Protein AF-A4I270-F1 (afdb_monomer)

Solvent-accessible surface area (backbone atoms only — not comparable to full-atom values): 30865 Å² total; per-residue (Å²): 119,66,74,76,72,61,56,76,60,56,84,80,58,54,67,68,58,50,22,48,52,51,43,53,50,42,70,72,35,72,62,42,31,48,54,50,40,46,59,70,31,44,52,67,42,54,50,53,17,59,75,60,72,68,39,65,65,58,34,49,55,46,51,52,50,55,48,50,55,52,51,51,53,52,47,44,39,29,45,49,49,42,54,26,68,74,41,90,45,67,62,34,51,52,19,54,51,38,67,62,40,45,60,52,56,43,43,57,72,43,35,74,42,70,66,51,50,50,43,53,50,55,15,58,71,70,48,61,64,73,72,61,53,75,78,69,78,80,88,78,89,76,81,92,79,80,96,71,89,80,77,93,79,80,96,72,85,87,83,81,95,71,93,72,79,80,72,78,80,61,67,68,61,60,53,51,54,55,54,49,38,60,65,58,52,65,76,77,37,91,89,52,64,59,63,88,54,59,67,71,60,46,52,44,51,52,51,55,45,50,40,50,70,76,39,43,68,61,41,58,50,33,56,32,42,59,53,51,52,32,49,51,52,50,53,50,49,52,52,50,51,52,51,58,58,51,67,78,48,89,54,59,75,58,74,57,48,40,59,49,53,12,46,54,44,16,52,52,50,33,54,53,46,46,50,51,32,34,51,50,9,32,56,50,7,58,75,70,36,85,52,93,84,44,58,28,32,61,48,22,22,39,53,38,35,61,73,42,20,64,60,41,53,53,52,13,51,50,46,14,48,54,46,32,53,56,42,42,75,75,52,66,87,50,73,55,44,53,55,50,50,51,50,52,51,51,52,49,52,50,50,50,50,50,49,50,50,51,54,49,52,53,50,60,61,70,67,56,71,98,71,74,98,73,76,96,72,83,88,83,85,89,83,88,79,84,80,89,80,94,76,78,94,68,92,73,80,82,77,83,65,85,88,68,54,46,43,66,70,49,70,47,58,94,85,57,51,69,67,53,52,55,52,33,44,54,55,53,48,61,61,43,30,74,90,66,39,60,94,47,68,68,55,44,50,52,27,50,56,51,44,53,52,43,50,53,30,46,63,34,61,66,37,70,68,50,30,52,51,48,56,50,51,48,60,62,64,40,56,59,54,56,49,51,49,54,70,69,40,51,74,68,53,45,50,51,50,49,49,51,51,50,50,51,51,49,51,48,50,49,50,36,53,48,18,52,51,47,46,53,48,49,60,59,67,43,83,57,78,75,58,72,75,85,76,128

Mean predicted aligned error: 20.72 Å

pLDDT: mean 71.73, std 22.2, range [19.89, 97.56]

Radius of gyration: 34.3 Å; Cα contacts (8 Å, |Δi|>4): 369; chains: 1; bounding box: 88×86×87 Å

Nearest PDB structures (foldseek):
  2ctw-assembly1_A  TM=7.045E-01  e=4.161E-02  Mus musculus

Sequence (536 aa):
MLNHRVVLFAAPMHGVELAGLLFTDYLRSSLFQMDIAEALSDVNGWFSFFRSGFSPSTLLSFYSRLISERLFFRLLECGVSVLCMYSESRLCQDALVFQYVYPIVRDYRYGRLWCTRLLRFVGGLLYPSFLRQSRGGFSASSGSSGTSCVTANSLTRGGSASSATPRPFSQSGLVDVDVAFYRNPPRPSRVKPFDGMPEPCQEALRYYLHCYQSRPLYTIFVSGFIADVTLLVTEQIIWGSYFCQERAKRTSRWRILKPYFADLAAVSVQTTLVYAARALGVLLGQKLSREPTGGGIFWGERVTLLLLSPGIQHVSLIAGRAVRDALERRHPRTVEDELEDKRVEEEAEEAARAQAAAAHAAFAFTSVPLGSASRRAANGPGGAGVGGGARDAGHGGICEREGTNYYEVLGVTMQSKVADIKKAYRAKALLNHPDRVGKDPVAQEQARQQMSAINEAYDTLLDSEKRAQYDAMRRFSEGPEFLKRLESMTTAQLAAVSTVVVLCLGTLTAASAYGQYLTIFQRMTSLGRGPLMLFS

Organism: Leishmania infantum (NCBI:txid5671)

InterPro domains:
  IPR001623 DnaJ domain [PF00226] (405-471)
  IPR001623 DnaJ domain [PR00625] (407-425)
  IPR001623 DnaJ domain [PR00625] (425-440)
  IPR001623 DnaJ domain [PR00625] (446-466)
  IPR001623 DnaJ domain [PS50076] (405-474)
  IPR001623 DnaJ domain [SM00271] (404-466)
  IPR001623 DnaJ domain [cd06257] (405-463)
  IPR036869 Chaperone J-domain superfamily [G3DSA:1.10.287.110] (397-488)
  IPR036869 Chaperone J-domain superfamily [SSF46565] (401-475)
  IPR050817 DjlA DnaK co-chaperone [PTHR24074] (352-475)

Foldseek 3Di:
DCPDPQVVPPPDDDLLVSLVVVLLVCLLDVNLLLQLLLLVLDCVLVVQCVVLPNQVVSSCVSSVVSSVVVSVLSSLLSSLLSVLVPDPDPLSVLLNLLQVLQVLLLLLVCLPDPLVVVSSVNSVVPRDVVSVPVVDPDDPDDDDDDDDDDDPDDPDDDDDDDDDDDDPPDVVVVVVLQVVCSNPPDDQDQVHRCPSHDPVNVVSLVVLVCCCVPPVLSSLCSSQPSSLVSVVVVVVVVLVVVVVVCVVAPADPLLSVLLVVLLVQLVVLLLVVLSVQLSQLQVVQVVPDPGPSSVRNLVSNLVSLQVCLVVSNVVSNVRSVVSSVVSCVVPPGDPSNVVVVVVVVVVVVVVVVVVSVVSVVSVVVVPPDPDDPDDPDDDDDDDDDDDDDDDDPDPDDDPPPDPDDLCVLLVHDPPDDLVVLVVSLVVLCVCLPPVNQDPDPVSVVVSVVSNVSSVSSSVQCNDPVSVVVVVVVVVVVCVVVVVVVLVVDDPVVVVVVVVVVCVVVVVSVVSSVSSLVSNSVVVSSDNHSNRPCNDD

Secondary structure (DSSP, 8-state):
-TTTTTGGG-SS--HHHHHHHHHHHHHHSHHHHHHHHHHHT-HHHHHHHHHTTS-HHHHHHHHHHHHHHHHHHHHHHHHHHHHHHH---HHHHHHHHHHHHHHHHHHHHHTTSHHHHHHHHHHHHHS-HHHHHTT-----------------------------------HHHHHHHHHHHHHSPPPPPSSSTTTT--HHHHHHHHHHHHHHHH-HHHHHHHHHHHHHHHHHHHHHHHHHHHHHHHHTS---HHHHHHHHHHHHHHHHHHHHHHHHHHHHHHHHHHHH---TT-HHHHHHHHHHHHHHHHHHHHHHHHHHHHHHHHHHHHSPPPHHHHHHHHHHHHHHHHHHHHHHHHHHHHHHHHTS-S-------------------------------TT--HHHHHT--TT--HHHHHHHHHHHHHHT-TTTS-S-HHHHHHHHHHHHHHHHHHHHHHSHHHHHHHHHHHHHTTHHHHHHHHHHS-HHHHHHHHHHHHHHHHHHHHHHHHHHHHHHHHHHHSS------S--

Structure (mmCIF, N/CA/C/O backbone):
data_AF-A4I270-F1
#
_entry.id   AF-A4I270-F1
#
loop_
_atom_site.group_PDB
_atom_site.id
_atom_site.type_symbol
_atom_site.label_atom_id
_atom_site.label_alt_id
_atom_site.label_comp_id
_atom_site.label_asym_id
_atom_site.label_entity_id
_atom_site.label_seq_id
_atom_site.pdbx_PDB_ins_code
_atom_site.Cartn_x
_atom_site.Cartn_y
_atom_site.Cartn_z
_atom_site.occupancy
_atom_site.B_iso_or_equiv
_atom_site.auth_seq_id
_atom_site.auth_comp_id
_atom_site.auth_asym_id
_atom_site.auth_atom_id
_atom_site.pdbx_PDB_model_num
ATOM 1 N N . MET A 1 1 ? 11.871 18.063 -20.958 1.00 35.12 1 MET A N 1
ATOM 2 C CA . MET A 1 1 ? 10.598 17.305 -20.826 1.00 35.12 1 MET A CA 1
ATOM 3 C C . MET A 1 1 ? 9.465 18.109 -20.184 1.00 35.12 1 MET A C 1
ATOM 5 O O . MET A 1 1 ? 8.363 18.044 -20.711 1.00 35.12 1 MET A O 1
ATOM 9 N N . LEU A 1 2 ? 9.714 18.925 -19.145 1.00 37.72 2 LEU A N 1
ATOM 10 C CA . LEU A 1 2 ? 8.733 19.911 -18.642 1.00 37.72 2 LEU A CA 1
ATOM 11 C C . LEU A 1 2 ? 8.135 20.791 -19.772 1.00 37.72 2 LEU A C 1
ATOM 13 O O . LEU A 1 2 ? 6.954 21.117 -19.736 1.00 37.72 2 LEU A O 1
ATOM 17 N N . ASN A 1 3 ? 8.888 21.042 -20.849 1.00 35.28 3 ASN A N 1
ATOM 18 C CA . ASN A 1 3 ? 8.469 21.923 -21.945 1.00 35.28 3 ASN A CA 1
ATOM 19 C C . ASN A 1 3 ? 7.364 21.428 -22.901 1.00 35.28 3 ASN A C 1
ATOM 21 O O . ASN A 1 3 ? 6.872 22.268 -23.641 1.00 35.28 3 ASN A O 1
ATOM 25 N N . HIS A 1 4 ? 6.952 20.150 -22.959 1.00 40.25 4 HIS A N 1
ATOM 26 C CA . HIS A 1 4 ? 6.124 19.711 -24.109 1.00 40.25 4 HIS A CA 1
ATOM 27 C C . HIS A 1 4 ? 4.624 19.483 -23.894 1.00 40.25 4 HIS A C 1
ATOM 29 O O . HIS A 1 4 ? 3.909 19.476 -24.893 1.00 40.25 4 HIS A O 1
ATOM 35 N N . ARG A 1 5 ? 4.104 19.326 -22.668 1.00 43.16 5 ARG A N 1
ATOM 36 C CA . ARG A 1 5 ? 2.641 19.155 -22.489 1.00 43.16 5 ARG A CA 1
ATOM 37 C C . ARG A 1 5 ? 2.022 19.906 -21.320 1.00 43.16 5 ARG A C 1
ATOM 39 O O . ARG A 1 5 ? 0.950 20.465 -21.498 1.00 43.16 5 ARG A O 1
ATOM 46 N N . VAL A 1 6 ? 2.683 19.954 -20.165 1.00 47.44 6 VAL A N 1
ATOM 47 C CA . VAL A 1 6 ? 2.038 20.458 -18.939 1.00 47.44 6 VAL A CA 1
ATOM 48 C C . VAL A 1 6 ? 2.498 21.869 -18.563 1.00 47.44 6 VAL A C 1
ATOM 50 O O . VAL A 1 6 ? 1.668 22.695 -18.202 1.00 47.44 6 VAL A O 1
ATOM 53 N N . VAL A 1 7 ? 3.786 22.209 -18.714 1.00 45.69 7 VAL A N 1
ATOM 54 C CA . VAL A 1 7 ? 4.272 23.543 -18.296 1.00 45.69 7 VAL A CA 1
ATOM 55 C C . VAL A 1 7 ? 3.837 24.657 -19.247 1.00 45.69 7 VAL A C 1
ATOM 57 O O . VAL A 1 7 ? 3.555 25.755 -18.783 1.00 45.69 7 VAL A O 1
ATOM 60 N N . LEU A 1 8 ? 3.683 24.383 -20.549 1.00 43.91 8 LEU A N 1
ATOM 61 C CA . LEU A 1 8 ? 3.195 25.395 -21.501 1.00 43.91 8 LEU A CA 1
ATOM 62 C C . LEU A 1 8 ? 1.770 25.884 -21.186 1.00 43.91 8 LEU A C 1
ATOM 64 O O . LEU A 1 8 ? 1.439 27.013 -21.531 1.00 43.91 8 LEU A O 1
ATOM 68 N N . PHE A 1 9 ? 0.950 25.075 -20.506 1.00 45.94 9 PHE A N 1
ATOM 69 C CA . PHE A 1 9 ? -0.419 25.442 -20.124 1.00 45.94 9 PHE A CA 1
ATOM 70 C C . PHE A 1 9 ? -0.567 25.843 -18.651 1.00 45.94 9 PHE A C 1
ATOM 72 O O . PHE A 1 9 ? -1.655 26.225 -18.239 1.00 45.94 9 PHE A O 1
ATOM 79 N N . ALA A 1 10 ? 0.504 25.812 -17.852 1.00 50.75 10 ALA A N 1
ATOM 80 C CA . ALA A 1 10 ? 0.430 26.092 -16.416 1.00 50.75 10 ALA A CA 1
ATOM 81 C C . ALA A 1 10 ? 0.209 27.580 -16.069 1.00 50.75 10 ALA A C 1
ATOM 83 O O . ALA A 1 10 ? 0.027 27.903 -14.899 1.00 50.75 10 ALA A O 1
ATOM 84 N N . ALA A 1 11 ? 0.228 28.492 -17.048 1.00 55.50 11 ALA A N 1
ATOM 85 C CA . ALA A 1 11 ? 0.268 29.926 -16.767 1.00 55.50 11 ALA A CA 1
ATOM 86 C C . ALA A 1 11 ? -1.023 30.518 -16.146 1.00 55.50 11 ALA A C 1
ATOM 88 O O . ALA A 1 11 ? -0.882 31.494 -15.412 1.00 55.50 11 ALA A O 1
ATOM 89 N N . PRO A 1 12 ? -2.247 29.972 -16.356 1.00 53.25 12 PRO A N 1
ATOM 90 C CA . PRO A 1 12 ? -3.401 30.445 -15.578 1.00 53.25 12 PRO A CA 1
ATOM 91 C C . PRO A 1 12 ? -4.376 29.353 -15.091 1.00 53.25 12 PRO A C 1
ATOM 93 O O . PRO A 1 12 ? -5.530 29.662 -14.803 1.00 53.25 12 PRO A O 1
ATOM 96 N N . MET A 1 13 ? -3.974 28.082 -15.010 1.00 66.75 13 MET A N 1
ATOM 97 C CA . MET A 1 13 ? -4.883 27.026 -14.530 1.00 66.75 13 MET A CA 1
ATOM 98 C C . MET A 1 13 ? -5.048 27.097 -13.007 1.00 66.75 13 MET A C 1
ATOM 100 O O . MET A 1 13 ? -4.081 27.372 -12.292 1.00 66.75 13 MET A O 1
ATOM 104 N N . HIS A 1 14 ? -6.248 26.806 -12.494 1.00 75.56 14 HIS A N 1
ATOM 105 C CA . HIS A 1 14 ? -6.440 26.621 -11.052 1.00 75.56 14 HIS A CA 1
ATOM 106 C C . HIS A 1 14 ? -5.736 25.329 -10.615 1.00 75.56 14 HIS A C 1
ATOM 108 O O . HIS A 1 14 ? -5.758 24.330 -11.336 1.00 75.56 14 HIS A O 1
ATOM 114 N N . GLY A 1 15 ? -5.144 25.301 -9.415 1.00 78.88 15 GLY A N 1
ATOM 115 C CA . GLY A 1 15 ? -4.352 24.145 -8.965 1.00 78.88 15 GLY A CA 1
ATOM 116 C C . GLY A 1 15 ? -5.105 22.807 -8.996 1.00 78.88 15 GLY A C 1
ATOM 117 O O . GLY A 1 15 ? -4.515 21.768 -9.284 1.00 78.88 15 GLY A O 1
ATOM 118 N N . VAL A 1 16 ? -6.425 22.830 -8.795 1.00 84.56 16 VAL A N 1
ATOM 119 C CA . VAL A 1 16 ? -7.282 21.638 -8.907 1.00 84.56 16 VAL A CA 1
ATOM 120 C C . VAL A 1 16 ? -7.367 21.132 -10.351 1.00 84.56 16 VAL A C 1
ATOM 122 O O . VAL A 1 16 ? -7.291 19.928 -10.587 1.00 84.56 16 VAL A O 1
ATOM 125 N N . GLU A 1 17 ? -7.477 22.033 -11.328 1.00 85.00 17 GLU A N 1
ATOM 126 C CA . GLU A 1 17 ? -7.530 21.672 -12.749 1.00 85.00 17 GLU A CA 1
ATOM 127 C C . GLU A 1 17 ? -6.197 21.079 -13.208 1.00 85.00 17 GLU A C 1
ATOM 129 O O . GLU A 1 17 ? -6.177 20.062 -13.901 1.00 85.00 17 GLU A O 1
ATOM 134 N N . LEU A 1 18 ? -5.079 21.662 -12.764 1.00 84.12 18 LEU A N 1
ATOM 135 C CA . LEU A 1 18 ? -3.748 21.137 -13.063 1.00 84.12 18 LEU A CA 1
ATOM 136 C C . LEU A 1 18 ? -3.541 19.742 -12.454 1.00 84.12 18 LEU A C 1
ATOM 138 O O . LEU A 1 18 ? -3.013 18.853 -13.124 1.00 84.12 18 LEU A O 1
ATOM 142 N N . ALA A 1 19 ? -4.003 19.519 -11.220 1.00 85.38 19 ALA A N 1
ATOM 143 C CA . ALA A 1 19 ? -3.945 18.205 -10.581 1.00 85.38 19 ALA A CA 1
ATOM 144 C C . ALA A 1 19 ? -4.803 17.181 -11.341 1.00 85.38 19 ALA A C 1
ATOM 146 O O . ALA A 1 19 ? -4.366 16.050 -11.560 1.00 85.38 19 ALA A O 1
ATOM 147 N N . GLY A 1 20 ? -5.984 17.597 -11.811 1.00 86.25 20 GLY A N 1
ATOM 148 C CA . GLY A 1 20 ? -6.840 16.795 -12.681 1.00 86.25 20 GLY A CA 1
ATOM 149 C C . GLY A 1 20 ? -6.148 16.409 -13.989 1.00 86.25 20 GLY A C 1
ATOM 150 O O . GLY A 1 20 ? -6.165 15.238 -14.363 1.00 86.25 20 GLY A O 1
ATOM 151 N N . LEU A 1 21 ? -5.472 17.351 -14.654 1.00 85.12 21 LEU A N 1
ATOM 152 C CA . LEU A 1 21 ? -4.720 17.077 -15.883 1.00 85.12 21 LEU A CA 1
ATOM 153 C C . LEU A 1 21 ? -3.587 16.071 -15.651 1.00 85.12 21 LEU A C 1
ATOM 155 O O . LEU A 1 21 ? -3.502 15.079 -16.379 1.00 85.12 21 LEU A O 1
ATOM 159 N N . LEU A 1 22 ? -2.780 16.257 -14.601 1.00 84.31 22 LEU A N 1
ATOM 160 C CA . LEU A 1 22 ? -1.724 15.307 -14.229 1.00 84.31 22 LEU A CA 1
ATOM 161 C C . LEU A 1 22 ? -2.281 13.908 -13.950 1.00 84.31 22 LEU A C 1
ATOM 163 O O . LEU A 1 22 ? -1.716 12.910 -14.402 1.00 84.31 22 LEU A O 1
ATOM 167 N N . PHE A 1 23 ? -3.423 13.827 -13.268 1.00 86.31 23 PHE A N 1
ATOM 168 C CA . PHE A 1 23 ? -4.079 12.555 -12.995 1.00 86.31 23 PHE A CA 1
ATOM 169 C C . PHE A 1 23 ? -4.618 11.894 -14.275 1.00 86.31 23 PHE A C 1
ATOM 171 O O . PHE A 1 23 ? -4.465 10.686 -14.461 1.00 86.31 23 PHE A O 1
ATOM 178 N N . THR A 1 24 ? -5.184 12.665 -15.211 1.00 84.62 24 THR A N 1
ATOM 179 C CA . THR A 1 24 ? -5.613 12.120 -16.513 1.00 84.62 24 THR A CA 1
ATOM 180 C C . THR A 1 24 ? -4.441 11.614 -17.352 1.00 84.62 24 THR A C 1
ATOM 182 O O . THR A 1 24 ? -4.565 10.580 -18.016 1.00 84.62 24 THR A O 1
ATOM 185 N N . ASP A 1 25 ? -3.290 12.284 -17.290 1.00 80.75 25 ASP A N 1
ATOM 186 C CA . ASP A 1 25 ? -2.061 11.817 -17.929 1.00 80.75 25 ASP A CA 1
ATOM 187 C C . ASP A 1 25 ? -1.541 10.538 -17.262 1.00 80.75 25 ASP A C 1
ATOM 189 O O . ASP A 1 25 ? -1.155 9.599 -17.963 1.00 80.75 25 ASP A O 1
ATOM 193 N N . TYR A 1 26 ? -1.617 10.434 -15.931 1.00 82.31 26 TYR A N 1
ATOM 194 C CA . TYR A 1 26 ? -1.311 9.199 -15.205 1.00 82.31 26 TYR A CA 1
ATOM 195 C C . TYR A 1 26 ? -2.192 8.026 -15.670 1.00 82.31 26 TYR A C 1
ATOM 197 O O . TYR A 1 26 ? -1.648 6.977 -16.024 1.00 82.31 26 TYR A O 1
ATOM 205 N N . LEU A 1 27 ? -3.515 8.203 -15.771 1.00 80.81 27 LEU A N 1
ATOM 206 C CA . LEU A 1 27 ? -4.447 7.160 -16.240 1.00 80.81 27 LEU A CA 1
ATOM 207 C C . LEU A 1 27 ? -4.172 6.701 -17.686 1.00 80.81 27 LEU A C 1
ATOM 209 O O . LEU A 1 27 ? -4.482 5.567 -18.068 1.00 80.81 27 LEU A O 1
ATOM 213 N N . ARG A 1 28 ? -3.584 7.576 -18.508 1.00 73.12 28 ARG A N 1
ATOM 214 C CA . ARG A 1 28 ? -3.161 7.277 -19.888 1.00 73.12 28 ARG A CA 1
ATOM 215 C C . ARG A 1 28 ? -1.749 6.698 -19.978 1.00 73.12 28 ARG A C 1
ATOM 217 O O . ARG A 1 28 ? -1.370 6.170 -21.024 1.00 73.12 28 ARG A O 1
ATOM 224 N N . SER A 1 29 ? -0.961 6.817 -18.916 1.00 72.12 29 SER A N 1
ATOM 225 C CA . SER A 1 29 ? 0.433 6.390 -18.886 1.00 72.12 29 SER A CA 1
ATOM 226 C C . SER A 1 29 ? 0.582 4.880 -18.662 1.00 72.12 29 SER A C 1
ATOM 228 O O . SER A 1 29 ? -0.322 4.187 -18.191 1.00 72.12 29 SER A O 1
ATOM 230 N N . SER A 1 30 ? 1.779 4.361 -18.945 1.00 68.50 30 SER A N 1
ATOM 231 C CA . SER A 1 30 ? 2.165 2.991 -18.586 1.00 68.50 30 SER A CA 1
ATOM 232 C C . SER A 1 30 ? 2.211 2.757 -17.071 1.00 68.50 30 SER A C 1
ATOM 234 O O . SER A 1 30 ? 2.188 1.604 -16.648 1.00 68.50 30 SER A O 1
ATOM 236 N N . LEU A 1 31 ? 2.253 3.813 -16.248 1.00 71.00 31 LEU A N 1
ATOM 237 C CA . LEU A 1 31 ? 2.289 3.696 -14.788 1.00 71.00 31 LEU A CA 1
ATOM 238 C C . LEU A 1 31 ? 0.998 3.094 -14.246 1.00 71.00 31 LEU A C 1
ATOM 240 O O . LEU A 1 31 ? 1.059 2.166 -13.449 1.00 71.00 31 LEU A O 1
ATOM 244 N N . PHE A 1 32 ? -0.157 3.542 -14.740 1.00 77.19 32 PHE A N 1
ATOM 245 C CA . PHE A 1 32 ? -1.443 2.982 -14.332 1.00 77.19 32 PHE A CA 1
ATOM 246 C C . PHE A 1 32 ? -1.565 1.492 -14.694 1.00 77.19 32 PHE A C 1
ATOM 248 O O . PHE A 1 32 ? -2.022 0.687 -13.887 1.00 77.19 32 PHE A O 1
ATOM 255 N N . GLN A 1 33 ? -1.073 1.091 -15.873 1.00 71.31 33 GLN A N 1
ATOM 256 C CA . GLN A 1 33 ? -1.035 -0.323 -16.275 1.00 71.31 33 GLN A CA 1
ATOM 257 C C . GLN A 1 33 ? -0.163 -1.166 -15.337 1.00 71.31 33 GLN A C 1
ATOM 259 O O . GLN A 1 33 ? -0.514 -2.301 -15.022 1.00 71.31 33 GLN A O 1
ATOM 264 N N . MET A 1 34 ? 0.968 -0.613 -14.892 1.00 68.94 34 MET A N 1
ATOM 265 C CA . MET A 1 34 ? 1.846 -1.265 -13.923 1.00 68.94 34 MET A CA 1
ATOM 266 C C . MET A 1 34 ? 1.194 -1.364 -12.542 1.00 68.94 34 MET A C 1
ATOM 268 O O . MET A 1 34 ? 1.296 -2.422 -11.928 1.00 68.94 34 MET A O 1
ATOM 272 N N . ASP A 1 35 ? 0.506 -0.314 -12.086 1.00 74.31 35 ASP A N 1
ATOM 273 C CA . ASP A 1 35 ? -0.174 -0.287 -10.787 1.00 74.31 35 ASP A CA 1
ATOM 274 C C . ASP A 1 35 ? -1.363 -1.273 -10.748 1.00 74.31 35 ASP A C 1
ATOM 276 O O . ASP A 1 35 ? -1.573 -1.918 -9.720 1.00 74.31 35 ASP A O 1
ATOM 280 N N . ILE A 1 36 ? -2.101 -1.448 -11.858 1.00 78.12 36 ILE A N 1
ATOM 281 C CA . ILE A 1 36 ? -3.140 -2.491 -11.997 1.00 78.12 36 ILE A CA 1
ATOM 282 C C . ILE A 1 36 ? -2.520 -3.888 -11.973 1.00 78.12 36 ILE A C 1
ATOM 284 O O . ILE A 1 36 ? -3.000 -4.764 -11.255 1.00 78.12 36 ILE A O 1
ATOM 288 N N . ALA A 1 37 ? -1.474 -4.113 -12.774 1.00 70.81 37 ALA A N 1
ATOM 289 C CA . ALA A 1 37 ? -0.814 -5.413 -12.835 1.00 70.81 37 ALA A CA 1
ATOM 290 C C . ALA A 1 37 ? -0.252 -5.810 -11.462 1.00 70.81 37 ALA A C 1
ATOM 292 O O . ALA A 1 37 ? -0.376 -6.962 -11.059 1.00 70.81 37 ALA A O 1
ATOM 293 N N . GLU A 1 38 ? 0.297 -4.845 -10.723 1.00 70.94 38 GLU A N 1
ATOM 294 C CA . GLU A 1 38 ? 0.753 -5.051 -9.353 1.00 70.94 38 GLU A CA 1
ATOM 295 C C . GLU A 1 38 ? -0.414 -5.362 -8.403 1.00 70.94 38 GLU A C 1
ATOM 297 O O . GLU A 1 38 ? -0.337 -6.325 -7.645 1.00 70.94 38 GLU A O 1
ATOM 302 N N . ALA A 1 39 ? -1.511 -4.598 -8.460 1.00 75.44 39 ALA A N 1
ATOM 303 C CA . ALA A 1 39 ? -2.682 -4.845 -7.619 1.00 75.44 39 ALA A CA 1
ATOM 304 C C . ALA A 1 39 ? -3.245 -6.261 -7.822 1.00 75.44 39 ALA A C 1
ATOM 306 O O . ALA A 1 39 ? -3.556 -6.937 -6.851 1.00 75.44 39 ALA A O 1
ATOM 307 N N . LEU A 1 40 ? -3.315 -6.740 -9.066 1.00 75.12 40 LEU A N 1
ATOM 308 C CA . LEU A 1 40 ? -3.806 -8.084 -9.397 1.00 75.12 40 LEU A CA 1
ATOM 309 C C . LEU A 1 40 ? -2.805 -9.197 -9.084 1.00 75.12 40 LEU A C 1
ATOM 311 O O . LEU A 1 40 ? -3.194 -10.357 -8.958 1.00 75.12 40 LEU A O 1
ATOM 315 N N . SER A 1 41 ? -1.525 -8.848 -8.958 1.00 70.94 41 SER A N 1
ATOM 316 C CA . SER A 1 41 ? -0.488 -9.781 -8.523 1.00 70.94 41 SER A CA 1
ATOM 317 C C . SER A 1 41 ? -0.532 -10.072 -7.020 1.00 70.94 41 SER A C 1
ATOM 319 O O . SER A 1 41 ? 0.150 -10.992 -6.569 1.00 70.94 41 SER A O 1
ATOM 321 N N . ASP A 1 42 ? -1.340 -9.332 -6.248 1.00 74.56 42 ASP A N 1
ATOM 322 C CA . ASP A 1 42 ? -1.548 -9.621 -4.833 1.00 74.56 42 ASP A CA 1
ATOM 323 C C . ASP A 1 42 ? -2.314 -10.942 -4.649 1.00 74.56 42 ASP A C 1
ATOM 325 O O . ASP A 1 42 ? -3.460 -11.116 -5.083 1.00 74.56 42 ASP A O 1
ATOM 329 N N . VAL A 1 43 ? -1.646 -11.882 -3.985 1.00 73.69 43 VAL A N 1
ATOM 330 C CA . VAL A 1 43 ? -2.107 -13.252 -3.749 1.00 73.69 43 VAL A CA 1
ATOM 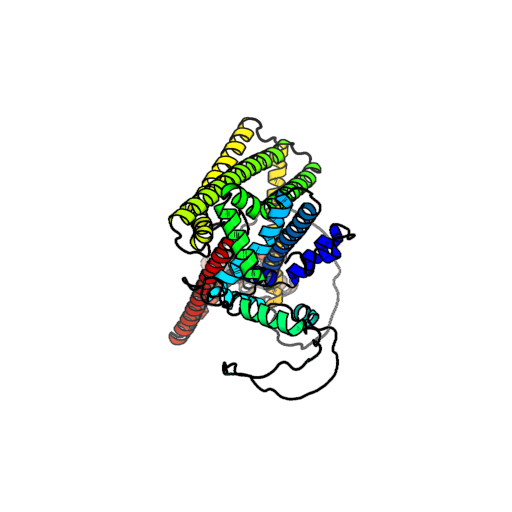331 C C . VAL A 1 43 ? -3.173 -13.290 -2.656 1.00 73.69 43 VAL A C 1
ATOM 333 O O . VAL A 1 43 ? -4.008 -14.193 -2.644 1.00 73.69 43 VAL A O 1
ATOM 336 N N . ASN A 1 44 ? -3.213 -12.283 -1.778 1.00 79.12 44 ASN A N 1
ATOM 337 C CA . ASN A 1 44 ? -4.212 -12.187 -0.714 1.00 79.12 44 ASN A CA 1
ATOM 338 C C . ASN A 1 44 ? -5.643 -12.122 -1.274 1.00 79.12 44 ASN A C 1
ATOM 340 O O . ASN A 1 44 ? -6.568 -12.699 -0.695 1.00 79.12 44 ASN A O 1
ATOM 344 N N . GLY A 1 45 ? -5.822 -11.517 -2.454 1.00 77.38 45 GLY A N 1
ATOM 345 C CA . GLY A 1 45 ? -7.100 -11.518 -3.167 1.00 77.38 45 GLY A CA 1
ATOM 346 C C . GLY A 1 45 ? -7.538 -12.926 -3.568 1.00 77.38 45 GLY A C 1
ATOM 347 O O . GLY A 1 45 ? -8.673 -13.323 -3.312 1.00 77.38 45 GLY A O 1
ATOM 348 N N . TRP A 1 46 ? -6.616 -13.731 -4.095 1.00 78.88 46 TRP A N 1
ATOM 349 C CA . TRP A 1 46 ? -6.886 -15.127 -4.445 1.00 78.88 46 TRP A CA 1
ATOM 350 C C . TRP A 1 46 ? -7.118 -16.002 -3.214 1.00 78.88 46 TRP A C 1
ATOM 352 O O . TRP A 1 46 ? -8.053 -16.797 -3.202 1.00 78.88 46 TRP A O 1
ATOM 362 N N . PHE A 1 47 ? -6.340 -15.832 -2.143 1.00 77.31 47 PHE A N 1
ATOM 363 C CA . PHE A 1 47 ? -6.570 -16.569 -0.899 1.00 77.31 47 PHE A CA 1
ATOM 364 C C . PHE A 1 47 ? -7.925 -16.242 -0.273 1.00 77.31 47 PHE A C 1
ATOM 366 O O . PHE A 1 47 ? -8.620 -17.159 0.164 1.00 77.31 47 PHE A O 1
ATOM 373 N N . SER A 1 48 ? -8.341 -14.972 -0.271 1.00 74.94 48 SER A N 1
ATOM 374 C CA . SER A 1 48 ? -9.678 -14.596 0.205 1.00 74.94 48 SER A CA 1
ATOM 375 C C . SER A 1 48 ? -10.788 -15.184 -0.674 1.00 74.94 48 SER A C 1
ATOM 377 O O . SER A 1 48 ? -11.800 -15.647 -0.149 1.00 74.94 48 SER A O 1
ATOM 379 N N . PHE A 1 49 ? -10.575 -15.272 -1.990 1.00 77.69 49 PHE A N 1
ATOM 380 C CA . PHE A 1 49 ? -11.478 -15.940 -2.931 1.00 77.69 49 PHE A CA 1
ATOM 381 C C . PHE A 1 49 ? -11.588 -17.455 -2.689 1.00 77.69 49 PHE A C 1
ATOM 383 O O . PHE A 1 49 ? -12.692 -17.997 -2.654 1.00 77.69 49 PHE A O 1
ATOM 390 N N . PHE A 1 50 ? -10.472 -18.151 -2.454 1.00 74.94 50 PHE A N 1
ATOM 391 C CA . PHE A 1 50 ? -10.509 -19.583 -2.134 1.00 74.94 50 PHE A CA 1
ATOM 392 C C . PHE A 1 50 ? -11.126 -19.844 -0.760 1.00 74.94 50 PHE A C 1
ATOM 394 O O . PHE A 1 50 ? -11.960 -20.736 -0.622 1.00 74.94 50 PHE A O 1
ATOM 401 N N . ARG A 1 51 ? -10.775 -19.035 0.249 1.00 73.56 51 ARG A N 1
ATOM 402 C CA . ARG A 1 51 ? -11.315 -19.157 1.611 1.00 73.56 51 ARG A CA 1
ATOM 403 C C . ARG A 1 51 ? -12.821 -18.884 1.671 1.00 73.56 51 ARG A C 1
ATOM 405 O O . ARG A 1 51 ? -13.495 -19.437 2.531 1.00 73.56 51 ARG A O 1
ATOM 412 N N . SER A 1 52 ? -13.348 -18.065 0.762 1.00 73.69 52 SER A N 1
ATOM 413 C CA . SER A 1 52 ? -14.781 -17.751 0.657 1.00 73.69 52 SER A CA 1
ATOM 414 C C . SER A 1 52 ? -15.580 -18.732 -0.212 1.00 73.69 52 SER A C 1
ATOM 416 O O . SER A 1 52 ? -16.771 -18.517 -0.426 1.00 73.69 52 SER A O 1
ATOM 418 N N . GLY A 1 53 ? -14.967 -19.818 -0.698 1.00 69.44 53 GLY A N 1
ATOM 419 C CA . GLY A 1 53 ? -15.668 -20.822 -1.500 1.00 69.44 53 GLY A CA 1
ATOM 420 C C . GLY A 1 53 ? -15.918 -20.385 -2.946 1.00 69.44 53 GLY A C 1
ATOM 421 O O . GLY A 1 53 ? -16.956 -20.722 -3.511 1.00 69.44 53 GLY A O 1
ATOM 422 N N . PHE A 1 54 ? -14.966 -19.665 -3.553 1.00 76.12 54 PHE A N 1
ATOM 423 C CA . PHE A 1 54 ? -15.012 -19.214 -4.951 1.00 76.12 54 PHE A CA 1
ATOM 424 C C . PHE A 1 54 ? -16.106 -18.167 -5.244 1.00 76.12 54 PHE A C 1
ATOM 426 O O . PHE A 1 54 ? -16.686 -18.148 -6.334 1.00 76.12 54 PHE A O 1
ATOM 433 N N . SER A 1 55 ? -16.390 -17.257 -4.305 1.00 75.25 55 SER A N 1
ATOM 434 C CA . SER A 1 55 ? -17.348 -16.167 -4.525 1.00 75.25 55 SER A CA 1
ATOM 435 C C . SER A 1 55 ? -16.721 -15.017 -5.346 1.00 75.25 55 SER A C 1
ATOM 437 O O . SER A 1 55 ? -15.785 -14.347 -4.898 1.00 75.25 55 SER A O 1
ATOM 439 N N . PRO A 1 56 ? -17.232 -14.701 -6.554 1.00 79.06 56 PRO A N 1
ATOM 440 C CA . PRO A 1 56 ? -16.658 -13.630 -7.376 1.00 79.06 56 PRO A CA 1
ATOM 441 C C . PRO A 1 56 ? -16.829 -12.240 -6.741 1.00 79.06 56 PRO A C 1
ATOM 443 O O . PRO A 1 56 ? -16.028 -11.343 -6.997 1.00 79.06 56 PRO A O 1
ATOM 446 N N . SER A 1 57 ? -17.843 -12.056 -5.887 1.00 81.25 57 SER A N 1
ATOM 447 C CA . SER A 1 57 ? -18.092 -10.803 -5.164 1.00 81.25 57 SER A CA 1
ATOM 448 C C . SER A 1 57 ? -16.980 -10.464 -4.171 1.00 81.25 57 SER A C 1
ATOM 450 O O . SER A 1 57 ? -16.572 -9.307 -4.099 1.00 81.25 57 SER A O 1
ATOM 452 N N . THR A 1 58 ? -16.445 -11.455 -3.450 1.00 79.25 58 THR A N 1
ATOM 453 C CA . THR A 1 58 ? -15.343 -11.254 -2.499 1.00 79.25 58 THR A CA 1
ATOM 454 C C . THR A 1 58 ? -14.079 -10.821 -3.234 1.00 79.25 58 THR A C 1
ATOM 456 O O . THR A 1 58 ? -13.484 -9.808 -2.869 1.00 79.25 58 THR A O 1
ATOM 459 N N . LEU A 1 59 ? -13.737 -11.503 -4.333 1.00 81.62 59 LEU A N 1
ATOM 460 C CA . LEU A 1 59 ? -12.600 -11.136 -5.181 1.00 81.62 59 LEU A CA 1
ATOM 461 C C . LEU A 1 59 ? -12.751 -9.716 -5.744 1.00 81.62 59 LEU A C 1
ATOM 463 O O . LEU A 1 59 ? -11.819 -8.914 -5.663 1.00 81.62 59 LEU A O 1
ATOM 467 N N . LEU A 1 60 ? -13.932 -9.385 -6.278 1.00 85.25 60 LEU A N 1
ATOM 468 C CA . LEU A 1 60 ? -14.211 -8.056 -6.819 1.00 85.25 60 LEU A CA 1
ATOM 469 C C . LEU A 1 60 ? -14.081 -6.974 -5.741 1.00 85.25 60 LEU A C 1
ATOM 471 O O . LEU A 1 60 ? -13.421 -5.971 -5.988 1.00 85.25 60 LEU A O 1
ATOM 475 N N . SER A 1 61 ? -14.657 -7.195 -4.555 1.00 84.56 61 SER A N 1
ATOM 476 C CA . SER A 1 61 ? -14.600 -6.246 -3.435 1.00 84.56 61 SER A CA 1
ATOM 477 C C . SER A 1 61 ? -13.174 -6.017 -2.922 1.00 84.56 61 SER A C 1
ATOM 479 O O . SER A 1 61 ? -12.800 -4.886 -2.602 1.00 84.56 61 SER A O 1
ATOM 481 N N . PHE A 1 62 ? -12.353 -7.073 -2.901 1.00 84.88 62 PHE A N 1
ATOM 482 C CA . PHE A 1 62 ? -10.959 -7.001 -2.481 1.00 84.88 62 PHE A CA 1
ATOM 483 C C . PHE A 1 62 ? -10.142 -6.144 -3.451 1.00 84.88 62 PHE A C 1
ATOM 485 O O . PHE A 1 62 ? -9.527 -5.153 -3.050 1.00 84.88 62 PHE A O 1
ATOM 492 N N . TYR A 1 63 ? -10.178 -6.470 -4.748 1.00 86.44 63 TYR A N 1
ATOM 493 C CA . TYR A 1 63 ? -9.407 -5.722 -5.740 1.00 86.44 63 TYR A CA 1
ATOM 494 C C . TYR A 1 63 ? -9.964 -4.319 -5.982 1.00 86.44 63 TYR A C 1
ATOM 496 O O . TYR A 1 63 ? -9.176 -3.402 -6.205 1.00 86.44 63 TYR A O 1
ATOM 504 N N . SER A 1 64 ? -11.283 -4.103 -5.892 1.00 88.19 64 SER A N 1
ATOM 505 C CA . SER A 1 64 ? -11.849 -2.753 -5.996 1.00 88.19 64 SER A CA 1
ATOM 506 C C . SER A 1 64 ? -11.329 -1.853 -4.881 1.00 88.19 64 SER A C 1
ATOM 508 O O . SER A 1 64 ? -10.953 -0.712 -5.146 1.00 88.19 64 SER A O 1
ATOM 510 N N . ARG A 1 65 ? -11.243 -2.379 -3.652 1.00 87.75 65 ARG A N 1
ATOM 511 C CA . ARG A 1 65 ? -10.671 -1.656 -2.517 1.00 87.75 65 ARG A CA 1
ATOM 512 C C . ARG A 1 65 ? -9.192 -1.349 -2.752 1.00 87.75 65 ARG A C 1
ATOM 514 O O . ARG A 1 65 ? -8.814 -0.182 -2.720 1.00 87.75 65 ARG A O 1
ATOM 521 N N . LEU A 1 66 ? -8.385 -2.353 -3.095 1.00 83.50 66 LEU A N 1
ATOM 522 C CA . LEU A 1 66 ? -6.945 -2.181 -3.317 1.00 83.50 66 LEU A CA 1
ATOM 523 C C . LEU A 1 66 ? -6.627 -1.186 -4.450 1.00 83.50 66 LEU A C 1
ATOM 525 O O . LEU A 1 66 ? -5.728 -0.353 -4.328 1.00 83.50 66 LEU A O 1
ATOM 529 N N . ILE A 1 67 ? -7.373 -1.244 -5.557 1.00 86.69 67 ILE A N 1
ATOM 530 C CA . ILE A 1 67 ? -7.220 -0.303 -6.676 1.00 86.69 67 ILE A CA 1
ATOM 531 C C . ILE A 1 67 ? -7.641 1.106 -6.246 1.00 86.69 67 ILE A C 1
ATOM 533 O O . ILE A 1 67 ? -6.950 2.068 -6.581 1.00 86.69 67 ILE A O 1
ATOM 537 N N . SER A 1 68 ? -8.731 1.245 -5.483 1.00 89.38 68 SER A N 1
ATOM 538 C CA . SER A 1 68 ? -9.190 2.551 -4.996 1.00 89.38 68 SER A CA 1
ATOM 539 C C . SER A 1 68 ? -8.174 3.226 -4.068 1.00 89.38 68 SER A C 1
ATOM 541 O O . SER A 1 68 ? -7.896 4.411 -4.242 1.00 89.38 68 SER A O 1
ATOM 543 N N . GLU A 1 69 ? -7.542 2.469 -3.166 1.00 85.94 69 GLU A N 1
ATOM 544 C CA . GLU A 1 69 ? -6.493 2.967 -2.267 1.00 85.94 69 GLU A CA 1
ATOM 545 C C . GLU A 1 69 ? -5.284 3.492 -3.062 1.00 85.94 69 GLU A C 1
ATOM 547 O O . GLU A 1 69 ? -4.792 4.595 -2.815 1.00 85.94 69 GLU A O 1
ATOM 552 N N . ARG A 1 70 ? -4.849 2.754 -4.093 1.00 84.69 70 ARG A N 1
ATOM 553 C CA . ARG A 1 70 ? -3.744 3.167 -4.979 1.00 84.69 70 ARG A CA 1
ATOM 554 C C . ARG A 1 70 ? -4.081 4.411 -5.800 1.00 84.69 70 ARG A C 1
ATOM 556 O O . ARG A 1 70 ? -3.255 5.317 -5.907 1.00 84.69 70 ARG A O 1
ATOM 563 N N . LEU A 1 71 ? -5.282 4.465 -6.376 1.00 88.62 71 LEU A N 1
ATOM 564 C CA . LEU A 1 71 ? -5.741 5.621 -7.149 1.00 88.62 71 LEU A CA 1
ATOM 565 C C . LEU A 1 71 ? -5.815 6.879 -6.283 1.00 88.62 71 LEU A C 1
ATOM 567 O O . LEU A 1 71 ? -5.399 7.947 -6.728 1.00 88.62 71 LEU A O 1
ATOM 571 N N . PHE A 1 72 ? -6.288 6.746 -5.044 1.00 89.69 72 PHE A N 1
ATOM 572 C CA . PHE A 1 72 ? -6.335 7.848 -4.092 1.00 89.69 72 PHE A CA 1
ATOM 573 C C . PHE A 1 72 ? -4.933 8.365 -3.749 1.00 89.69 72 PHE A C 1
ATOM 575 O O . PHE A 1 72 ? -4.690 9.570 -3.812 1.00 89.69 72 PHE A O 1
ATOM 582 N N . PHE A 1 73 ? -3.978 7.468 -3.484 1.00 87.62 73 PHE A N 1
ATOM 583 C CA . PHE A 1 73 ? -2.587 7.857 -3.240 1.00 87.62 73 PHE A CA 1
ATOM 584 C C . PHE A 1 73 ? -1.973 8.602 -4.438 1.00 87.62 73 PHE A C 1
ATOM 586 O O . PHE A 1 73 ? -1.349 9.649 -4.268 1.00 87.62 73 PHE A O 1
ATOM 593 N N . ARG A 1 74 ? -2.201 8.119 -5.667 1.00 86.44 74 ARG A N 1
ATOM 594 C CA . ARG A 1 74 ? -1.731 8.780 -6.901 1.00 86.44 74 ARG A CA 1
ATOM 595 C C . ARG A 1 74 ? -2.381 10.141 -7.136 1.00 86.44 74 ARG A C 1
ATOM 597 O O . ARG A 1 74 ? -1.727 11.054 -7.636 1.00 86.44 74 ARG A O 1
ATOM 604 N N . LEU A 1 75 ? -3.650 10.294 -6.770 1.00 90.12 75 LEU A N 1
ATOM 605 C CA . LEU A 1 75 ? -4.342 11.577 -6.833 1.00 90.12 75 LEU A CA 1
ATOM 606 C C . LEU A 1 75 ? -3.719 12.590 -5.860 1.00 90.12 75 LEU A C 1
ATOM 608 O O . LEU A 1 75 ? -3.463 13.731 -6.247 1.00 90.12 75 LEU A O 1
ATOM 612 N N . LEU A 1 76 ? -3.416 12.167 -4.628 1.00 90.56 76 LEU A N 1
ATOM 613 C CA . LEU A 1 76 ? -2.714 13.006 -3.654 1.00 90.56 76 LEU A CA 1
ATOM 614 C C . LEU A 1 76 ? -1.303 13.373 -4.130 1.00 90.56 76 LEU A C 1
ATOM 616 O O . LEU A 1 76 ? -0.908 14.529 -4.010 1.00 90.56 76 LEU A O 1
ATOM 620 N N . GLU A 1 77 ? -0.578 12.435 -4.740 1.00 89.12 77 GLU A N 1
ATOM 621 C CA . GLU A 1 77 ? 0.746 12.681 -5.326 1.00 89.12 77 GLU A CA 1
ATOM 622 C C . GLU A 1 77 ? 0.696 13.749 -6.431 1.00 89.12 77 GLU A C 1
ATOM 624 O O . GLU A 1 77 ? 1.561 14.628 -6.497 1.00 89.12 77 GLU A O 1
ATOM 629 N N . CYS A 1 78 ? -0.351 13.733 -7.266 1.00 90.06 78 CYS A N 1
ATOM 630 C CA . CYS A 1 78 ? -0.600 14.783 -8.256 1.00 90.06 78 CYS A CA 1
ATOM 631 C C . CYS A 1 78 ? -0.868 16.135 -7.578 1.00 90.06 78 CYS A C 1
ATOM 633 O O . CYS A 1 78 ? -0.297 17.144 -7.986 1.00 90.06 78 CYS A O 1
ATOM 635 N N . GLY A 1 79 ? -1.676 16.163 -6.514 1.00 91.38 79 GLY A N 1
ATOM 636 C CA . GLY A 1 79 ? -1.939 17.377 -5.735 1.00 91.38 79 GLY A CA 1
ATOM 637 C C . GLY A 1 79 ? -0.675 17.968 -5.099 1.00 91.38 79 GLY A C 1
ATOM 638 O O . GLY A 1 79 ? -0.409 19.161 -5.237 1.00 91.38 79 GLY A O 1
ATOM 639 N N . VAL A 1 80 ? 0.158 17.133 -4.471 1.00 91.44 80 VAL A N 1
ATOM 640 C CA . VAL A 1 80 ? 1.452 17.543 -3.896 1.00 91.44 80 VAL A CA 1
ATOM 641 C C . VAL A 1 80 ? 2.406 18.038 -4.981 1.00 91.44 80 VAL A C 1
ATOM 643 O O . VAL A 1 80 ? 3.098 19.035 -4.781 1.00 91.44 80 VAL A O 1
ATOM 646 N N . SER A 1 81 ? 2.415 17.394 -6.150 1.00 89.19 81 SER A N 1
ATOM 647 C CA . SER A 1 81 ? 3.205 17.846 -7.299 1.00 89.19 81 SER A CA 1
ATOM 648 C C . SER A 1 81 ? 2.778 19.245 -7.750 1.00 89.19 81 SER A C 1
ATOM 650 O O . SER A 1 81 ? 3.625 20.104 -7.971 1.00 89.19 81 SER A O 1
ATOM 652 N N . VAL A 1 82 ? 1.474 19.522 -7.808 1.00 90.06 82 VAL A N 1
ATOM 653 C CA . VAL A 1 82 ? 0.966 20.864 -8.123 1.00 90.06 82 VAL A CA 1
ATOM 654 C C . VAL A 1 82 ? 1.371 21.892 -7.067 1.00 90.06 82 VAL A C 1
ATOM 656 O O . VAL A 1 82 ? 1.834 22.974 -7.421 1.00 90.06 82 VAL A O 1
ATOM 659 N N . LEU A 1 83 ? 1.280 21.559 -5.777 1.00 90.56 83 LEU A N 1
ATOM 660 C CA . LEU A 1 83 ? 1.761 22.441 -4.706 1.00 90.56 83 LEU A CA 1
ATOM 661 C C . LEU A 1 83 ? 3.263 22.733 -4.839 1.00 90.56 83 LEU A C 1
ATOM 663 O O . LEU A 1 83 ? 3.690 23.870 -4.651 1.00 90.56 83 LEU A O 1
ATOM 667 N N . CYS A 1 84 ? 4.057 21.733 -5.227 1.00 89.62 84 CYS A N 1
ATOM 668 C CA . CYS A 1 84 ? 5.476 21.917 -5.524 1.00 89.62 84 CYS A CA 1
ATOM 669 C C . CYS A 1 84 ? 5.702 22.810 -6.754 1.00 89.62 84 CYS A C 1
ATOM 671 O O . CYS A 1 84 ? 6.690 23.534 -6.783 1.00 89.62 84 CYS A O 1
ATOM 673 N N . MET A 1 85 ? 4.810 22.784 -7.752 1.00 87.19 85 MET A N 1
ATOM 674 C CA . MET A 1 85 ? 4.919 23.628 -8.951 1.00 87.19 85 MET A CA 1
ATOM 675 C C . MET A 1 85 ? 4.635 25.098 -8.643 1.00 87.19 85 MET A C 1
ATOM 677 O O . MET A 1 85 ? 5.299 25.967 -9.200 1.00 87.19 85 MET A O 1
ATOM 681 N N . TYR A 1 86 ? 3.680 25.374 -7.751 1.00 87.00 86 TYR A N 1
ATOM 682 C CA . TYR A 1 86 ? 3.424 26.734 -7.264 1.00 87.00 86 TYR A CA 1
ATOM 683 C C . TYR A 1 86 ? 4.472 27.218 -6.261 1.00 87.00 86 TYR A C 1
ATOM 685 O O . TYR A 1 86 ? 4.581 28.417 -6.015 1.00 87.00 86 TYR A O 1
ATOM 693 N N . SER A 1 87 ? 5.241 26.309 -5.664 1.00 87.69 87 SER A N 1
ATOM 694 C CA . SER A 1 87 ? 6.318 26.690 -4.762 1.00 87.69 87 SER A CA 1
ATOM 695 C C . SER A 1 87 ? 7.509 27.250 -5.544 1.00 87.69 87 SER A C 1
ATOM 697 O O . SER A 1 87 ? 8.103 26.573 -6.379 1.00 87.69 87 SER A O 1
ATOM 699 N N . GLU A 1 88 ? 7.944 28.460 -5.193 1.00 85.81 88 GLU A N 1
ATOM 700 C CA . GLU A 1 88 ? 9.189 29.059 -5.703 1.00 85.81 88 GLU A CA 1
ATOM 701 C C . GLU A 1 88 ? 10.459 28.423 -5.098 1.00 85.81 88 GLU A C 1
ATOM 703 O O . GLU A 1 88 ? 11.587 28.833 -5.380 1.00 85.81 88 GLU A O 1
ATOM 708 N N . SER A 1 89 ? 10.306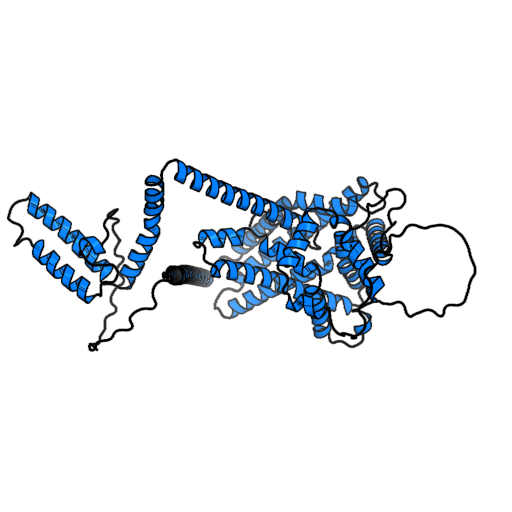 27.404 -4.247 1.00 91.31 89 SER A N 1
ATOM 709 C CA . SER A 1 89 ? 11.430 26.720 -3.618 1.00 91.31 89 SER A CA 1
ATOM 710 C C . SER A 1 89 ? 12.208 25.872 -4.624 1.00 91.31 89 SER A C 1
ATOM 712 O O . SER A 1 89 ? 11.656 24.977 -5.268 1.00 91.31 89 SER A O 1
ATOM 714 N N . ARG A 1 90 ? 13.535 26.065 -4.670 1.00 91.12 90 ARG A N 1
ATOM 715 C CA . ARG A 1 90 ? 14.456 25.229 -5.467 1.00 91.12 90 ARG A CA 1
ATOM 716 C C . ARG A 1 90 ? 14.304 23.737 -5.162 1.00 91.12 90 ARG A C 1
ATOM 718 O O . ARG A 1 90 ? 14.406 22.914 -6.061 1.00 91.12 90 ARG A O 1
ATOM 725 N N . LEU A 1 91 ? 14.003 23.399 -3.907 1.00 91.50 91 LEU A N 1
ATOM 726 C CA . LEU A 1 91 ? 13.801 22.018 -3.472 1.00 91.50 91 LEU A CA 1
ATOM 727 C C . LEU A 1 91 ? 12.600 21.373 -4.169 1.00 91.50 91 LEU A C 1
ATOM 729 O O . LEU A 1 91 ? 12.686 20.230 -4.611 1.00 91.50 91 LEU A O 1
ATOM 733 N N . CYS A 1 92 ? 11.496 22.113 -4.289 1.00 90.81 92 CYS A N 1
ATOM 734 C CA . CYS A 1 92 ? 10.283 21.641 -4.951 1.00 90.81 92 CYS A CA 1
ATOM 735 C C . CYS A 1 92 ? 10.498 21.486 -6.460 1.00 90.81 92 CYS A C 1
ATOM 737 O O . CYS A 1 92 ? 10.074 20.489 -7.039 1.00 90.81 92 CYS A O 1
ATOM 739 N N . GLN A 1 93 ? 11.213 22.427 -7.081 1.00 89.31 93 GLN A N 1
ATOM 740 C CA . GLN A 1 93 ? 11.568 22.356 -8.499 1.00 89.31 93 GLN A CA 1
ATOM 741 C C . GLN A 1 93 ? 12.449 21.139 -8.804 1.00 89.31 93 GLN A C 1
ATOM 743 O O . GLN A 1 93 ? 12.131 20.368 -9.709 1.00 89.31 93 GLN A O 1
ATOM 748 N N . ASP A 1 94 ? 13.503 20.915 -8.015 1.00 90.31 94 ASP A N 1
ATOM 749 C CA . ASP A 1 94 ? 14.351 19.733 -8.174 1.00 90.31 94 ASP A CA 1
ATOM 750 C C . ASP A 1 94 ? 13.540 18.445 -7.933 1.00 90.31 94 ASP A C 1
ATOM 752 O O . ASP A 1 94 ? 13.640 17.495 -8.710 1.00 90.31 94 ASP A O 1
ATOM 756 N N . ALA A 1 95 ? 12.681 18.410 -6.905 1.00 89.88 95 ALA A N 1
ATOM 757 C CA . ALA A 1 95 ? 11.866 17.235 -6.582 1.00 89.88 95 ALA A CA 1
ATOM 758 C C . ALA A 1 95 ? 10.917 16.867 -7.727 1.00 89.88 95 ALA A C 1
ATOM 760 O O . ALA A 1 95 ? 10.811 15.694 -8.091 1.00 89.88 95 ALA A O 1
ATOM 761 N N . LEU A 1 96 ? 10.293 17.867 -8.354 1.00 87.94 96 LEU A N 1
ATOM 762 C CA . LEU A 1 96 ? 9.469 17.676 -9.544 1.00 87.94 96 LEU A CA 1
ATOM 763 C C . LEU A 1 96 ? 10.273 17.101 -10.706 1.00 87.94 96 LEU A C 1
ATOM 765 O O . LEU A 1 96 ? 9.821 16.161 -11.356 1.00 87.94 96 LEU A O 1
ATOM 769 N N . VAL A 1 97 ? 11.477 17.617 -10.962 1.00 87.31 97 VAL A N 1
ATOM 770 C CA . VAL A 1 97 ? 12.343 17.069 -12.014 1.00 87.31 97 VAL A CA 1
ATOM 771 C C . VAL A 1 97 ? 12.648 15.596 -11.735 1.00 87.31 97 VAL A C 1
ATOM 773 O O . VAL A 1 97 ? 12.497 14.767 -12.633 1.00 87.31 97 VAL A O 1
ATOM 776 N N . PHE A 1 98 ? 12.994 15.236 -10.496 1.00 86.38 98 PHE A N 1
ATOM 777 C CA . PHE A 1 98 ? 13.253 13.843 -10.118 1.00 86.38 98 PHE A CA 1
ATOM 778 C C . PHE A 1 98 ? 12.027 12.936 -10.261 1.00 86.38 98 PHE A C 1
ATOM 780 O O . PHE A 1 98 ? 12.173 11.811 -10.746 1.00 86.38 98 PHE A O 1
ATOM 787 N N . GLN A 1 99 ? 10.833 13.428 -9.925 1.00 83.44 99 GLN A N 1
ATOM 788 C CA . GLN A 1 99 ? 9.575 12.693 -10.073 1.00 83.44 99 GLN A CA 1
ATOM 789 C C . GLN A 1 99 ? 9.332 12.234 -11.520 1.00 83.44 99 GLN A C 1
ATOM 791 O O . GLN A 1 99 ? 8.868 11.116 -11.742 1.00 83.44 99 GLN A O 1
ATOM 796 N N . TYR A 1 100 ? 9.699 13.054 -12.513 1.00 76.81 100 TYR A N 1
ATOM 797 C CA . TYR A 1 100 ? 9.540 12.726 -13.937 1.00 76.81 100 TYR A CA 1
ATOM 798 C C . TYR A 1 100 ? 10.761 12.042 -14.565 1.00 76.81 100 TYR A C 1
ATOM 800 O O . TYR A 1 100 ? 10.610 11.191 -15.443 1.00 76.81 100 TYR A O 1
ATOM 808 N N . VAL A 1 101 ? 11.977 12.386 -14.133 1.00 80.44 101 VAL A N 1
ATOM 809 C CA . VAL A 1 101 ? 13.220 11.768 -14.629 1.00 80.44 101 VAL A CA 1
ATOM 810 C C . VAL A 1 101 ? 13.305 10.303 -14.210 1.00 80.44 101 VAL A C 1
ATOM 812 O O . VAL A 1 101 ? 13.758 9.453 -14.979 1.00 80.44 101 VAL A O 1
ATOM 815 N N . TYR A 1 102 ? 12.855 9.972 -13.004 1.00 77.75 102 TYR A N 1
ATOM 816 C CA . TYR A 1 102 ? 13.055 8.641 -12.455 1.00 77.75 102 TYR A CA 1
ATOM 817 C C . TYR A 1 102 ? 12.297 7.524 -13.196 1.00 77.75 102 TYR A C 1
ATOM 819 O O . TYR A 1 102 ? 12.937 6.515 -13.505 1.00 77.75 102 TYR A O 1
ATOM 827 N N . PRO A 1 103 ? 11.006 7.661 -13.572 1.00 70.56 103 PRO A N 1
ATOM 828 C CA . PRO A 1 103 ? 10.333 6.690 -14.435 1.00 70.56 103 PRO A CA 1
ATOM 829 C C . PRO A 1 103 ? 11.071 6.431 -15.753 1.00 70.56 103 PRO A C 1
ATOM 831 O O . PRO A 1 103 ? 11.112 5.291 -16.202 1.00 70.56 103 PRO A O 1
ATOM 834 N N . ILE A 1 104 ? 11.711 7.449 -16.340 1.00 71.31 104 ILE A N 1
ATOM 835 C CA . ILE A 1 104 ? 12.501 7.312 -17.575 1.00 71.31 104 ILE A CA 1
ATOM 836 C C . ILE A 1 104 ? 13.753 6.467 -17.313 1.00 71.31 104 ILE A C 1
ATOM 838 O O . ILE A 1 104 ? 14.018 5.499 -18.029 1.00 71.31 104 ILE A O 1
ATOM 842 N N . VAL A 1 105 ? 14.507 6.793 -16.255 1.00 72.31 105 VAL A N 1
ATOM 843 C CA . VAL A 1 105 ? 15.716 6.048 -15.856 1.00 72.31 105 VAL A CA 1
ATOM 844 C C . VAL A 1 105 ? 15.373 4.596 -15.516 1.00 72.31 105 VAL A C 1
ATOM 846 O O . VAL A 1 105 ? 16.092 3.672 -15.911 1.00 72.31 105 VAL A O 1
ATOM 849 N N . ARG A 1 106 ? 14.255 4.388 -14.818 1.00 72.69 106 ARG A N 1
ATOM 850 C CA . ARG A 1 106 ? 13.698 3.077 -14.493 1.00 72.69 106 ARG A CA 1
ATOM 851 C C . ARG A 1 106 ? 13.359 2.307 -15.767 1.00 72.69 106 ARG A C 1
ATOM 853 O O . ARG A 1 106 ? 13.907 1.232 -15.994 1.00 72.69 106 ARG A O 1
ATOM 860 N N . ASP A 1 107 ? 12.501 2.847 -16.623 1.00 68.94 107 ASP A N 1
ATOM 861 C CA . ASP A 1 107 ? 12.031 2.156 -17.823 1.00 68.94 107 ASP A CA 1
ATOM 862 C C . ASP A 1 107 ? 13.177 1.837 -18.794 1.00 68.94 107 ASP A C 1
ATOM 864 O O . ASP A 1 107 ? 13.176 0.762 -19.396 1.00 68.94 107 ASP A O 1
ATOM 868 N N . TYR A 1 108 ? 14.195 2.698 -18.880 1.00 69.31 108 TYR A N 1
ATOM 869 C CA . TYR A 1 108 ? 15.415 2.428 -19.641 1.00 69.31 108 TYR A CA 1
ATOM 870 C C . TYR A 1 108 ? 16.187 1.214 -19.102 1.00 69.31 108 TYR A C 1
ATOM 872 O O . TYR A 1 108 ? 16.553 0.311 -19.858 1.00 69.31 108 TYR A O 1
ATOM 880 N N . ARG A 1 109 ? 16.421 1.162 -17.786 1.00 71.25 109 ARG A N 1
ATOM 881 C CA . ARG A 1 109 ? 17.211 0.094 -17.150 1.00 71.25 109 ARG A CA 1
ATOM 882 C C . ARG A 1 109 ? 16.464 -1.231 -17.102 1.00 71.25 109 ARG A C 1
ATOM 884 O O . ARG A 1 109 ? 17.056 -2.289 -17.305 1.00 71.25 109 ARG A O 1
ATOM 891 N N . TYR A 1 110 ? 15.162 -1.171 -16.854 1.00 66.69 110 TYR A N 1
ATOM 892 C CA . TYR A 1 110 ? 14.336 -2.344 -16.615 1.00 66.69 110 TYR A CA 1
ATOM 893 C C . TYR A 1 110 ? 13.557 -2.820 -17.833 1.00 66.69 110 TYR A C 1
ATOM 895 O O . TYR A 1 110 ? 13.105 -3.963 -17.827 1.00 66.69 110 TYR A O 1
ATOM 903 N N . GLY A 1 111 ? 13.434 -2.025 -18.902 1.00 63.53 111 GLY A N 1
ATOM 904 C CA . GLY A 1 111 ? 12.689 -2.402 -20.110 1.00 63.53 111 GLY A CA 1
ATOM 905 C C . GLY A 1 111 ? 13.199 -3.672 -20.810 1.00 63.53 111 GLY A C 1
ATOM 906 O O . GLY A 1 111 ? 12.511 -4.224 -21.664 1.00 63.53 111 GLY A O 1
ATOM 907 N N . ARG A 1 112 ? 14.387 -4.159 -20.428 1.00 64.50 112 ARG A N 1
ATOM 908 C CA . ARG A 1 112 ? 15.016 -5.387 -20.942 1.00 64.50 112 ARG A CA 1
ATOM 909 C C . ARG A 1 112 ? 14.647 -6.653 -20.182 1.00 64.50 112 ARG A C 1
ATOM 911 O O . ARG A 1 112 ? 14.798 -7.735 -20.744 1.00 64.50 112 ARG A O 1
ATOM 918 N N . LEU A 1 113 ? 14.239 -6.543 -18.920 1.00 67.56 113 LEU A N 1
ATOM 919 C CA . LEU A 1 113 ? 13.946 -7.723 -18.115 1.00 67.56 113 LEU A CA 1
ATOM 920 C C . LEU A 1 113 ? 12.694 -8.412 -18.656 1.00 67.56 113 LEU A C 1
ATOM 922 O O . LEU A 1 113 ? 11.694 -7.767 -18.963 1.00 67.56 113 LEU A O 1
ATOM 926 N N . TRP A 1 114 ? 12.735 -9.740 -18.752 1.00 65.69 114 TRP A N 1
ATOM 927 C CA . TRP A 1 114 ? 11.583 -10.529 -19.194 1.00 65.69 114 TRP A CA 1
ATOM 928 C C . TRP A 1 114 ? 10.332 -10.229 -18.349 1.00 65.69 114 TRP A C 1
ATOM 930 O O . TRP A 1 114 ? 9.236 -10.082 -18.887 1.00 65.69 114 TRP A O 1
ATOM 940 N N . CYS A 1 115 ? 10.519 -9.990 -17.049 1.00 61.72 115 CYS A N 1
ATOM 941 C CA . CYS A 1 115 ? 9.442 -9.671 -16.118 1.00 61.72 115 CYS A CA 1
ATOM 942 C C . CYS A 1 115 ? 8.735 -8.338 -16.419 1.00 61.72 115 CYS A C 1
ATOM 944 O O . CYS A 1 115 ? 7.515 -8.274 -16.317 1.00 61.72 115 CYS A O 1
ATOM 946 N N . THR A 1 116 ? 9.446 -7.285 -16.847 1.00 63.34 116 THR A N 1
ATOM 947 C CA . THR A 1 116 ? 8.792 -6.010 -17.209 1.00 63.34 116 THR A CA 1
ATOM 948 C C . THR A 1 116 ? 8.027 -6.107 -18.520 1.00 63.34 116 THR A C 1
ATOM 950 O O . THR A 1 116 ? 6.984 -5.472 -18.675 1.00 63.34 116 THR A O 1
ATOM 953 N N . ARG A 1 117 ? 8.510 -6.924 -19.461 1.00 66.75 117 ARG A N 1
ATOM 954 C CA . ARG A 1 117 ? 7.784 -7.226 -20.700 1.00 66.75 117 ARG A CA 1
ATOM 955 C C . ARG A 1 117 ? 6.487 -7.974 -20.412 1.00 66.75 117 ARG A C 1
ATOM 957 O O . ARG A 1 117 ? 5.455 -7.603 -20.964 1.00 66.75 117 ARG A O 1
ATOM 964 N N . LEU A 1 118 ? 6.529 -8.961 -19.518 1.00 65.81 118 LEU A N 1
ATOM 965 C CA . LEU A 1 118 ? 5.346 -9.712 -19.105 1.00 65.81 118 LEU A CA 1
ATOM 966 C C . LEU A 1 118 ? 4.343 -8.823 -18.348 1.00 65.81 118 LEU A C 1
ATOM 968 O O . LEU A 1 118 ? 3.171 -8.813 -18.705 1.00 65.81 118 LEU A O 1
ATOM 972 N N . LEU A 1 119 ? 4.796 -7.985 -17.409 1.00 63.03 119 LEU A N 1
ATOM 973 C CA . LEU A 1 119 ? 3.950 -6.989 -16.730 1.00 63.03 119 LEU A CA 1
ATOM 974 C C . LEU A 1 119 ? 3.228 -6.055 -17.708 1.00 63.03 119 LEU A C 1
ATOM 976 O O . LEU A 1 119 ? 2.024 -5.849 -17.595 1.00 63.03 119 LEU A O 1
ATOM 980 N N . ARG A 1 120 ? 3.951 -5.492 -18.685 1.00 65.69 120 ARG A N 1
ATOM 981 C CA . ARG A 1 120 ? 3.356 -4.605 -19.701 1.00 65.69 120 ARG A CA 1
ATOM 982 C C . ARG A 1 120 ? 2.364 -5.346 -20.592 1.00 65.69 120 ARG A C 1
ATOM 984 O O . ARG A 1 120 ? 1.362 -4.764 -20.995 1.00 65.69 120 ARG A O 1
ATOM 991 N N . PHE A 1 121 ? 2.627 -6.616 -20.888 1.00 67.06 121 PHE A N 1
ATOM 992 C CA . PHE A 1 121 ? 1.697 -7.462 -21.627 1.00 67.06 121 PHE A CA 1
ATOM 993 C C . PHE A 1 121 ? 0.409 -7.715 -20.827 1.00 67.06 121 PHE A C 1
ATOM 995 O O . PHE A 1 121 ? -0.679 -7.474 -21.346 1.00 67.06 121 PHE A O 1
ATOM 1002 N N . VAL A 1 122 ? 0.526 -8.109 -19.553 1.00 65.12 122 VAL A N 1
ATOM 1003 C CA . VAL A 1 122 ? -0.615 -8.351 -18.650 1.00 65.12 122 VAL A CA 1
ATOM 1004 C C . VAL A 1 122 ? -1.423 -7.070 -18.424 1.00 65.12 122 VAL A C 1
ATOM 1006 O O . VAL A 1 122 ? -2.636 -7.065 -18.621 1.00 65.12 122 VAL A O 1
ATOM 1009 N N . GLY A 1 123 ? -0.760 -5.957 -18.100 1.00 62.56 123 GLY A N 1
ATOM 1010 C CA . GLY A 1 123 ? -1.412 -4.656 -17.945 1.00 62.56 123 GLY A CA 1
ATOM 1011 C C . GLY A 1 123 ? -2.087 -4.176 -19.235 1.00 62.56 123 GLY A C 1
ATOM 1012 O O . GLY A 1 123 ? -3.167 -3.597 -19.188 1.00 62.56 123 GLY A O 1
ATOM 1013 N N . GLY A 1 124 ? -1.502 -4.467 -20.402 1.00 65.75 124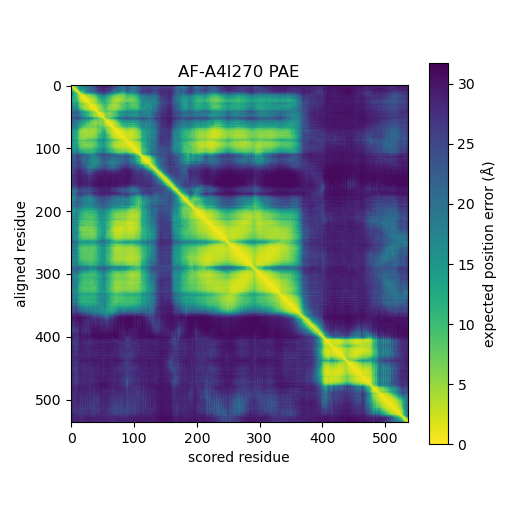 GLY A N 1
ATOM 1014 C CA . GLY A 1 124 ? -2.091 -4.158 -21.706 1.00 65.75 124 GLY A CA 1
ATOM 1015 C C . GLY A 1 124 ? -3.318 -5.006 -22.063 1.00 65.75 124 GLY A C 1
ATOM 1016 O O . GLY A 1 124 ? -4.214 -4.502 -22.745 1.00 65.75 124 GLY A O 1
ATOM 1017 N N . LEU A 1 125 ? -3.375 -6.260 -21.602 1.00 68.31 125 LEU A N 1
ATOM 1018 C CA . LEU A 1 125 ? -4.525 -7.156 -21.775 1.00 68.31 125 LEU A CA 1
ATOM 1019 C C . LEU A 1 125 ? -5.733 -6.688 -20.953 1.00 68.31 125 LEU A C 1
ATOM 1021 O O . LEU A 1 125 ? -6.861 -6.742 -21.430 1.00 68.31 125 LEU A O 1
ATOM 1025 N N . LEU A 1 126 ? -5.476 -6.202 -19.738 1.00 61.47 126 LEU A N 1
ATOM 1026 C CA . LEU A 1 126 ? -6.498 -5.756 -18.788 1.00 61.47 126 LEU A CA 1
ATOM 1027 C C . LEU A 1 126 ? -6.892 -4.286 -18.961 1.00 61.47 126 LEU A C 1
ATOM 1029 O O . LEU A 1 126 ? -7.874 -3.834 -18.373 1.00 61.47 126 LEU A O 1
ATOM 1033 N N . TYR A 1 127 ? -6.135 -3.526 -19.755 1.00 63.06 127 TYR A N 1
ATOM 1034 C CA . TYR A 1 127 ? -6.438 -2.126 -20.007 1.00 63.06 127 TYR A CA 1
ATOM 1035 C C . TYR A 1 127 ? -7.769 -1.984 -20.760 1.00 63.06 127 TYR A C 1
ATOM 1037 O O . TYR A 1 127 ? -7.893 -2.522 -21.869 1.00 63.06 127 TYR A O 1
ATOM 1045 N N . PRO A 1 128 ? -8.740 -1.217 -20.231 1.00 62.50 128 PRO A N 1
ATOM 1046 C CA . PRO A 1 128 ? -10.022 -1.036 -20.888 1.00 62.50 128 PRO A CA 1
ATOM 1047 C C . PRO A 1 128 ? -9.862 -0.426 -22.285 1.00 62.50 128 PRO A C 1
ATOM 1049 O O . PRO A 1 128 ? -9.167 0.576 -22.479 1.00 62.50 128 PRO A O 1
ATOM 1052 N N . SER A 1 129 ? -10.532 -1.011 -23.278 1.00 60.97 129 SER A N 1
ATOM 1053 C CA . SER A 1 129 ? -10.461 -0.577 -24.679 1.00 60.97 129 SER A CA 1
ATOM 1054 C C . SER A 1 129 ? -10.890 0.882 -24.882 1.00 60.97 129 SER A C 1
ATOM 1056 O O . SER A 1 129 ? -10.306 1.566 -25.722 1.00 60.97 129 SER A O 1
ATOM 1058 N N . PHE A 1 130 ? -11.827 1.399 -24.079 1.00 61.56 130 PHE A N 1
ATOM 1059 C CA . PHE A 1 130 ? -12.291 2.790 -24.177 1.00 61.56 130 PHE A CA 1
ATOM 1060 C C . PHE A 1 130 ? -11.192 3.816 -23.863 1.00 61.56 130 PHE A C 1
ATOM 1062 O O . PHE A 1 130 ? -11.123 4.859 -24.512 1.00 61.56 130 PHE A O 1
ATOM 1069 N N . LEU A 1 131 ? -10.268 3.505 -22.947 1.00 54.56 131 LEU A N 1
ATOM 1070 C CA . LEU A 1 131 ? -9.110 4.365 -22.700 1.00 54.56 131 LEU A CA 1
ATOM 1071 C C . LEU A 1 131 ? -8.066 4.256 -23.829 1.00 54.56 131 LEU A C 1
ATOM 1073 O O . LEU A 1 131 ? -7.315 5.196 -24.078 1.00 54.56 131 LEU A O 1
ATOM 1077 N N . ARG A 1 132 ? -8.031 3.129 -24.559 1.00 51.72 132 ARG A N 1
ATOM 1078 C CA . ARG A 1 132 ? -7.144 2.929 -25.724 1.00 51.72 132 ARG A CA 1
ATOM 1079 C C . ARG A 1 132 ? -7.611 3.752 -26.929 1.00 51.72 132 ARG A C 1
ATOM 1081 O O . ARG A 1 132 ? -6.784 4.237 -27.699 1.00 51.72 132 ARG A O 1
ATOM 1088 N N . GLN A 1 133 ? -8.924 3.912 -27.082 1.00 43.28 133 GLN A N 1
ATOM 1089 C CA . GLN A 1 133 ? -9.556 4.533 -28.247 1.00 43.28 133 GLN A CA 1
ATOM 1090 C C . GLN A 1 133 ? -9.464 6.067 -28.242 1.00 43.28 133 GLN A C 1
ATOM 1092 O O . GLN A 1 133 ? -9.405 6.674 -29.308 1.00 43.28 133 GLN A O 1
ATOM 1097 N N . SER A 1 134 ? -9.305 6.705 -27.073 1.00 40.25 134 SER A N 1
ATOM 1098 C CA . SER A 1 134 ? -9.120 8.165 -26.990 1.00 40.25 134 SER A CA 1
ATOM 1099 C C . SER A 1 134 ? -7.762 8.658 -27.519 1.00 40.25 134 SER A C 1
ATOM 1101 O O . SER A 1 134 ? -7.491 9.857 -27.490 1.00 40.25 134 SER A O 1
ATOM 1103 N N . ARG A 1 135 ? -6.885 7.756 -27.984 1.00 35.94 135 ARG A N 1
ATOM 1104 C CA . ARG A 1 135 ? -5.639 8.099 -28.686 1.00 35.94 135 ARG A CA 1
ATOM 1105 C C . ARG A 1 135 ? -5.879 8.458 -30.165 1.00 35.94 135 ARG A C 1
ATOM 1107 O O . ARG A 1 135 ? -4.939 8.878 -30.831 1.00 35.94 135 ARG A O 1
ATOM 1114 N N . GLY A 1 136 ? -7.111 8.311 -30.671 1.00 25.16 136 GLY A N 1
ATOM 1115 C CA . GLY A 1 136 ? -7.489 8.601 -32.056 1.00 25.16 136 GLY A CA 1
ATOM 1116 C C . GLY A 1 136 ? -8.604 9.643 -32.186 1.00 25.16 136 GLY A C 1
ATOM 1117 O O . GLY A 1 136 ? -9.772 9.293 -32.290 1.00 25.16 136 GLY A O 1
ATOM 1118 N N . GLY A 1 137 ? -8.235 10.918 -32.253 1.00 24.42 137 GLY A N 1
ATOM 1119 C CA . GLY A 1 137 ? -9.032 11.996 -32.852 1.00 24.42 137 GLY A CA 1
ATOM 1120 C C . GLY A 1 137 ? -8.031 13.049 -33.330 1.00 24.42 137 GLY A C 1
ATOM 1121 O O . GLY A 1 137 ? -7.240 13.521 -32.527 1.00 24.42 137 GLY A O 1
ATOM 1122 N N . PHE A 1 138 ? -7.872 13.378 -34.608 1.00 23.09 138 PHE A N 1
ATOM 1123 C CA . PHE A 1 138 ? -8.818 13.425 -35.714 1.00 23.09 138 PHE A CA 1
ATOM 1124 C C . PHE A 1 138 ? -8.451 12.452 -36.840 1.00 23.09 138 PHE A C 1
ATOM 1126 O O . PHE A 1 138 ? -7.309 12.390 -37.292 1.00 23.09 138 PHE A O 1
ATOM 1133 N N . SER A 1 139 ? -9.453 11.724 -37.326 1.00 21.42 139 SER A N 1
ATOM 1134 C CA . SER A 1 139 ? -9.395 11.032 -38.607 1.00 21.42 139 SER A CA 1
ATOM 1135 C C . SER A 1 139 ? -9.344 12.084 -39.720 1.00 21.42 139 SER A C 1
ATOM 1137 O O . SER A 1 139 ? -10.353 12.713 -40.024 1.00 21.42 139 SER A O 1
ATOM 1139 N N . ALA A 1 140 ? -8.166 12.302 -40.304 1.00 25.83 140 ALA A N 1
ATOM 1140 C CA . ALA A 1 140 ? -8.085 12.792 -41.672 1.00 25.83 140 ALA A CA 1
ATOM 1141 C C . ALA A 1 140 ? -8.196 11.562 -42.576 1.00 25.83 140 ALA A C 1
ATOM 1143 O O . ALA A 1 140 ? -7.269 10.765 -42.710 1.00 25.83 140 ALA A O 1
ATOM 1144 N N . SER A 1 141 ? -9.383 11.382 -43.135 1.00 19.89 141 SER A N 1
ATOM 1145 C CA . SER A 1 141 ? -9.661 10.484 -44.242 1.00 19.89 141 SER A CA 1
ATOM 1146 C C . SER A 1 141 ? -8.745 10.811 -45.426 1.00 19.89 141 SER A C 1
ATOM 1148 O O . SER A 1 141 ? -8.851 11.879 -46.018 1.00 19.89 141 SER A O 1
ATOM 1150 N N . SER A 1 142 ? -7.832 9.910 -45.792 1.00 25.05 142 SER A N 1
ATOM 1151 C CA . SER A 1 142 ? -7.407 9.700 -47.187 1.00 25.05 142 SER A CA 1
ATOM 1152 C C . SER A 1 142 ? -6.342 8.607 -47.299 1.00 25.05 142 SER A C 1
ATOM 1154 O O . SER A 1 142 ? -5.336 8.618 -46.601 1.00 25.05 142 SER A O 1
ATOM 1156 N N . GLY A 1 143 ? -6.560 7.699 -48.253 1.00 22.03 143 GLY A N 1
ATOM 1157 C CA . GLY A 1 143 ? -5.475 7.108 -49.037 1.00 22.03 143 GLY A CA 1
ATOM 1158 C C . GLY A 1 143 ? -4.885 5.795 -48.539 1.00 22.03 143 GLY A C 1
ATOM 1159 O O . GLY A 1 143 ? -3.863 5.765 -47.864 1.00 22.03 143 GLY A O 1
ATOM 1160 N N . SER A 1 144 ? -5.472 4.693 -48.998 1.00 20.89 144 SER A N 1
ATOM 1161 C CA . SER A 1 144 ? -4.798 3.406 -49.135 1.00 20.89 144 SER A CA 1
ATOM 1162 C C . SER A 1 144 ? -3.578 3.513 -50.058 1.00 20.89 144 SER A C 1
ATOM 1164 O O . SER A 1 144 ? -3.746 3.913 -51.208 1.00 20.89 144 SER A O 1
ATOM 1166 N N . SER A 1 145 ? -2.401 3.066 -49.615 1.00 25.72 145 SER A N 1
ATOM 1167 C CA . SER A 1 145 ? -1.395 2.424 -50.482 1.00 25.72 145 SER A CA 1
ATOM 1168 C C . SER A 1 145 ? -0.135 2.040 -49.700 1.00 25.72 145 SER A C 1
ATOM 1170 O O . SER A 1 145 ? 0.514 2.903 -49.116 1.00 25.72 145 SER A O 1
ATOM 1172 N N . GLY A 1 146 ? 0.252 0.766 -49.794 1.00 24.77 146 GLY A N 1
ATOM 1173 C CA . GLY A 1 146 ? 1.663 0.377 -49.887 1.00 24.77 146 GLY A CA 1
ATOM 1174 C C . GLY A 1 146 ? 2.433 0.195 -48.582 1.00 24.77 146 GLY A C 1
ATOM 1175 O O . GLY A 1 146 ? 3.265 1.016 -48.212 1.00 24.77 146 GLY A O 1
ATOM 1176 N N . THR A 1 147 ? 2.253 -0.961 -47.952 1.00 22.89 147 THR A N 1
ATOM 1177 C CA . THR A 1 147 ? 3.232 -1.585 -47.059 1.00 22.89 147 THR A CA 1
ATOM 1178 C C . THR A 1 147 ? 4.528 -1.839 -47.840 1.00 22.89 147 THR A C 1
ATOM 1180 O O . THR A 1 147 ? 4.610 -2.784 -48.616 1.00 22.89 147 THR A O 1
ATOM 1183 N N . SER A 1 148 ? 5.555 -1.010 -47.653 1.00 22.08 148 SER A N 1
ATOM 1184 C CA . SER A 1 148 ? 6.924 -1.365 -48.037 1.00 22.08 148 SER A CA 1
ATOM 1185 C C . SER A 1 148 ? 7.869 -1.013 -46.901 1.00 22.08 148 SER A C 1
ATOM 1187 O O . SER A 1 148 ? 8.184 0.146 -46.638 1.00 22.08 148 SER A O 1
ATOM 1189 N N . CYS A 1 149 ? 8.289 -2.065 -46.210 1.00 23.41 149 CYS A N 1
ATOM 1190 C CA . CYS A 1 149 ? 9.388 -2.102 -45.267 1.00 23.41 149 CYS A CA 1
ATOM 1191 C C . CYS A 1 149 ? 10.652 -1.470 -45.874 1.00 23.41 149 CYS A C 1
ATOM 1193 O O . CYS A 1 149 ? 11.261 -2.024 -46.785 1.00 23.41 149 CYS A O 1
ATOM 1195 N N . VAL A 1 150 ? 11.071 -0.317 -45.352 1.00 25.42 150 VAL A N 1
ATOM 1196 C CA . VAL A 1 150 ? 12.390 0.246 -45.656 1.00 25.42 150 VAL A CA 1
ATOM 1197 C C . VAL A 1 150 ? 13.385 -0.333 -44.656 1.00 25.42 150 VAL A C 1
ATOM 1199 O O . VAL A 1 150 ? 13.518 0.128 -43.524 1.00 25.42 150 VAL A O 1
ATOM 1202 N N . THR A 1 151 ? 14.069 -1.392 -45.080 1.00 24.44 151 THR A N 1
ATOM 1203 C CA . THR A 1 151 ? 15.317 -1.871 -44.483 1.00 24.44 151 THR A CA 1
ATOM 1204 C C . THR A 1 151 ? 16.391 -0.796 -44.633 1.00 24.44 151 THR A C 1
ATOM 1206 O O . THR A 1 151 ? 16.846 -0.508 -45.739 1.00 24.44 151 THR A O 1
ATOM 1209 N N . ALA A 1 152 ? 16.796 -0.198 -43.514 1.00 25.86 152 ALA A N 1
ATOM 1210 C CA . ALA A 1 152 ? 17.895 0.755 -43.444 1.00 25.86 152 ALA A CA 1
ATOM 1211 C C . ALA A 1 152 ? 19.238 0.037 -43.660 1.00 25.86 152 ALA A C 1
ATOM 1213 O O . ALA A 1 152 ? 19.845 -0.453 -42.716 1.00 25.86 152 ALA A O 1
ATOM 1214 N N . ASN A 1 153 ? 19.683 -0.034 -44.914 1.00 22.92 153 ASN A N 1
ATOM 1215 C CA . ASN A 1 153 ? 21.065 -0.322 -45.296 1.00 22.92 153 ASN A CA 1
ATOM 1216 C C . ASN A 1 153 ? 21.375 0.414 -46.608 1.00 22.92 153 ASN A C 1
ATOM 1218 O O . ASN A 1 153 ? 21.026 -0.059 -47.684 1.00 22.92 153 ASN A O 1
ATOM 1222 N N . SER A 1 154 ? 22.009 1.584 -46.523 1.00 25.81 154 SER A N 1
ATOM 1223 C CA . SER A 1 154 ? 22.919 2.109 -47.559 1.00 25.81 154 SER A CA 1
ATOM 1224 C C . SER A 1 154 ? 23.552 3.423 -47.091 1.00 25.81 154 SER A C 1
ATOM 1226 O O . SER A 1 154 ? 23.136 4.527 -47.425 1.00 25.81 154 SER A O 1
ATOM 1228 N N . LEU A 1 155 ? 24.610 3.291 -46.294 1.00 23.47 155 LEU A N 1
ATOM 1229 C CA . LEU A 1 155 ? 25.615 4.333 -46.110 1.00 23.47 155 LEU A CA 1
ATOM 1230 C C . LEU A 1 155 ? 26.584 4.277 -47.297 1.00 23.47 155 LEU A C 1
ATOM 1232 O O . LEU A 1 155 ? 27.651 3.690 -47.176 1.00 23.47 155 LEU A O 1
ATOM 1236 N N . THR A 1 156 ? 26.238 4.874 -48.438 1.00 24.39 156 THR A N 1
ATOM 1237 C CA . THR A 1 156 ? 27.228 5.179 -49.484 1.00 24.39 156 THR A CA 1
ATOM 1238 C C . THR A 1 156 ? 26.831 6.402 -50.310 1.00 24.39 156 THR A C 1
ATOM 1240 O O . THR A 1 156 ? 25.938 6.333 -51.143 1.00 24.39 156 THR A O 1
ATOM 1243 N N . ARG A 1 157 ? 27.634 7.461 -50.138 1.00 21.98 157 ARG A N 1
ATOM 1244 C CA . ARG A 1 157 ? 28.265 8.240 -51.217 1.00 21.98 157 ARG A CA 1
ATOM 1245 C C . ARG A 1 157 ? 27.380 9.186 -52.059 1.00 21.98 157 ARG A C 1
ATOM 1247 O O . ARG A 1 157 ? 26.841 8.796 -53.080 1.00 21.98 157 ARG A O 1
ATOM 1254 N N . GLY A 1 158 ? 27.484 10.476 -51.718 1.00 21.05 158 GLY A N 1
ATOM 1255 C CA . GLY A 1 158 ? 27.667 11.578 -52.676 1.00 21.05 158 GLY A CA 1
ATOM 1256 C C . GLY A 1 158 ? 26.416 12.233 -53.276 1.00 21.05 158 GLY A C 1
ATOM 1257 O O . GLY A 1 158 ? 25.537 11.554 -53.784 1.00 21.05 158 GLY A O 1
ATOM 1258 N N . GLY A 1 159 ? 26.414 13.573 -53.312 1.00 23.81 159 GLY A N 1
ATOM 1259 C CA . GLY A 1 159 ? 25.670 14.334 -54.324 1.00 23.81 159 GLY A CA 1
ATOM 1260 C C . GLY A 1 159 ? 24.751 15.451 -53.823 1.00 23.81 159 GLY A C 1
ATOM 1261 O O . GLY A 1 159 ? 23.612 15.200 -53.463 1.00 23.81 159 GLY A O 1
ATOM 1262 N N . SER A 1 160 ? 25.261 16.684 -53.925 1.00 24.36 160 SER A N 1
ATOM 1263 C CA . SER A 1 160 ? 24.563 17.939 -54.278 1.00 24.36 160 SER A CA 1
ATOM 1264 C C . SER A 1 160 ? 23.314 18.390 -53.503 1.00 24.36 160 SER A C 1
ATOM 1266 O O . SER A 1 160 ? 22.218 17.848 -53.630 1.00 24.36 160 SER A O 1
ATOM 1268 N N . ALA A 1 161 ? 23.489 19.528 -52.829 1.00 25.77 161 ALA A N 1
ATOM 1269 C CA . ALA A 1 161 ? 22.450 20.401 -52.308 1.00 25.77 161 ALA A CA 1
ATOM 1270 C C . ALA A 1 161 ? 21.461 20.834 -53.408 1.00 25.77 161 ALA A C 1
ATOM 1272 O O . ALA A 1 161 ? 21.827 21.553 -54.335 1.00 25.77 161 ALA A O 1
ATOM 1273 N N . SER A 1 162 ? 20.195 20.442 -53.272 1.00 30.00 162 SER A N 1
ATOM 1274 C CA . SER A 1 162 ? 19.075 21.134 -53.907 1.00 30.00 162 SER A CA 1
ATOM 1275 C C . SER A 1 162 ? 18.023 21.434 -52.843 1.00 30.00 162 SER A C 1
ATOM 1277 O O . SER A 1 162 ? 17.713 20.620 -51.973 1.00 30.00 162 SER A O 1
ATOM 1279 N N . SER A 1 163 ? 17.573 22.681 -52.864 1.00 25.27 163 SER A N 1
ATOM 1280 C CA . SER A 1 163 ? 16.697 23.335 -51.903 1.00 25.27 163 SER A CA 1
ATOM 1281 C C . SER A 1 163 ? 15.312 22.686 -51.860 1.00 25.27 163 SER A C 1
ATOM 1283 O O . SER A 1 163 ? 14.413 23.072 -52.605 1.00 25.27 163 SER A O 1
ATOM 1285 N N . ALA A 1 164 ? 15.114 21.716 -50.972 1.00 32.22 164 ALA A N 1
ATOM 1286 C CA . ALA A 1 164 ? 13.782 21.270 -50.590 1.00 32.22 164 ALA A CA 1
ATOM 1287 C C . ALA A 1 164 ? 13.355 22.049 -49.341 1.00 32.22 164 ALA A C 1
ATOM 1289 O O . ALA A 1 164 ? 13.877 21.833 -48.248 1.00 32.22 164 ALA A O 1
ATOM 1290 N N . THR A 1 165 ? 12.419 22.980 -49.521 1.00 25.33 165 THR A N 1
ATOM 1291 C CA . THR A 1 165 ? 11.682 23.653 -48.442 1.00 25.33 165 THR A CA 1
ATOM 1292 C C . THR A 1 165 ? 11.273 22.645 -47.360 1.00 25.33 165 THR A C 1
ATOM 1294 O O . THR A 1 165 ? 10.734 21.587 -47.708 1.00 25.33 165 THR A O 1
ATOM 1297 N N . PRO A 1 166 ? 11.509 22.934 -46.067 1.00 26.91 166 PRO A N 1
ATOM 1298 C CA . PRO A 1 166 ? 11.313 21.962 -45.004 1.00 26.91 166 PRO A CA 1
ATOM 1299 C C . PRO A 1 166 ? 9.825 21.635 -44.896 1.00 26.91 166 PRO A C 1
ATOM 1301 O O . PRO A 1 166 ? 9.011 22.480 -44.524 1.00 26.91 166 PRO A O 1
ATOM 1304 N N . ARG A 1 167 ? 9.456 20.394 -45.229 1.00 25.70 167 ARG A N 1
ATOM 1305 C CA . ARG A 1 167 ? 8.147 19.859 -44.845 1.00 25.70 167 ARG A CA 1
ATOM 1306 C C . ARG A 1 167 ? 8.064 19.938 -43.316 1.00 25.70 167 ARG A C 1
ATOM 1308 O O . ARG A 1 167 ? 9.031 19.540 -42.662 1.00 25.70 167 ARG A O 1
ATOM 1315 N N . PRO A 1 168 ? 6.967 20.452 -42.733 1.00 28.11 168 PRO A N 1
ATOM 1316 C CA . PRO A 1 168 ? 6.855 20.552 -41.287 1.00 28.11 168 PRO A CA 1
ATOM 1317 C C . PRO A 1 168 ? 6.986 19.143 -40.707 1.00 28.11 168 PRO A C 1
ATOM 1319 O O . PRO A 1 168 ? 6.267 18.232 -41.119 1.00 28.11 168 PRO A O 1
ATOM 1322 N N . PHE A 1 169 ? 7.963 18.963 -39.816 1.00 28.56 169 PHE A N 1
ATOM 1323 C CA . PHE A 1 169 ? 8.255 17.704 -39.138 1.00 28.56 169 PHE A CA 1
ATOM 1324 C C . PHE A 1 169 ? 6.951 17.085 -38.620 1.00 28.56 169 PHE A C 1
ATOM 1326 O O . PHE A 1 169 ? 6.323 17.609 -37.700 1.00 28.56 169 PHE A O 1
ATOM 1333 N N . SER A 1 170 ? 6.520 15.977 -39.225 1.00 30.22 170 SER A N 1
ATOM 1334 C CA . SER A 1 170 ? 5.334 15.251 -38.785 1.00 30.22 170 SER A CA 1
ATOM 1335 C C . SER A 1 170 ? 5.594 14.716 -37.377 1.00 30.22 170 SER A C 1
ATOM 1337 O O . SER A 1 170 ? 6.371 13.775 -37.201 1.00 30.22 170 SER A O 1
ATOM 1339 N N . GLN A 1 171 ? 4.947 15.307 -36.369 1.00 33.62 171 GLN A N 1
ATOM 1340 C CA . GLN A 1 171 ? 5.055 14.909 -34.959 1.00 33.62 171 GLN A CA 1
ATOM 1341 C C . GLN A 1 171 ? 4.772 13.412 -34.729 1.00 33.62 171 GLN A C 1
ATOM 1343 O O . GLN A 1 171 ? 5.239 12.846 -33.744 1.00 33.62 171 GLN A O 1
ATOM 1348 N N . SER A 1 172 ? 4.061 12.747 -35.648 1.00 36.97 172 SER A N 1
ATOM 1349 C CA . SER A 1 172 ? 3.798 11.305 -35.606 1.00 36.97 172 SER A CA 1
ATOM 1350 C C . SER A 1 172 ? 5.073 10.455 -35.627 1.00 36.97 172 SER A C 1
ATOM 1352 O O . SER A 1 172 ? 5.157 9.487 -34.879 1.00 36.97 172 SER A O 1
ATOM 1354 N N . GLY A 1 173 ? 6.080 10.834 -36.422 1.00 29.77 173 GLY A N 1
ATOM 1355 C CA . GLY A 1 173 ? 7.329 10.075 -36.553 1.00 29.77 173 GLY A CA 1
ATOM 1356 C C . GLY A 1 173 ? 8.218 10.149 -35.309 1.00 29.77 173 GLY A C 1
ATOM 1357 O O . GLY A 1 173 ? 8.839 9.157 -34.940 1.00 29.77 173 GLY A O 1
ATOM 1358 N N . LEU A 1 174 ? 8.234 11.297 -34.621 1.00 35.41 174 LEU A N 1
ATOM 1359 C CA . LEU A 1 174 ? 9.009 11.479 -33.387 1.00 35.41 174 LEU A CA 1
ATOM 1360 C C . LEU A 1 174 ? 8.430 10.630 -32.241 1.00 35.41 174 LEU A C 1
ATOM 1362 O O . LEU A 1 174 ? 9.166 9.957 -31.524 1.00 35.41 174 LEU A O 1
ATOM 1366 N N . VAL A 1 175 ? 7.095 10.595 -32.133 1.00 48.38 175 VAL A N 1
ATOM 1367 C CA . VAL A 1 175 ? 6.390 9.794 -31.121 1.00 48.38 175 VAL A CA 1
ATOM 1368 C C . VAL A 1 175 ? 6.624 8.296 -31.332 1.00 48.38 175 VAL A C 1
ATOM 1370 O O . VAL A 1 175 ? 6.751 7.565 -30.352 1.00 48.38 175 VAL A O 1
ATOM 1373 N N . ASP A 1 176 ? 6.701 7.821 -32.578 1.00 47.53 176 ASP A N 1
ATOM 1374 C CA . ASP A 1 176 ? 6.880 6.390 -32.857 1.00 47.53 176 ASP A CA 1
ATOM 1375 C C . ASP A 1 176 ? 8.304 5.899 -32.534 1.00 47.53 176 ASP A C 1
ATOM 1377 O O . ASP A 1 176 ? 8.470 4.815 -31.969 1.00 47.53 176 ASP A O 1
ATOM 1381 N N . VAL A 1 177 ? 9.332 6.720 -32.796 1.00 50.38 177 VAL A N 1
ATOM 1382 C CA . VAL A 1 177 ? 10.732 6.415 -32.431 1.00 50.38 177 VAL A CA 1
ATOM 1383 C C . VAL A 1 177 ? 10.913 6.394 -30.910 1.00 50.38 177 VAL A C 1
ATOM 1385 O O . VAL A 1 177 ? 11.510 5.454 -30.375 1.00 50.38 177 VAL A O 1
ATOM 1388 N N . ASP A 1 178 ? 10.338 7.368 -30.198 1.00 53.03 178 ASP A N 1
ATOM 1389 C CA . ASP A 1 178 ? 10.385 7.414 -28.734 1.00 53.03 178 ASP A CA 1
ATOM 1390 C C . ASP A 1 178 ? 9.674 6.199 -28.115 1.00 53.03 178 ASP A C 1
ATOM 1392 O O . ASP A 1 178 ? 10.200 5.551 -27.207 1.00 53.03 178 ASP A O 1
ATOM 1396 N N . VAL A 1 179 ? 8.502 5.818 -28.638 1.00 58.31 179 VAL A N 1
ATOM 1397 C CA . VAL A 1 179 ? 7.758 4.636 -28.168 1.00 58.31 179 VAL A CA 1
ATOM 1398 C C . VAL A 1 179 ? 8.511 3.335 -28.479 1.00 58.31 179 VAL A C 1
ATOM 1400 O O . VAL A 1 179 ? 8.521 2.422 -27.644 1.00 58.31 179 VAL A O 1
ATOM 1403 N N . ALA A 1 180 ? 9.165 3.230 -29.641 1.00 58.81 180 ALA A N 1
ATOM 1404 C CA . ALA A 1 180 ? 9.981 2.072 -30.004 1.00 58.81 180 ALA A CA 1
ATOM 1405 C C . ALA A 1 180 ? 11.176 1.884 -29.052 1.00 58.81 180 ALA A C 1
ATOM 1407 O O . ALA A 1 180 ? 11.460 0.752 -28.644 1.00 58.81 180 ALA A O 1
ATOM 1408 N N . PHE A 1 181 ? 11.816 2.978 -28.624 1.00 62.00 181 PHE A N 1
ATOM 1409 C CA . PHE A 1 181 ? 12.908 2.946 -27.648 1.00 62.00 181 PHE A CA 1
ATOM 1410 C C . PHE A 1 181 ? 12.474 2.344 -26.303 1.00 62.00 181 PHE A C 1
ATOM 1412 O O . PHE A 1 181 ? 13.149 1.457 -25.783 1.00 62.00 181 PHE A O 1
ATOM 1419 N N . TYR A 1 182 ? 11.321 2.745 -25.756 1.00 60.66 182 TYR A N 1
ATOM 1420 C CA . TYR A 1 182 ? 10.827 2.180 -24.489 1.00 60.66 182 TYR A CA 1
ATOM 1421 C C . TYR A 1 182 ? 10.413 0.704 -24.599 1.00 60.66 182 TYR A C 1
ATOM 1423 O O . TYR A 1 182 ? 10.462 -0.031 -23.606 1.00 60.66 182 TYR A O 1
ATOM 1431 N N . ARG A 1 183 ? 10.024 0.243 -25.797 1.00 61.09 183 ARG A N 1
ATOM 1432 C CA . ARG A 1 183 ? 9.729 -1.177 -26.056 1.00 61.09 183 ARG A CA 1
ATOM 1433 C C . ARG A 1 183 ? 10.998 -2.030 -26.085 1.00 61.09 183 ARG A C 1
ATOM 1435 O O . ARG A 1 183 ? 10.989 -3.129 -25.532 1.00 61.09 183 ARG A O 1
ATOM 1442 N N . ASN A 1 184 ? 12.069 -1.534 -26.707 1.00 64.31 184 ASN A N 1
ATOM 1443 C CA . ASN A 1 184 ? 13.342 -2.240 -26.865 1.00 64.31 184 ASN A CA 1
ATOM 1444 C C . ASN A 1 184 ? 14.543 -1.288 -26.674 1.00 64.31 184 ASN A C 1
ATOM 1446 O O . ASN A 1 184 ? 15.171 -0.899 -27.660 1.00 64.31 184 ASN A O 1
ATOM 1450 N N . PRO A 1 185 ? 14.920 -0.936 -25.432 1.00 67.88 185 PRO A N 1
ATOM 1451 C CA . PRO A 1 185 ? 16.053 -0.037 -25.209 1.00 67.88 185 PRO A CA 1
ATOM 1452 C C . PRO A 1 185 ? 17.381 -0.705 -25.635 1.00 67.88 185 PRO A C 1
ATOM 1454 O O . PRO A 1 185 ? 17.532 -1.913 -25.421 1.00 67.88 185 PRO A O 1
ATOM 1457 N N . PRO A 1 186 ? 18.368 0.020 -26.204 1.00 66.44 186 PRO A N 1
ATOM 1458 C CA . PRO A 1 186 ? 19.681 -0.490 -26.640 1.00 66.44 186 PRO A CA 1
ATOM 1459 C C . PRO A 1 186 ? 20.570 -0.952 -25.468 1.00 66.44 186 PRO A C 1
ATOM 1461 O O . PRO A 1 186 ? 20.253 -0.708 -24.303 1.00 66.44 186 PRO A O 1
ATOM 1464 N N . ARG A 1 187 ? 21.617 -1.758 -25.745 1.00 65.31 187 ARG A N 1
ATOM 1465 C CA . ARG A 1 187 ? 22.515 -2.283 -24.689 1.00 65.31 187 ARG A CA 1
ATOM 1466 C C . ARG A 1 187 ? 23.430 -1.120 -24.320 1.00 65.31 187 ARG A C 1
ATOM 1468 O O . ARG A 1 187 ? 24.071 -0.616 -25.239 1.00 65.31 187 ARG A O 1
ATOM 1475 N N . PRO A 1 188 ? 23.534 -0.709 -23.043 1.00 65.25 188 PRO A N 1
ATOM 1476 C CA . PRO A 1 188 ? 24.505 0.313 -22.682 1.00 65.25 188 PRO A CA 1
ATOM 1477 C C . PRO A 1 188 ? 25.900 -0.206 -23.039 1.00 65.25 188 PRO A C 1
ATOM 1479 O O . PRO A 1 188 ? 26.333 -1.244 -22.534 1.00 65.25 188 PRO A O 1
ATOM 1482 N N . SER A 1 189 ? 26.584 0.479 -23.954 1.00 65.19 189 SER A N 1
ATOM 1483 C CA . SER A 1 189 ? 27.966 0.157 -24.299 1.00 65.19 189 SER A CA 1
ATOM 1484 C C . SER A 1 189 ? 28.905 0.886 -23.332 1.00 65.19 189 SER A C 1
ATOM 1486 O O . SER A 1 189 ? 28.626 2.009 -22.919 1.00 65.19 189 SER A O 1
ATOM 1488 N N . ARG A 1 190 ? 30.027 0.268 -22.940 1.00 65.75 190 ARG A N 1
ATOM 1489 C CA . ARG A 1 190 ? 31.011 0.937 -22.062 1.00 65.75 190 ARG A CA 1
ATOM 1490 C C . ARG A 1 190 ? 31.738 2.088 -22.765 1.00 65.75 190 ARG A C 1
ATOM 1492 O O . ARG A 1 190 ? 32.143 3.031 -22.100 1.00 65.75 190 ARG A O 1
ATOM 1499 N N . VAL A 1 191 ? 31.906 1.988 -24.086 1.00 71.88 191 VAL A N 1
ATOM 1500 C CA . VAL A 1 191 ? 32.686 2.932 -24.905 1.00 71.88 191 VAL A CA 1
ATOM 1501 C C . VAL A 1 191 ? 31.855 4.161 -25.279 1.00 71.88 191 VAL A C 1
ATOM 1503 O O . VAL A 1 191 ? 32.343 5.282 -25.199 1.00 71.88 191 VAL A O 1
ATOM 1506 N N . LYS A 1 192 ? 30.584 3.959 -25.643 1.00 74.12 192 LYS A N 1
ATOM 1507 C CA . LYS A 1 192 ? 29.616 5.020 -25.938 1.00 74.12 192 LYS A CA 1
ATOM 1508 C C . LYS A 1 192 ? 28.313 4.756 -25.170 1.00 74.12 192 LYS A C 1
ATOM 1510 O O . LYS A 1 192 ? 27.416 4.078 -25.679 1.00 74.12 192 LYS A O 1
ATOM 1515 N N . PRO A 1 193 ? 28.203 5.229 -23.918 1.00 70.88 193 PRO A N 1
ATOM 1516 C CA . PRO A 1 193 ? 27.097 4.859 -23.031 1.00 70.88 193 PRO A CA 1
ATOM 1517 C C . PRO A 1 193 ? 25.726 5.385 -23.472 1.00 70.88 193 PRO A C 1
ATOM 1519 O O . PRO A 1 193 ? 24.711 4.847 -23.033 1.00 70.88 193 PRO A O 1
ATOM 1522 N N . PHE A 1 194 ? 25.697 6.408 -24.329 1.00 76.88 194 PHE A N 1
ATOM 1523 C CA . PHE A 1 194 ? 24.480 7.092 -24.774 1.00 76.88 194 PHE A CA 1
ATOM 1524 C C . PHE A 1 194 ? 24.058 6.743 -26.213 1.00 76.88 194 PHE A C 1
ATOM 1526 O O . PHE A 1 194 ? 23.034 7.236 -26.680 1.00 76.88 194 PHE A O 1
ATOM 1533 N N . ASP A 1 195 ? 24.803 5.884 -26.915 1.00 76.00 195 ASP A N 1
ATOM 1534 C CA . ASP A 1 195 ? 24.489 5.524 -28.302 1.00 76.00 195 ASP A CA 1
ATOM 1535 C C . ASP A 1 195 ? 23.130 4.810 -28.417 1.00 76.00 195 ASP A C 1
ATOM 1537 O O . ASP A 1 195 ? 22.841 3.849 -27.698 1.00 76.00 195 ASP A O 1
ATOM 1541 N N . GLY A 1 196 ? 22.294 5.272 -29.353 1.00 74.25 196 GLY A N 1
ATOM 1542 C CA . GLY A 1 196 ? 20.953 4.731 -29.607 1.00 74.25 196 GLY A CA 1
ATOM 1543 C C . GLY A 1 196 ? 19.868 5.209 -28.633 1.00 74.25 196 GLY A C 1
ATOM 1544 O O . GLY A 1 196 ? 18.736 4.731 -28.707 1.00 74.25 196 GLY A O 1
ATOM 1545 N N . MET A 1 197 ? 20.192 6.124 -27.716 1.00 75.00 197 MET A N 1
ATOM 1546 C CA . MET A 1 197 ? 19.238 6.715 -26.779 1.00 75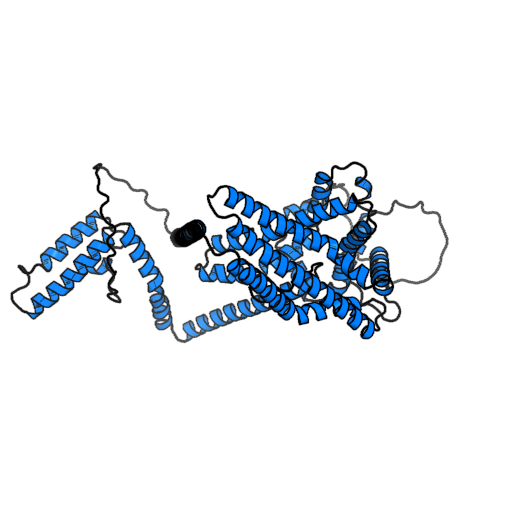.00 197 MET A CA 1
ATOM 1547 C C . MET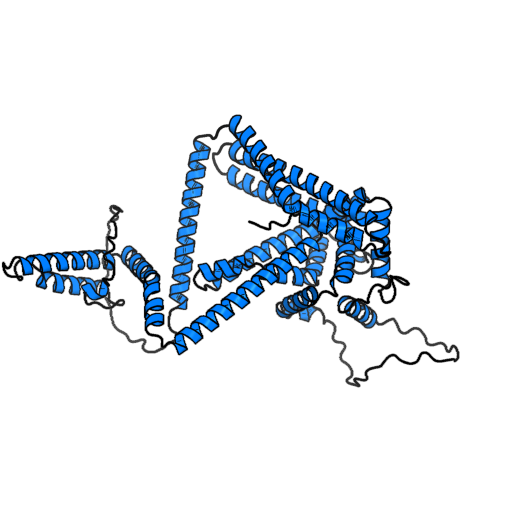 A 1 197 ? 18.677 8.044 -27.317 1.00 75.00 197 MET A C 1
ATOM 1549 O O . MET A 1 197 ? 19.464 8.873 -27.770 1.00 75.00 197 MET A O 1
ATOM 1553 N N . PRO A 1 198 ? 17.358 8.302 -27.226 1.00 78.25 198 PRO A N 1
ATOM 1554 C CA . PRO A 1 198 ? 16.785 9.616 -27.511 1.00 78.25 198 PRO A CA 1
ATOM 1555 C C . PRO A 1 198 ? 17.431 10.707 -26.651 1.00 78.25 198 PRO A C 1
ATOM 1557 O O . PRO A 1 198 ? 17.639 10.496 -25.453 1.00 78.25 198 PRO A O 1
ATOM 1560 N N . GLU A 1 199 ? 17.699 11.879 -27.231 1.00 77.50 199 GLU A N 1
ATOM 1561 C CA . GLU A 1 199 ? 18.323 13.017 -26.531 1.00 77.50 199 GLU A CA 1
ATOM 1562 C C . GLU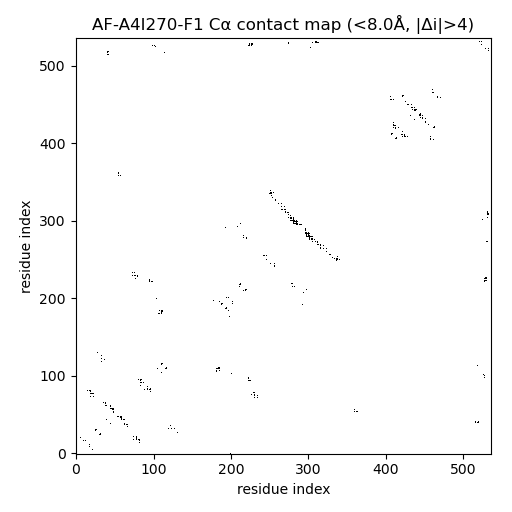 A 1 199 ? 17.687 13.341 -25.163 1.00 77.50 199 GLU A C 1
ATOM 1564 O O . GLU A 1 199 ? 18.427 13.450 -24.182 1.00 77.50 199 GLU A O 1
ATOM 1569 N N . PRO A 1 200 ? 16.344 13.362 -25.002 1.00 74.88 200 PRO A N 1
ATOM 1570 C CA . PRO A 1 200 ? 15.734 13.660 -23.704 1.00 74.88 200 PRO A CA 1
ATOM 1571 C C . PRO A 1 200 ? 16.089 12.651 -22.605 1.00 74.88 200 PRO A C 1
ATOM 1573 O O . PRO A 1 200 ? 16.224 13.014 -21.436 1.00 74.88 200 PRO A O 1
ATOM 1576 N N . CYS A 1 201 ? 16.245 11.375 -22.963 1.00 77.06 201 CYS A N 1
ATOM 1577 C CA . CYS A 1 201 ? 16.650 10.328 -22.028 1.00 77.06 201 CYS A CA 1
ATOM 1578 C C . CYS A 1 201 ? 18.129 10.476 -21.651 1.00 77.06 201 CYS A C 1
ATOM 1580 O O . CYS A 1 201 ? 18.497 10.234 -20.498 1.00 77.06 201 CYS A O 1
ATOM 1582 N N . GLN A 1 202 ? 18.971 10.901 -22.601 1.00 82.56 202 GLN A N 1
ATOM 1583 C CA . GLN A 1 202 ? 20.385 11.154 -22.338 1.00 82.56 202 GLN A CA 1
ATOM 1584 C C . GLN A 1 202 ? 20.553 12.327 -21.367 1.00 82.56 202 GLN A C 1
ATOM 1586 O O . GLN A 1 202 ? 21.281 12.208 -20.383 1.00 82.56 202 GLN A O 1
ATOM 1591 N N . GLU A 1 203 ? 19.854 13.439 -21.608 1.00 84.31 203 GLU A N 1
ATOM 1592 C CA . GLU A 1 203 ? 19.841 14.610 -20.724 1.00 84.31 203 GLU A CA 1
ATOM 1593 C C . GLU A 1 203 ? 19.354 14.258 -19.317 1.00 84.31 203 GLU A C 1
ATOM 1595 O O . GLU A 1 203 ? 20.011 14.597 -18.332 1.00 84.31 203 GLU A O 1
ATOM 1600 N N . ALA A 1 204 ? 18.251 13.510 -19.214 1.00 83.56 204 ALA A N 1
ATOM 1601 C CA . ALA A 1 204 ? 17.702 13.059 -17.940 1.00 83.56 204 ALA A CA 1
ATOM 1602 C C . ALA A 1 204 ? 18.709 12.209 -17.144 1.00 83.56 204 ALA A C 1
ATOM 1604 O O . ALA A 1 204 ? 18.882 12.407 -15.940 1.00 83.56 204 ALA A O 1
ATOM 1605 N N . LEU A 1 205 ? 19.418 11.291 -17.812 1.00 83.38 205 LEU A N 1
ATOM 1606 C CA . LEU A 1 205 ? 20.421 10.443 -17.168 1.00 83.38 205 LEU A CA 1
ATOM 1607 C C . LEU A 1 205 ? 21.679 11.229 -16.766 1.00 83.38 205 LEU A C 1
ATOM 1609 O O . LEU A 1 205 ? 22.229 10.982 -15.692 1.00 83.38 205 LEU A O 1
ATOM 1613 N N . ARG A 1 206 ? 22.122 12.186 -17.594 1.00 86.62 206 ARG A N 1
ATOM 1614 C CA . ARG A 1 206 ? 23.237 13.091 -17.263 1.00 86.62 206 ARG A CA 1
ATOM 1615 C C . ARG A 1 206 ? 22.904 13.952 -16.049 1.00 86.62 206 ARG A C 1
ATOM 1617 O O . ARG A 1 206 ? 23.725 14.035 -15.140 1.00 86.62 206 ARG A O 1
ATOM 1624 N N . TYR A 1 207 ? 21.703 14.528 -16.003 1.00 87.81 207 TYR A N 1
ATOM 1625 C CA . TYR A 1 207 ? 21.223 15.303 -14.859 1.00 87.81 207 TYR A CA 1
ATOM 1626 C C . TYR A 1 207 ? 21.162 14.444 -13.590 1.00 87.81 207 TYR A C 1
ATOM 1628 O O . TYR A 1 207 ? 21.762 14.801 -12.578 1.00 87.81 207 TYR A O 1
ATOM 1636 N N . TYR A 1 208 ? 20.544 13.258 -13.669 1.00 87.56 208 TYR A N 1
ATOM 1637 C CA . TYR A 1 208 ? 20.493 12.298 -12.562 1.00 87.56 208 TYR A CA 1
ATOM 1638 C C . TYR A 1 208 ? 21.893 11.993 -12.009 1.00 87.56 208 TYR A C 1
ATOM 1640 O O . TYR A 1 208 ? 22.135 12.115 -10.808 1.00 87.56 208 TYR A O 1
ATOM 1648 N N . LEU A 1 209 ? 22.840 11.639 -12.883 1.00 87.06 209 LEU A N 1
ATOM 1649 C CA . LEU A 1 209 ? 24.205 11.315 -12.477 1.00 87.06 209 LEU A CA 1
ATOM 1650 C C . LEU A 1 209 ? 24.918 12.521 -11.852 1.00 87.06 209 LEU A C 1
ATOM 1652 O O . LEU A 1 209 ? 25.560 12.377 -10.811 1.00 87.06 209 LEU A O 1
ATOM 1656 N N . HIS A 1 210 ? 24.777 13.701 -12.457 1.00 90.38 210 HIS A N 1
ATOM 1657 C CA . HIS A 1 210 ? 25.388 14.932 -11.970 1.00 90.38 210 HIS A CA 1
ATOM 1658 C C . HIS A 1 210 ? 24.914 15.287 -10.553 1.00 90.38 210 HIS A C 1
ATOM 1660 O O . HIS A 1 210 ? 25.732 15.636 -9.700 1.00 90.38 210 HIS A O 1
ATOM 1666 N N . CYS A 1 211 ? 23.622 15.138 -10.256 1.00 90.06 211 CYS A N 1
ATOM 1667 C CA . CYS A 1 211 ? 23.070 15.388 -8.924 1.00 90.06 211 CYS A CA 1
ATOM 1668 C C . CYS A 1 211 ? 23.636 14.425 -7.867 1.00 90.06 211 CYS A C 1
ATOM 1670 O O . CYS A 1 211 ? 24.128 14.864 -6.826 1.00 90.06 211 CYS A O 1
ATOM 1672 N N . TYR A 1 212 ? 23.657 13.117 -8.150 1.00 89.56 212 TYR A N 1
ATOM 1673 C CA . TYR A 1 212 ? 24.211 12.130 -7.215 1.00 89.56 212 TYR A CA 1
ATOM 1674 C C . TYR A 1 212 ? 25.727 12.270 -7.011 1.00 89.56 212 TYR A C 1
ATOM 1676 O O . TYR A 1 212 ? 26.223 11.930 -5.937 1.00 89.56 212 TYR A O 1
ATOM 1684 N N . GLN A 1 213 ? 26.469 12.755 -8.011 1.00 88.44 213 GLN A N 1
ATOM 1685 C CA . GLN A 1 213 ? 27.908 13.018 -7.895 1.00 88.44 213 GLN A CA 1
ATOM 1686 C C . GLN A 1 213 ? 28.208 14.309 -7.130 1.00 88.44 213 GLN A C 1
ATOM 1688 O O . GLN A 1 213 ? 29.108 14.328 -6.296 1.00 88.44 213 GLN A O 1
ATOM 1693 N N . SER A 1 214 ? 27.464 15.383 -7.400 1.00 91.00 214 SER A N 1
ATOM 1694 C CA . SER A 1 214 ? 27.694 16.690 -6.778 1.00 91.00 214 SER A CA 1
ATOM 1695 C C . SER A 1 214 ? 27.210 16.738 -5.329 1.00 91.00 214 SER A C 1
ATOM 1697 O O . SER A 1 214 ? 27.924 17.224 -4.453 1.00 91.00 214 SER A O 1
ATOM 1699 N N . ARG A 1 215 ? 25.990 16.255 -5.061 1.00 91.69 215 ARG A N 1
ATOM 1700 C CA . ARG A 1 215 ? 25.340 16.323 -3.745 1.00 91.69 215 ARG A CA 1
ATOM 1701 C C . ARG A 1 215 ? 24.495 15.064 -3.501 1.00 91.69 215 ARG A C 1
ATOM 1703 O O . ARG A 1 215 ? 23.269 15.115 -3.647 1.00 91.69 215 ARG A O 1
ATOM 1710 N N . PRO A 1 216 ? 25.107 13.937 -3.090 1.00 90.44 216 PRO A N 1
ATOM 1711 C CA . PRO A 1 216 ? 24.390 12.672 -2.926 1.00 90.44 216 PRO A CA 1
ATOM 1712 C C . PRO A 1 216 ? 23.268 12.764 -1.885 1.00 90.44 216 PRO A C 1
ATOM 1714 O O . PRO A 1 216 ? 22.136 12.395 -2.178 1.00 90.44 216 PRO A O 1
ATOM 1717 N N . LEU A 1 217 ? 23.539 13.319 -0.699 1.00 90.81 217 LEU A N 1
ATOM 1718 C CA . LEU A 1 217 ? 22.549 13.393 0.388 1.00 90.81 217 LEU A CA 1
ATOM 1719 C C . LEU A 1 217 ? 21.337 14.264 0.032 1.00 90.81 217 LEU A C 1
ATOM 1721 O O . LEU A 1 217 ? 20.199 13.869 0.272 1.00 90.81 217 LEU A O 1
ATOM 1725 N N . TYR A 1 218 ? 21.578 15.418 -0.595 1.00 93.00 218 TYR A N 1
ATOM 1726 C CA . TYR A 1 218 ? 20.508 16.288 -1.087 1.00 93.00 218 TYR A CA 1
ATOM 1727 C C . TYR A 1 218 ? 19.659 15.571 -2.140 1.00 93.00 218 TYR A C 1
ATOM 1729 O O . TYR A 1 218 ? 18.436 15.569 -2.054 1.00 93.00 218 TYR A O 1
ATOM 1737 N N . THR A 1 219 ? 20.302 14.886 -3.086 1.00 91.38 219 THR A N 1
ATOM 1738 C CA . THR A 1 219 ? 19.609 14.165 -4.160 1.00 91.38 219 THR A CA 1
ATOM 1739 C C . THR A 1 219 ? 18.740 13.022 -3.631 1.00 91.38 219 THR A C 1
ATOM 1741 O O . THR A 1 219 ? 17.622 12.809 -4.102 1.00 91.38 219 THR A O 1
ATOM 1744 N N . ILE A 1 220 ? 19.205 12.306 -2.606 1.00 90.31 220 ILE A N 1
ATOM 1745 C CA . ILE A 1 220 ? 18.418 11.263 -1.932 1.00 90.31 220 ILE A CA 1
ATOM 1746 C C . ILE A 1 220 ? 17.166 11.858 -1.281 1.00 90.31 220 ILE A C 1
ATOM 1748 O O . ILE A 1 220 ? 16.080 11.286 -1.396 1.00 90.31 220 ILE A O 1
ATOM 1752 N N . PHE A 1 221 ? 17.306 13.005 -0.613 1.00 91.44 221 PHE A N 1
ATOM 1753 C CA . PHE A 1 221 ? 16.175 13.697 -0.003 1.00 91.44 221 PHE A CA 1
ATOM 1754 C C . PHE A 1 221 ? 15.163 14.144 -1.064 1.00 91.44 221 PHE A C 1
ATOM 1756 O O . PHE A 1 221 ? 14.001 13.743 -1.017 1.00 91.44 221 PHE A O 1
ATOM 1763 N N . VAL A 1 222 ? 15.631 14.893 -2.064 1.00 91.38 222 VAL A N 1
ATOM 1764 C CA . VAL A 1 222 ? 14.823 15.455 -3.154 1.00 91.38 222 VAL A CA 1
ATOM 1765 C C . VAL A 1 222 ? 14.090 14.374 -3.947 1.00 91.38 222 VAL A C 1
ATOM 1767 O O . VAL A 1 222 ? 12.907 14.521 -4.234 1.00 91.38 222 VAL A O 1
ATOM 1770 N N . SER A 1 223 ? 14.756 13.258 -4.252 1.00 88.50 223 SER A N 1
ATOM 1771 C CA . SER A 1 223 ? 14.140 12.152 -4.999 1.00 88.50 223 SER A CA 1
ATOM 1772 C C . SER A 1 223 ? 13.020 11.433 -4.241 1.00 88.50 223 SER A C 1
ATOM 1774 O O . SER A 1 223 ? 12.190 10.793 -4.874 1.00 88.50 223 SER A O 1
ATOM 1776 N N . GLY A 1 224 ? 12.988 11.499 -2.904 1.00 87.25 224 GLY A N 1
ATOM 1777 C CA . GLY A 1 224 ? 11.881 10.962 -2.101 1.00 87.25 224 GLY A CA 1
ATOM 1778 C C . GLY A 1 224 ? 10.792 11.986 -1.777 1.00 87.25 224 GLY A C 1
ATOM 1779 O O . GLY A 1 224 ? 9.661 11.603 -1.501 1.00 87.25 224 GLY A O 1
ATOM 1780 N N . PHE A 1 225 ? 11.115 13.280 -1.841 1.00 90.56 225 PHE A N 1
ATOM 1781 C CA . PHE A 1 225 ? 10.346 14.348 -1.205 1.00 90.56 225 PHE A CA 1
ATOM 1782 C C . PHE A 1 225 ? 8.842 14.331 -1.516 1.00 90.56 225 PHE A C 1
ATOM 1784 O O . PHE A 1 225 ? 8.036 14.348 -0.589 1.00 90.56 225 PHE A O 1
ATOM 1791 N N . ILE A 1 226 ? 8.451 14.252 -2.792 1.00 89.81 226 ILE A N 1
ATOM 1792 C CA . ILE A 1 226 ? 7.031 14.272 -3.191 1.00 89.81 226 ILE A CA 1
ATOM 1793 C C . ILE A 1 226 ? 6.281 13.058 -2.636 1.00 89.81 226 ILE A C 1
ATOM 1795 O O . ILE A 1 226 ? 5.209 13.215 -2.049 1.00 89.81 226 ILE A O 1
ATOM 1799 N N . ALA A 1 227 ? 6.851 11.858 -2.766 1.00 86.56 227 ALA A N 1
ATOM 1800 C CA . ALA A 1 227 ? 6.249 10.634 -2.239 1.00 86.56 227 ALA A CA 1
ATOM 1801 C C . ALA A 1 227 ? 6.087 10.699 -0.711 1.00 86.56 227 ALA A C 1
ATOM 1803 O O . ALA A 1 227 ? 5.097 10.226 -0.159 1.00 86.56 227 ALA A O 1
ATOM 1804 N N . ASP A 1 228 ? 7.035 11.340 -0.036 1.00 88.31 228 ASP A N 1
ATOM 1805 C CA . ASP A 1 228 ? 7.075 11.428 1.418 1.00 88.31 228 ASP A CA 1
ATOM 1806 C C . ASP A 1 228 ? 6.082 12.435 1.982 1.00 88.31 228 ASP A C 1
ATOM 1808 O O . ASP A 1 228 ? 5.405 12.158 2.970 1.00 88.31 228 ASP A O 1
ATOM 1812 N N . VAL A 1 229 ? 5.964 13.592 1.330 1.00 91.44 229 VAL A N 1
ATOM 1813 C CA . VAL A 1 229 ? 4.919 14.568 1.640 1.00 91.44 229 VAL A CA 1
ATOM 1814 C C . VAL A 1 229 ? 3.546 13.955 1.368 1.00 91.44 229 VAL A C 1
ATOM 1816 O O . VAL A 1 229 ? 2.641 14.118 2.178 1.00 91.44 229 VAL A O 1
ATOM 1819 N N . THR A 1 230 ? 3.397 13.192 0.282 1.00 90.81 230 THR A N 1
ATOM 1820 C CA . THR A 1 230 ? 2.141 12.495 -0.040 1.00 90.81 230 THR A CA 1
ATOM 1821 C C . THR A 1 230 ? 1.768 11.472 1.032 1.00 90.81 230 THR A C 1
ATOM 1823 O O . THR A 1 230 ? 0.617 11.436 1.470 1.00 90.81 230 THR A O 1
ATOM 1826 N N . LEU A 1 231 ? 2.731 10.668 1.496 1.00 88.06 231 LEU A N 1
ATOM 1827 C CA . LEU A 1 231 ? 2.510 9.704 2.575 1.00 88.06 231 LEU A CA 1
ATOM 1828 C C . LEU A 1 231 ? 2.115 10.407 3.876 1.00 88.06 231 LEU A C 1
ATOM 1830 O O . LEU A 1 231 ? 1.107 10.042 4.472 1.00 88.06 231 LEU A O 1
ATOM 1834 N N . LEU A 1 232 ? 2.841 11.461 4.258 1.00 90.50 232 LEU A N 1
ATO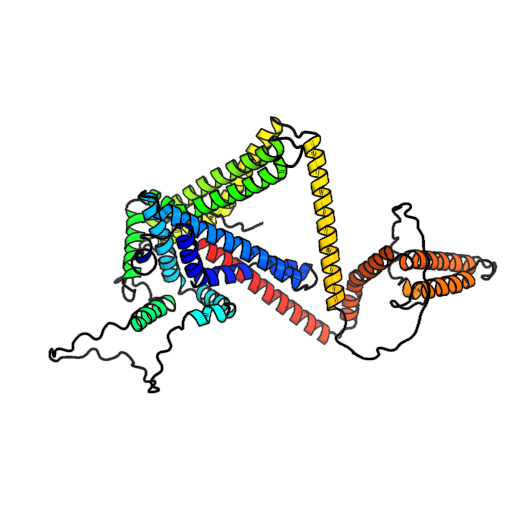M 1835 C CA . LEU A 1 232 ? 2.526 12.244 5.450 1.00 90.50 232 LEU A CA 1
ATOM 1836 C C . LEU A 1 232 ? 1.114 12.836 5.368 1.00 90.50 232 LEU A C 1
ATOM 1838 O O . LEU A 1 232 ? 0.342 12.711 6.311 1.00 90.50 232 LEU A O 1
ATOM 1842 N N . VAL A 1 233 ? 0.744 13.441 4.235 1.00 91.81 233 VAL A N 1
ATOM 1843 C CA . VAL A 1 233 ? -0.609 13.976 4.011 1.00 91.81 233 VAL A CA 1
ATOM 1844 C C . VAL A 1 233 ? -1.659 12.873 4.134 1.00 91.81 233 VAL A C 1
ATOM 1846 O O . VAL A 1 233 ? -2.682 13.081 4.780 1.00 91.81 233 VAL A O 1
ATOM 1849 N N . THR A 1 234 ? -1.399 11.693 3.569 1.00 89.62 234 THR A N 1
ATOM 1850 C CA . THR A 1 234 ? -2.310 10.542 3.655 1.00 89.62 234 THR A CA 1
ATOM 1851 C C . THR A 1 234 ? -2.515 10.107 5.107 1.00 89.62 234 THR A C 1
ATOM 1853 O O . THR A 1 234 ? -3.655 9.974 5.548 1.00 89.62 234 THR A O 1
ATOM 1856 N N . GLU A 1 235 ? -1.435 9.955 5.876 1.00 90.19 235 GLU A N 1
ATOM 1857 C CA . GLU A 1 235 ? -1.494 9.612 7.302 1.00 90.19 235 GLU A CA 1
ATOM 1858 C C . GLU A 1 235 ? -2.270 10.667 8.103 1.00 90.19 235 GLU A C 1
ATOM 1860 O O . GLU A 1 235 ? -3.135 10.320 8.905 1.00 90.19 235 GLU A O 1
ATOM 1865 N N . GLN A 1 236 ? -2.038 11.960 7.846 1.00 93.38 236 GLN A N 1
ATOM 1866 C CA . GLN A 1 236 ? -2.771 13.034 8.524 1.00 93.38 236 GLN A CA 1
ATOM 1867 C C . GLN A 1 236 ? -4.262 13.062 8.160 1.00 93.38 236 GLN A C 1
ATOM 1869 O O . GLN A 1 236 ? -5.089 13.370 9.017 1.00 93.38 236 GLN A O 1
ATOM 1874 N N . ILE A 1 237 ? -4.637 12.714 6.925 1.00 92.56 237 ILE A N 1
ATOM 1875 C CA . ILE A 1 237 ? -6.048 12.584 6.527 1.00 92.56 237 ILE A CA 1
ATOM 1876 C C . ILE A 1 237 ? -6.709 11.424 7.279 1.00 92.56 237 ILE A C 1
ATOM 1878 O O . ILE A 1 237 ? -7.814 11.585 7.800 1.00 92.56 237 ILE A O 1
ATOM 1882 N N . ILE A 1 238 ? -6.031 10.275 7.379 1.00 91.62 238 ILE A N 1
ATOM 1883 C CA . ILE A 1 238 ? -6.531 9.106 8.115 1.00 91.62 238 ILE A CA 1
ATOM 1884 C C . ILE A 1 238 ? -6.733 9.471 9.588 1.00 91.62 238 ILE A C 1
ATOM 1886 O O . ILE A 1 238 ? -7.836 9.311 10.115 1.00 91.62 238 ILE A O 1
ATOM 1890 N N . TRP A 1 239 ? -5.718 10.051 10.232 1.00 93.75 239 TRP A N 1
ATOM 1891 C CA . TRP A 1 239 ? -5.809 10.498 11.622 1.00 93.75 239 TRP A CA 1
ATOM 1892 C C . TRP A 1 239 ? -6.864 11.585 11.830 1.00 93.75 239 TRP A C 1
ATOM 1894 O O . TRP A 1 239 ? -7.595 11.540 12.818 1.00 93.75 239 TRP A O 1
ATOM 1904 N N . GLY A 1 240 ? -7.008 12.519 10.889 1.00 93.19 240 GLY A N 1
ATOM 1905 C CA . GLY A 1 240 ? -8.061 13.532 10.908 1.00 93.19 240 GLY A CA 1
ATOM 1906 C C . GLY A 1 240 ? -9.463 12.921 10.835 1.00 93.19 240 GLY A C 1
ATOM 1907 O O . GLY A 1 240 ? -10.353 13.334 11.578 1.00 93.19 240 GLY A O 1
ATOM 1908 N N . SER A 1 241 ? -9.655 11.894 10.001 1.00 92.69 241 SER A N 1
ATOM 1909 C CA . SER A 1 241 ? -10.930 11.173 9.901 1.00 92.69 241 SER A CA 1
ATOM 1910 C C . SER A 1 241 ? -11.266 10.424 11.194 1.00 92.69 241 SER A C 1
ATOM 1912 O O . SER A 1 241 ? -12.385 10.541 11.694 1.00 92.69 241 SER A O 1
ATOM 1914 N N . TYR A 1 242 ? -10.278 9.750 11.790 1.00 90.69 242 TYR A N 1
ATOM 1915 C CA . TYR A 1 242 ? -10.432 9.040 13.056 1.00 90.69 242 TYR A CA 1
ATOM 1916 C C . TYR A 1 242 ? -10.723 10.007 14.211 1.00 90.69 242 TYR A C 1
ATOM 1918 O O . TYR A 1 242 ? -11.620 9.780 15.020 1.00 90.69 242 TYR A O 1
ATOM 1926 N N . PHE A 1 243 ? -10.036 11.152 14.238 1.00 92.94 243 PHE A N 1
ATOM 1927 C CA . PHE A 1 243 ? -10.293 12.209 15.210 1.00 92.94 243 PHE A CA 1
ATOM 1928 C C . PHE A 1 243 ? -11.720 12.767 15.105 1.00 92.94 243 PHE A C 1
ATOM 1930 O O . PHE A 1 243 ? -12.379 12.973 16.124 1.00 92.94 243 PHE A O 1
ATOM 1937 N N . CYS A 1 244 ? -12.226 12.983 13.887 1.00 91.50 244 CYS A N 1
ATOM 1938 C CA . CYS A 1 244 ? -13.603 13.426 13.668 1.00 91.50 244 CYS A CA 1
ATOM 1939 C C . CYS A 1 244 ? -14.638 12.388 14.130 1.00 91.50 244 CYS A C 1
ATOM 1941 O O . CYS A 1 244 ? -15.645 12.776 14.720 1.00 91.50 244 CYS A O 1
ATOM 1943 N N . GLN A 1 245 ? -14.388 11.094 13.897 1.00 89.69 245 GLN A N 1
ATOM 1944 C CA . GLN A 1 245 ? -15.268 10.008 14.344 1.00 89.69 245 GLN A CA 1
ATOM 1945 C C . GLN A 1 245 ? -15.329 9.917 15.872 1.00 89.69 245 GLN A C 1
ATOM 1947 O O . GLN A 1 245 ? -16.412 9.857 16.448 1.00 89.69 245 GLN A O 1
ATOM 1952 N N . GLU A 1 246 ? -14.181 9.968 16.542 1.00 87.81 246 GLU A N 1
ATOM 1953 C CA . GLU A 1 246 ? -14.128 9.864 18.002 1.00 87.81 246 GLU A CA 1
ATOM 1954 C C . GLU A 1 246 ? -14.630 11.131 18.706 1.00 87.81 246 GLU A C 1
ATOM 1956 O O . GLU A 1 246 ? -15.173 11.044 19.801 1.00 87.81 246 GLU A O 1
ATOM 1961 N N . ARG A 1 247 ? -14.565 12.311 18.070 1.00 87.44 247 ARG A N 1
ATOM 1962 C CA . ARG A 1 247 ? -15.171 13.537 18.623 1.00 87.44 247 ARG A CA 1
ATOM 1963 C C . ARG A 1 247 ? -16.694 13.435 18.781 1.00 87.44 247 ARG A C 1
ATOM 1965 O O . ARG A 1 247 ? -17.259 14.153 19.605 1.00 87.44 247 ARG A O 1
ATOM 1972 N N . ALA A 1 248 ? -17.360 12.584 17.999 1.00 87.25 248 ALA A N 1
ATOM 1973 C CA . ALA A 1 248 ? -18.792 12.328 18.150 1.00 87.25 248 ALA A CA 1
ATOM 1974 C C . ALA A 1 248 ? -19.114 11.476 19.394 1.00 87.25 248 ALA A C 1
ATOM 1976 O O . ALA A 1 248 ? -20.257 11.469 19.855 1.00 87.25 248 ALA A O 1
ATOM 1977 N N . LYS A 1 249 ? -18.118 10.777 19.948 1.00 87.31 249 LYS A N 1
ATOM 1978 C CA . LYS A 1 249 ? -18.253 9.860 21.079 1.00 87.31 249 LYS A CA 1
ATOM 1979 C C . LYS A 1 249 ? -17.843 10.547 22.385 1.00 87.31 249 LYS A C 1
ATOM 1981 O O . LYS A 1 249 ? -17.097 11.524 22.397 1.00 87.31 249 LYS A O 1
ATOM 1986 N N . ARG A 1 250 ? -18.344 10.039 23.515 1.00 83.75 250 ARG A N 1
ATOM 1987 C CA . ARG A 1 250 ? -17.951 10.495 24.861 1.00 83.75 250 ARG A CA 1
ATOM 1988 C C . ARG A 1 250 ? -16.779 9.651 25.374 1.00 83.75 250 ARG A C 1
ATOM 1990 O O . ARG A 1 250 ? -16.955 8.879 26.303 1.00 83.75 250 ARG A O 1
ATOM 1997 N N . THR A 1 251 ? -15.626 9.750 24.715 1.00 86.62 251 THR A N 1
ATOM 1998 C CA . THR A 1 251 ? -14.394 9.031 25.089 1.00 86.62 251 THR A CA 1
ATOM 1999 C C . THR A 1 251 ? -13.304 9.992 25.551 1.00 86.62 251 THR A C 1
ATOM 2001 O O . THR A 1 251 ? -13.373 11.212 25.338 1.00 86.62 251 THR A O 1
ATOM 2004 N N . SER A 1 252 ? -12.269 9.461 26.206 1.00 87.62 252 SER A N 1
ATOM 2005 C CA . SER A 1 252 ? -11.143 10.279 26.639 1.00 87.62 252 SER A CA 1
ATOM 2006 C C . SER A 1 252 ? -10.295 10.713 25.436 1.00 87.62 252 SER A C 1
ATOM 2008 O O . SER A 1 252 ? -10.038 9.953 24.501 1.00 87.62 252 SER A O 1
ATOM 2010 N N . ARG A 1 253 ? -9.760 11.942 25.466 1.00 88.62 253 ARG A N 1
ATOM 2011 C CA . ARG A 1 253 ? -8.862 12.438 24.396 1.00 88.62 253 ARG A CA 1
ATOM 2012 C C . ARG A 1 253 ? -7.614 11.561 24.221 1.00 88.62 253 ARG A C 1
ATOM 2014 O O . ARG A 1 253 ? -7.031 11.511 23.139 1.00 88.62 253 ARG A O 1
ATOM 2021 N N . TRP A 1 254 ? -7.196 10.871 25.282 1.00 90.56 254 TRP A N 1
ATOM 2022 C CA . TRP A 1 254 ? -6.009 10.022 25.281 1.00 90.56 254 TRP A CA 1
ATOM 2023 C C . TRP A 1 254 ? -6.191 8.736 24.476 1.00 90.56 254 TRP A C 1
ATOM 2025 O O . TRP A 1 254 ? -5.198 8.240 23.947 1.00 90.56 254 TRP A O 1
ATOM 2035 N N . ARG A 1 255 ? -7.425 8.244 24.298 1.00 89.62 255 ARG A N 1
ATOM 2036 C CA . ARG A 1 255 ? -7.711 7.074 23.454 1.00 89.62 255 ARG A CA 1
ATOM 2037 C C . ARG A 1 255 ? -7.202 7.251 22.020 1.00 89.62 255 ARG A C 1
ATOM 2039 O O . ARG A 1 255 ? -6.650 6.316 21.453 1.00 89.62 255 ARG A O 1
ATOM 2046 N N . ILE A 1 256 ? -7.304 8.466 21.473 1.00 91.19 256 ILE A N 1
ATOM 2047 C CA . ILE A 1 256 ? -6.819 8.819 20.124 1.00 91.19 256 ILE A CA 1
ATOM 2048 C C . ILE A 1 256 ? -5.350 9.243 20.142 1.00 91.19 256 ILE A C 1
ATOM 2050 O O . ILE A 1 256 ? -4.569 8.851 19.276 1.00 91.19 256 ILE A O 1
ATOM 2054 N N . LEU A 1 257 ? -4.958 10.059 21.125 1.00 92.62 257 LEU A N 1
ATOM 2055 C CA . LEU A 1 257 ? -3.612 10.631 21.163 1.00 92.62 257 LEU A CA 1
ATOM 2056 C C . LEU A 1 257 ? -2.531 9.566 21.385 1.00 92.62 257 LEU A C 1
ATOM 2058 O O . LEU A 1 257 ? -1.450 9.676 20.814 1.00 92.62 257 LEU A O 1
ATOM 2062 N N . LYS A 1 258 ? -2.809 8.518 22.171 1.00 94.00 258 LYS A N 1
ATOM 2063 C CA . LYS A 1 258 ? -1.872 7.407 22.402 1.00 94.00 258 LYS A CA 1
ATOM 2064 C C . LYS A 1 258 ? -1.445 6.710 21.103 1.00 94.00 258 LYS A C 1
ATOM 2066 O O . LYS A 1 258 ? -0.240 6.655 20.845 1.00 94.00 258 LYS A O 1
ATOM 2071 N N . PRO A 1 259 ? -2.362 6.161 20.279 1.00 93.31 259 PRO A N 1
ATOM 2072 C CA . PRO A 1 259 ? -1.969 5.508 19.044 1.00 93.31 259 PRO A CA 1
ATOM 2073 C C . PRO A 1 259 ? -1.433 6.513 18.016 1.00 93.31 259 PRO A C 1
ATOM 2075 O O . PRO A 1 259 ? -0.498 6.145 17.317 1.00 93.31 259 PRO A O 1
ATOM 2078 N N . TYR A 1 260 ? -1.904 7.769 17.999 1.00 95.19 260 TYR A N 1
ATOM 2079 C CA . TYR A 1 260 ? -1.347 8.822 17.138 1.00 95.19 260 TYR A CA 1
ATOM 2080 C C . TYR A 1 260 ? 0.134 9.103 17.428 1.00 95.19 260 TYR A C 1
ATOM 2082 O O . TYR A 1 260 ? 0.963 9.068 16.525 1.00 95.19 260 TYR A O 1
ATOM 2090 N N . PHE A 1 261 ? 0.507 9.340 18.690 1.00 95.88 261 PHE A N 1
ATOM 2091 C CA . PHE A 1 261 ? 1.907 9.598 19.046 1.00 95.88 261 PHE A CA 1
ATOM 2092 C C . PHE A 1 261 ? 2.796 8.364 18.874 1.00 95.88 261 PHE A C 1
ATOM 2094 O O . PHE A 1 261 ? 3.963 8.498 18.507 1.00 95.88 261 PHE A O 1
ATOM 2101 N N . ALA A 1 262 ? 2.257 7.169 19.122 1.00 95.69 262 ALA A N 1
ATOM 2102 C CA . ALA A 1 262 ? 2.959 5.918 18.855 1.00 95.69 262 ALA A CA 1
ATOM 2103 C C . ALA A 1 262 ? 3.250 5.736 17.356 1.00 95.69 262 ALA A C 1
ATOM 2105 O O . ALA A 1 262 ? 4.360 5.354 16.989 1.00 95.69 262 ALA A O 1
ATOM 2106 N N . ASP A 1 263 ? 2.273 6.042 16.504 1.00 93.94 263 ASP A N 1
ATOM 2107 C CA . ASP A 1 263 ? 2.407 5.992 15.050 1.00 93.94 263 ASP A CA 1
ATOM 2108 C C . ASP A 1 263 ? 3.394 7.052 14.544 1.00 93.94 263 ASP A C 1
ATOM 2110 O O . ASP A 1 263 ? 4.356 6.724 13.857 1.00 93.94 263 ASP A O 1
ATOM 2114 N N . LEU A 1 264 ? 3.275 8.300 15.010 1.00 94.38 264 LEU A N 1
ATOM 2115 C CA . LEU A 1 264 ? 4.216 9.377 14.687 1.00 94.38 264 LEU A CA 1
ATOM 2116 C C . LEU A 1 264 ? 5.666 9.020 15.067 1.00 94.38 264 LEU A C 1
ATOM 2118 O O . LEU A 1 264 ? 6.609 9.299 14.319 1.00 94.38 264 LEU A O 1
ATOM 2122 N N . ALA A 1 265 ? 5.867 8.377 16.221 1.00 95.50 265 ALA A N 1
ATOM 2123 C CA . ALA A 1 265 ? 7.174 7.876 16.636 1.00 95.50 265 ALA A CA 1
ATOM 2124 C C . ALA A 1 265 ? 7.679 6.749 15.717 1.00 95.50 265 ALA A C 1
ATOM 2126 O O . ALA A 1 265 ? 8.838 6.769 15.302 1.00 95.50 265 ALA A O 1
ATOM 2127 N N . ALA A 1 266 ? 6.820 5.795 15.349 1.00 93.69 266 ALA A N 1
ATOM 2128 C CA . ALA A 1 266 ? 7.182 4.721 14.428 1.00 93.69 266 ALA A CA 1
ATOM 2129 C C . ALA A 1 266 ? 7.554 5.266 13.038 1.00 93.69 266 ALA A C 1
ATOM 2131 O O . ALA A 1 266 ? 8.625 4.947 12.519 1.00 93.69 266 ALA A O 1
ATOM 2132 N N . VAL A 1 267 ? 6.726 6.143 12.465 1.00 91.12 267 VAL A N 1
ATOM 2133 C CA . VAL A 1 267 ? 6.925 6.742 11.137 1.00 91.12 267 VAL A CA 1
ATOM 2134 C C . VAL A 1 267 ? 8.181 7.613 11.090 1.00 91.12 267 VAL A C 1
ATOM 2136 O O . VAL A 1 267 ? 8.938 7.557 10.115 1.00 91.12 267 VAL A O 1
ATOM 2139 N N . SER A 1 268 ? 8.457 8.394 12.140 1.00 92.44 268 SER A N 1
ATOM 2140 C CA . SER A 1 268 ? 9.664 9.233 12.209 1.00 92.44 268 SER A CA 1
ATOM 2141 C C . SER A 1 268 ? 10.949 8.404 12.298 1.00 92.44 268 SER A C 1
ATOM 2143 O O . SER A 1 268 ? 11.905 8.666 11.557 1.00 92.44 268 SER A O 1
ATOM 2145 N N . VAL A 1 269 ? 10.966 7.354 13.127 1.00 95.12 269 VAL A N 1
ATOM 2146 C CA . VAL A 1 269 ? 12.090 6.406 13.209 1.00 95.12 269 VAL A CA 1
ATOM 2147 C C . VAL A 1 269 ? 12.275 5.677 11.880 1.00 95.12 269 VAL A C 1
ATOM 2149 O O . VAL A 1 269 ? 13.385 5.637 11.348 1.00 95.12 269 VAL A O 1
ATOM 2152 N N . GLN A 1 270 ? 11.189 5.174 11.294 1.00 91.75 270 GLN A N 1
ATOM 2153 C CA . GLN A 1 270 ? 11.207 4.495 10.001 1.00 91.75 270 GLN A CA 1
ATOM 2154 C C . GLN A 1 270 ? 11.767 5.396 8.900 1.00 91.75 270 GLN A C 1
ATOM 2156 O O . GLN A 1 270 ? 12.690 5.004 8.194 1.00 91.75 270 GLN A O 1
ATOM 2161 N N . THR A 1 271 ? 11.264 6.625 8.785 1.00 90.62 271 THR A N 1
ATOM 2162 C CA . THR A 1 271 ? 11.738 7.620 7.815 1.00 90.62 271 THR A CA 1
ATOM 2163 C C . THR A 1 271 ? 13.235 7.884 7.956 1.00 90.62 271 THR A C 1
ATOM 2165 O O . THR A 1 271 ? 13.963 7.892 6.962 1.00 90.62 271 THR A O 1
ATOM 2168 N N . THR A 1 272 ? 13.704 8.076 9.189 1.00 93.19 272 THR A N 1
ATOM 2169 C CA . THR A 1 272 ? 15.112 8.374 9.474 1.00 93.19 272 THR A CA 1
ATOM 2170 C C . THR A 1 272 ? 16.009 7.210 9.052 1.00 93.19 272 THR A C 1
ATOM 2172 O O . THR A 1 272 ? 17.009 7.407 8.359 1.00 93.19 272 THR A O 1
ATOM 2175 N N . LEU A 1 273 ? 15.620 5.983 9.402 1.00 93.88 273 LEU A N 1
ATOM 2176 C CA . LEU A 1 273 ? 16.363 4.775 9.052 1.00 93.88 273 LEU A CA 1
ATOM 2177 C C . LEU A 1 273 ? 16.334 4.476 7.549 1.00 93.88 273 LEU A C 1
ATOM 2179 O O . LEU A 1 273 ? 17.355 4.075 6.993 1.00 93.88 273 LEU A O 1
ATOM 2183 N N . VAL A 1 274 ? 15.209 4.717 6.870 1.00 91.44 274 VAL A N 1
ATOM 2184 C CA . VAL A 1 274 ? 15.112 4.588 5.408 1.00 91.44 274 VAL A CA 1
ATOM 2185 C C . VAL A 1 274 ? 16.093 5.538 4.729 1.00 91.44 274 VAL A C 1
ATOM 2187 O O . VAL A 1 274 ? 16.829 5.120 3.838 1.00 91.44 274 VAL A O 1
ATOM 2190 N N . TYR A 1 275 ? 16.180 6.797 5.158 1.00 92.44 275 TYR A N 1
ATOM 2191 C CA . TYR A 1 275 ? 17.155 7.722 4.582 1.00 92.44 275 TYR A CA 1
ATOM 2192 C C . TYR A 1 275 ? 18.601 7.362 4.896 1.00 92.44 275 TYR A C 1
ATOM 2194 O O . TYR A 1 275 ? 19.448 7.472 4.009 1.00 92.44 275 TYR A O 1
ATOM 2202 N N . ALA A 1 276 ? 18.883 6.889 6.110 1.00 93.62 276 ALA A N 1
ATOM 2203 C CA . ALA A 1 276 ? 20.204 6.382 6.460 1.00 93.62 276 ALA A CA 1
ATOM 2204 C C . ALA A 1 276 ? 20.598 5.192 5.566 1.00 93.62 276 ALA A C 1
ATOM 2206 O O . ALA A 1 276 ? 21.705 5.159 5.029 1.00 93.62 276 ALA A O 1
ATOM 2207 N N . ALA A 1 277 ? 19.670 4.262 5.323 1.00 92.38 277 ALA A N 1
ATOM 2208 C CA . ALA A 1 277 ? 19.865 3.125 4.428 1.00 92.38 277 ALA A CA 1
ATOM 2209 C C . ALA A 1 277 ? 20.068 3.555 2.966 1.00 92.38 277 ALA A C 1
ATOM 2211 O O . ALA A 1 277 ? 20.964 3.041 2.297 1.00 92.38 277 ALA A O 1
ATOM 2212 N N . ARG A 1 278 ? 19.300 4.536 2.471 1.00 90.81 278 ARG A N 1
ATOM 2213 C CA . ARG A 1 278 ? 19.487 5.108 1.122 1.00 90.81 278 ARG A CA 1
ATOM 2214 C C . ARG A 1 278 ? 20.853 5.768 0.977 1.00 90.81 278 ARG A C 1
ATOM 2216 O O . ARG A 1 278 ? 21.549 5.512 -0.001 1.00 90.81 278 ARG A O 1
ATOM 2223 N N . ALA A 1 279 ? 21.259 6.573 1.959 1.00 92.38 279 ALA A N 1
ATOM 2224 C CA . ALA A 1 279 ? 22.576 7.205 1.992 1.00 92.38 279 ALA A CA 1
ATOM 2225 C C . ALA A 1 279 ? 23.696 6.164 1.978 1.00 92.38 279 ALA A C 1
ATOM 2227 O O . ALA A 1 279 ? 24.610 6.256 1.159 1.00 92.38 279 ALA A O 1
ATOM 2228 N N . LEU A 1 280 ? 23.585 5.131 2.812 1.00 93.31 280 LEU A N 1
ATOM 2229 C CA . LEU A 1 280 ? 24.540 4.029 2.849 1.00 93.31 280 LEU A CA 1
ATOM 2230 C C . LEU A 1 280 ? 24.607 3.294 1.504 1.00 93.31 280 LEU A C 1
ATOM 2232 O O . LEU A 1 280 ? 25.701 3.048 0.997 1.00 93.31 280 LEU A O 1
ATOM 2236 N N . GLY A 1 281 ? 23.460 3.007 0.887 1.00 91.75 281 GLY A N 1
ATOM 2237 C CA . GLY A 1 281 ? 23.391 2.332 -0.407 1.00 91.75 281 GLY A CA 1
ATOM 2238 C C . GLY A 1 281 ? 23.990 3.146 -1.552 1.00 91.75 281 GLY A C 1
ATOM 2239 O O . GLY A 1 281 ? 24.700 2.594 -2.390 1.00 91.75 281 GLY A O 1
ATOM 2240 N N . VAL A 1 282 ? 23.799 4.467 -1.561 1.00 90.69 282 VAL A N 1
ATOM 2241 C CA . VAL A 1 282 ? 24.440 5.366 -2.535 1.00 90.69 282 VAL A CA 1
ATOM 2242 C C . VAL A 1 282 ? 25.952 5.403 -2.340 1.00 90.69 282 VAL A C 1
ATOM 2244 O O . VAL A 1 282 ? 26.687 5.304 -3.320 1.00 90.69 282 VAL A O 1
ATOM 2247 N N . LEU A 1 283 ? 26.431 5.485 -1.096 1.00 90.62 283 LEU A N 1
ATOM 2248 C CA . LEU A 1 283 ? 27.865 5.477 -0.794 1.00 90.62 283 LEU A CA 1
ATOM 2249 C C . LEU A 1 283 ? 28.527 4.145 -1.185 1.00 90.62 283 LEU A C 1
ATOM 2251 O O . LEU A 1 283 ? 29.616 4.143 -1.762 1.00 90.62 283 LEU A O 1
ATOM 2255 N N . LEU A 1 284 ? 27.873 3.008 -0.923 1.00 90.88 284 LEU A N 1
ATOM 2256 C CA . LEU A 1 284 ? 28.331 1.694 -1.391 1.00 90.88 284 LEU A CA 1
ATOM 2257 C C . LEU A 1 284 ? 28.285 1.597 -2.919 1.00 90.88 284 LEU A C 1
ATOM 2259 O O . LEU A 1 284 ? 29.236 1.125 -3.541 1.00 90.88 284 LEU A O 1
ATOM 2263 N N . GLY A 1 285 ? 27.208 2.095 -3.523 1.00 87.62 285 GLY A N 1
ATOM 2264 C CA . GLY A 1 285 ? 27.011 2.133 -4.963 1.00 87.62 285 GLY A CA 1
ATOM 2265 C C . GLY A 1 285 ? 28.080 2.946 -5.686 1.00 87.62 285 GLY A C 1
ATOM 2266 O O . GLY A 1 285 ? 28.586 2.501 -6.710 1.00 87.62 285 GLY A O 1
ATOM 2267 N N . GLN A 1 286 ? 28.489 4.091 -5.136 1.00 86.94 286 GLN A N 1
ATOM 2268 C CA . GLN A 1 286 ? 29.585 4.906 -5.670 1.00 86.94 286 GLN A CA 1
ATOM 2269 C C . GLN A 1 286 ? 30.941 4.195 -5.582 1.00 86.94 286 GLN A C 1
ATOM 2271 O O . GLN A 1 286 ? 31.737 4.294 -6.511 1.00 86.94 286 GLN A O 1
ATOM 2276 N N . LYS A 1 287 ? 31.202 3.454 -4.497 1.00 87.12 287 LYS A N 1
ATOM 2277 C CA . LYS A 1 287 ? 32.455 2.698 -4.328 1.00 87.12 287 LYS A CA 1
ATOM 2278 C C . LYS A 1 287 ? 32.532 1.468 -5.235 1.00 87.12 287 LYS A C 1
ATOM 2280 O O . LYS A 1 287 ? 33.607 1.146 -5.735 1.00 87.12 287 LYS A O 1
ATOM 2285 N N . LEU A 1 288 ? 31.411 0.772 -5.433 1.00 84.69 288 LEU A N 1
ATOM 2286 C CA . LEU A 1 288 ? 31.353 -0.473 -6.204 1.00 84.69 288 LEU A CA 1
ATOM 2287 C C . LEU A 1 288 ? 31.165 -0.231 -7.714 1.00 84.69 288 LEU A C 1
ATOM 2289 O O . LEU A 1 288 ? 31.644 -1.014 -8.535 1.00 84.69 288 LEU A O 1
ATOM 2293 N N . SER A 1 289 ? 30.475 0.846 -8.102 1.00 77.31 289 SER A N 1
ATOM 2294 C CA . SER A 1 289 ? 30.140 1.136 -9.501 1.00 77.31 289 SER A CA 1
ATOM 2295 C C . SER A 1 289 ? 31.305 1.760 -10.260 1.00 77.31 289 SER A C 1
ATOM 2297 O O . SER A 1 289 ? 31.637 2.923 -10.056 1.00 77.31 289 SER A O 1
ATOM 2299 N N . ARG A 1 290 ? 31.837 1.032 -11.246 1.00 68.38 290 ARG A N 1
ATOM 2300 C CA . ARG A 1 290 ? 32.735 1.582 -12.283 1.00 68.38 290 ARG A CA 1
ATOM 2301 C C . ARG A 1 290 ? 32.004 1.988 -13.569 1.00 68.38 290 ARG A C 1
ATOM 2303 O O . ARG A 1 290 ? 32.642 2.360 -14.549 1.00 68.38 290 ARG A O 1
ATOM 2310 N N . GLU A 1 291 ? 30.678 1.863 -13.610 1.00 71.81 291 GLU A N 1
ATOM 2311 C CA . GLU A 1 291 ? 29.903 2.116 -14.827 1.00 71.81 291 GLU A CA 1
ATOM 2312 C C . GLU A 1 291 ? 29.632 3.615 -15.041 1.00 71.81 291 GLU A C 1
ATOM 2314 O O . GLU A 1 291 ? 29.122 4.271 -14.126 1.00 71.81 291 GLU A O 1
ATOM 2319 N N . PRO A 1 292 ? 29.868 4.154 -16.256 1.00 64.25 292 PRO A N 1
ATOM 2320 C CA . PRO A 1 292 ? 29.639 5.571 -16.559 1.00 64.25 292 PRO A CA 1
ATOM 2321 C C . PRO A 1 292 ? 28.153 5.958 -16.530 1.00 64.25 292 PRO A C 1
ATOM 2323 O O . PRO A 1 292 ? 27.814 7.128 -16.415 1.00 64.25 292 PRO A O 1
ATOM 2326 N N . THR A 1 293 ? 27.247 4.983 -16.615 1.00 67.31 293 THR A N 1
ATOM 2327 C CA . THR A 1 293 ? 25.790 5.178 -16.648 1.00 67.31 293 THR A CA 1
ATOM 2328 C C . THR A 1 293 ? 25.161 5.356 -15.259 1.00 67.31 293 THR A C 1
ATOM 2330 O O . THR A 1 293 ? 23.940 5.483 -15.154 1.00 67.31 293 THR A O 1
ATOM 2333 N N . GLY A 1 294 ? 25.955 5.325 -14.177 1.00 74.69 294 GLY A N 1
ATOM 2334 C CA . GLY A 1 294 ? 25.455 5.386 -12.797 1.00 74.69 294 GLY A CA 1
ATOM 2335 C C . GLY A 1 294 ? 24.752 4.100 -12.352 1.00 74.69 294 GLY A C 1
ATOM 2336 O O . GLY A 1 294 ? 23.852 4.140 -11.510 1.00 74.69 294 GLY A O 1
ATOM 2337 N N . GLY A 1 295 ? 25.085 2.966 -12.979 1.00 78.44 295 GLY A N 1
ATOM 2338 C CA . GLY A 1 295 ? 24.544 1.627 -12.726 1.00 78.44 295 GLY A CA 1
ATOM 2339 C C . GLY A 1 295 ? 24.409 1.296 -11.244 1.00 78.44 295 GLY A C 1
ATOM 2340 O O . GLY A 1 295 ? 23.299 1.117 -10.737 1.00 78.44 295 GLY A O 1
ATOM 2341 N N . GLY A 1 296 ? 25.548 1.276 -10.553 1.00 83.00 296 GLY A N 1
ATOM 2342 C CA . GLY A 1 296 ? 25.610 0.833 -9.169 1.00 83.00 296 GLY A CA 1
ATOM 2343 C C . GLY A 1 296 ? 25.178 1.865 -8.132 1.00 83.00 296 GLY A C 1
ATOM 2344 O O . GLY A 1 296 ? 24.856 1.445 -7.034 1.00 83.00 296 GLY A O 1
ATOM 2345 N N . ILE A 1 297 ? 25.067 3.165 -8.445 1.00 84.81 297 ILE A N 1
ATOM 2346 C CA . ILE A 1 297 ? 24.453 4.140 -7.513 1.00 84.81 297 ILE A CA 1
ATOM 2347 C C . ILE A 1 297 ? 22.983 3.774 -7.291 1.00 84.81 297 ILE A C 1
ATOM 2349 O O . ILE A 1 297 ? 22.536 3.582 -6.164 1.00 84.81 297 ILE A O 1
ATOM 2353 N N . PHE A 1 298 ? 22.264 3.609 -8.399 1.00 83.12 298 PHE A N 1
ATOM 2354 C CA . PHE A 1 298 ? 20.854 3.248 -8.406 1.00 83.12 298 PHE A CA 1
ATOM 2355 C C . PHE A 1 298 ? 20.606 1.897 -7.712 1.00 83.12 298 PHE A C 1
ATOM 2357 O O . PHE A 1 298 ? 19.740 1.790 -6.847 1.00 83.12 298 PHE A O 1
ATOM 2364 N N . TRP A 1 299 ? 21.373 0.859 -8.071 1.00 83.25 299 TRP A N 1
ATOM 2365 C CA . TRP A 1 299 ? 21.207 -0.466 -7.465 1.00 83.25 299 TRP A CA 1
ATOM 2366 C C . TRP A 1 299 ? 21.699 -0.523 -6.023 1.00 83.25 299 TRP A C 1
ATOM 2368 O O . TRP A 1 299 ? 21.061 -1.179 -5.209 1.00 83.25 299 TRP A O 1
ATOM 2378 N N . GLY A 1 300 ? 22.781 0.180 -5.689 1.00 86.69 300 GLY A N 1
ATOM 2379 C CA . GLY A 1 300 ? 23.291 0.271 -4.325 1.00 86.69 300 GLY A CA 1
ATOM 2380 C C . GLY A 1 300 ? 22.229 0.811 -3.374 1.00 86.69 300 GLY A C 1
ATOM 2381 O O . GLY A 1 300 ? 21.935 0.177 -2.369 1.00 86.69 300 GLY A O 1
ATOM 2382 N N . GLU A 1 301 ? 21.561 1.909 -3.742 1.00 86.44 301 GLU A N 1
ATOM 2383 C CA . GLU A 1 301 ? 20.458 2.477 -2.958 1.00 86.44 301 GLU A CA 1
ATOM 2384 C C . GLU A 1 301 ? 19.335 1.456 -2.691 1.00 86.44 301 GLU A C 1
ATOM 2386 O O . GLU A 1 301 ? 18.890 1.293 -1.554 1.00 86.44 301 GLU A O 1
ATOM 2391 N N . ARG A 1 302 ? 18.886 0.738 -3.728 1.00 84.69 302 ARG A N 1
ATOM 2392 C CA . ARG A 1 302 ? 17.716 -0.154 -3.650 1.00 84.69 302 ARG A CA 1
ATOM 2393 C C . ARG A 1 302 ? 18.013 -1.509 -3.023 1.00 84.69 302 ARG A C 1
ATOM 2395 O O . ARG A 1 302 ? 17.207 -1.992 -2.236 1.00 84.69 302 ARG A O 1
ATOM 2402 N N . VAL A 1 303 ? 19.164 -2.103 -3.328 1.00 85.44 303 VAL A N 1
ATOM 2403 C CA . VAL A 1 303 ? 19.591 -3.374 -2.727 1.00 85.44 303 VAL A CA 1
ATOM 2404 C C . VAL A 1 303 ? 19.862 -3.180 -1.240 1.00 85.44 303 VAL A C 1
ATOM 2406 O O . VAL A 1 303 ? 19.416 -3.990 -0.433 1.00 85.44 303 VAL A O 1
ATOM 2409 N N . THR A 1 304 ? 20.518 -2.084 -0.849 1.00 88.75 304 THR A N 1
ATOM 2410 C CA . THR A 1 304 ? 20.722 -1.772 0.569 1.00 88.75 304 THR A CA 1
ATOM 2411 C C . THR A 1 304 ? 19.397 -1.550 1.294 1.00 88.75 304 THR A C 1
ATOM 2413 O O . THR A 1 304 ? 19.209 -2.097 2.380 1.00 88.75 304 THR A O 1
ATOM 2416 N N . LEU A 1 305 ? 18.458 -0.809 0.696 1.00 87.25 305 LEU A N 1
ATOM 2417 C CA . LEU A 1 305 ? 17.120 -0.645 1.265 1.00 87.25 305 LEU A CA 1
ATOM 2418 C C . LEU A 1 305 ? 16.377 -1.973 1.425 1.00 87.25 305 LEU A C 1
ATOM 2420 O O . LEU A 1 305 ? 15.793 -2.208 2.477 1.00 87.25 305 LEU A O 1
ATOM 2424 N N . LEU A 1 306 ? 16.415 -2.841 0.412 1.00 84.06 306 LEU A N 1
ATOM 2425 C CA . LEU A 1 306 ? 15.790 -4.163 0.464 1.00 84.06 306 LEU A CA 1
ATOM 2426 C C . LEU A 1 306 ? 16.352 -4.995 1.623 1.00 84.06 306 LEU A C 1
ATOM 2428 O O . LEU A 1 306 ? 15.584 -5.554 2.401 1.00 84.06 306 LEU A O 1
ATOM 2432 N N . LEU A 1 307 ? 17.681 -5.049 1.748 1.00 87.69 307 LEU A N 1
ATOM 2433 C CA . LEU A 1 307 ? 18.363 -5.824 2.787 1.00 87.69 307 LEU A CA 1
ATOM 2434 C C . LEU A 1 307 ? 18.055 -5.306 4.197 1.00 87.69 307 LEU A C 1
ATOM 2436 O O . LEU A 1 307 ? 17.899 -6.100 5.121 1.00 87.69 307 LEU A O 1
ATOM 2440 N N . LEU A 1 308 ? 17.955 -3.985 4.369 1.00 90.88 308 LEU A N 1
ATOM 2441 C CA . LEU A 1 308 ? 17.695 -3.367 5.671 1.00 90.88 308 LEU A CA 1
ATOM 2442 C C . LEU A 1 308 ? 16.200 -3.265 6.011 1.00 90.88 308 LEU A C 1
ATOM 2444 O O . LEU A 1 308 ? 15.872 -3.079 7.180 1.00 90.88 308 LEU A O 1
ATOM 2448 N N . SER A 1 309 ? 15.295 -3.421 5.039 1.00 87.62 309 SER A N 1
ATOM 2449 C CA . SER A 1 309 ? 13.845 -3.227 5.205 1.00 87.62 309 SER A CA 1
ATOM 2450 C C . SER A 1 309 ? 13.242 -3.966 6.415 1.00 87.62 309 SER A C 1
ATOM 2452 O O . SER A 1 309 ? 12.576 -3.301 7.213 1.00 87.62 309 SER A O 1
ATOM 2454 N N . PRO A 1 310 ? 13.493 -5.276 6.638 1.00 88.94 310 PRO A N 1
ATOM 2455 C CA . PRO A 1 310 ? 12.931 -5.982 7.796 1.00 88.94 310 PRO A CA 1
ATOM 2456 C C . PRO A 1 310 ? 13.446 -5.429 9.131 1.00 88.94 310 PRO A C 1
ATOM 2458 O O . PRO A 1 310 ? 12.688 -5.283 10.087 1.00 88.94 310 PRO A O 1
ATOM 2461 N N . GLY A 1 311 ? 14.733 -5.071 9.189 1.00 90.44 311 GLY A N 1
ATOM 2462 C CA . GLY A 1 311 ? 15.340 -4.469 10.376 1.00 90.44 311 GLY A CA 1
ATOM 2463 C C . GLY A 1 311 ? 14.770 -3.083 10.674 1.00 90.44 311 GLY A C 1
ATOM 2464 O O . GLY A 1 311 ? 14.466 -2.777 11.824 1.00 90.44 311 GLY A O 1
ATOM 2465 N N . ILE A 1 312 ? 14.556 -2.270 9.637 1.00 91.25 312 ILE A N 1
ATOM 2466 C CA . ILE A 1 312 ? 13.940 -0.943 9.758 1.00 91.25 312 ILE A CA 1
ATOM 2467 C C . ILE A 1 312 ? 12.523 -1.056 10.331 1.00 91.25 312 ILE A C 1
ATOM 2469 O O . ILE A 1 312 ? 12.201 -0.341 11.277 1.00 91.25 312 ILE A O 1
ATOM 2473 N N . GLN A 1 313 ? 11.703 -1.968 9.796 1.00 90.75 313 GLN A N 1
ATOM 2474 C CA . GLN A 1 313 ? 10.341 -2.217 10.285 1.00 90.75 313 GLN A CA 1
ATOM 2475 C C . GLN A 1 313 ? 10.331 -2.706 11.732 1.00 90.75 313 GLN A C 1
ATOM 2477 O O . GLN A 1 313 ? 9.540 -2.244 12.548 1.00 90.75 313 GLN A O 1
ATOM 2482 N N . HIS A 1 314 ? 11.228 -3.627 12.077 1.00 93.44 314 HIS A N 1
ATOM 2483 C CA . HIS A 1 314 ? 11.311 -4.141 13.436 1.00 93.44 314 HIS A CA 1
ATOM 2484 C C . HIS A 1 314 ? 11.656 -3.030 14.442 1.00 93.44 314 HIS A C 1
ATOM 2486 O O . HIS A 1 314 ? 11.021 -2.912 15.490 1.00 93.44 314 HIS A O 1
ATOM 2492 N N . VAL A 1 315 ? 12.625 -2.170 14.111 1.00 95.75 315 VAL A N 1
ATOM 2493 C CA . VAL A 1 315 ? 13.033 -1.054 14.977 1.00 95.75 315 VAL A CA 1
ATOM 2494 C C . VAL A 1 315 ? 11.943 0.018 15.074 1.00 95.75 315 VAL A C 1
ATOM 2496 O O . VAL A 1 315 ? 11.690 0.513 16.173 1.00 95.75 315 VAL A O 1
ATOM 2499 N N . SER A 1 316 ? 11.261 0.357 13.975 1.00 93.69 316 SER A N 1
ATOM 2500 C CA . SER A 1 316 ? 10.168 1.339 14.011 1.00 93.69 316 SER A CA 1
ATOM 2501 C C . SER A 1 316 ? 8.976 0.850 14.835 1.00 93.69 316 SER A C 1
ATOM 2503 O O . SER A 1 316 ? 8.426 1.616 15.627 1.00 93.69 316 SER A O 1
ATOM 2505 N N . LEU A 1 317 ? 8.627 -0.437 14.737 1.00 93.81 317 LEU A N 1
ATOM 2506 C CA . LEU A 1 317 ? 7.583 -1.051 15.560 1.00 93.81 317 LEU A CA 1
ATOM 2507 C C . LEU A 1 317 ? 7.944 -1.047 17.048 1.00 93.81 317 LEU A C 1
ATOM 2509 O O . LEU A 1 317 ? 7.089 -0.739 17.878 1.00 93.81 317 LEU A O 1
ATOM 2513 N N . ILE A 1 318 ? 9.198 -1.357 17.399 1.00 96.69 318 ILE A N 1
ATOM 2514 C CA . ILE A 1 318 ? 9.668 -1.274 18.790 1.00 96.69 318 ILE A CA 1
ATOM 2515 C C . ILE A 1 318 ? 9.562 0.161 19.306 1.00 96.69 318 ILE A C 1
ATOM 2517 O O . ILE A 1 318 ? 9.067 0.364 20.412 1.00 96.69 318 ILE A O 1
ATOM 2521 N N . ALA A 1 319 ? 9.979 1.152 18.516 1.00 96.81 319 ALA A N 1
ATOM 2522 C CA . ALA A 1 319 ? 9.893 2.554 18.908 1.00 96.81 319 ALA A CA 1
ATOM 2523 C C . ALA A 1 319 ? 8.439 2.996 19.149 1.00 96.81 319 ALA A C 1
ATOM 2525 O O . ALA A 1 319 ? 8.140 3.585 20.189 1.00 96.81 319 ALA A O 1
ATOM 2526 N N . GLY A 1 320 ? 7.523 2.651 18.238 1.00 96.19 320 GLY A N 1
ATOM 2527 C CA . GLY A 1 320 ? 6.100 2.957 18.393 1.00 96.19 320 GLY A CA 1
ATOM 2528 C C . GLY A 1 320 ? 5.480 2.289 19.623 1.00 96.19 320 GLY A C 1
ATOM 2529 O O . GLY A 1 320 ? 4.780 2.944 20.396 1.00 96.19 320 GLY A O 1
ATOM 2530 N N . ARG A 1 321 ? 5.790 1.006 19.866 1.00 96.75 321 ARG A N 1
ATOM 2531 C CA . ARG A 1 321 ? 5.349 0.285 21.075 1.00 96.75 321 ARG A CA 1
ATOM 2532 C C . ARG A 1 321 ? 5.912 0.911 22.347 1.00 96.75 321 ARG A C 1
ATOM 2534 O O . ARG A 1 321 ? 5.153 1.159 23.273 1.00 96.75 321 ARG A O 1
ATOM 2541 N N . ALA A 1 322 ? 7.198 1.257 22.373 1.00 97.56 322 ALA A N 1
ATOM 2542 C CA . ALA A 1 322 ? 7.826 1.882 23.535 1.00 97.56 322 ALA A CA 1
ATOM 2543 C C . ALA A 1 322 ? 7.165 3.222 23.904 1.00 97.56 322 ALA A C 1
ATOM 2545 O O . ALA A 1 322 ? 6.929 3.487 25.085 1.00 97.56 322 ALA A O 1
ATOM 2546 N N . VAL A 1 323 ? 6.825 4.048 22.906 1.00 97.44 323 VAL A N 1
ATOM 2547 C CA . VAL A 1 323 ? 6.088 5.305 23.118 1.00 97.44 323 VAL A CA 1
ATOM 2548 C C . VAL A 1 323 ? 4.661 5.037 23.589 1.00 97.44 323 VAL A C 1
ATOM 2550 O O . VAL A 1 323 ? 4.214 5.673 24.545 1.00 97.44 323 VAL A O 1
ATOM 2553 N N . ARG A 1 324 ? 3.961 4.071 22.981 1.00 95.75 324 ARG A N 1
ATOM 2554 C CA . ARG A 1 324 ? 2.619 3.660 23.417 1.00 95.75 324 ARG A CA 1
ATOM 2555 C C . ARG A 1 324 ? 2.619 3.214 24.878 1.00 95.75 324 ARG A C 1
ATOM 2557 O O . ARG A 1 324 ? 1.833 3.737 25.658 1.00 95.75 324 ARG A O 1
ATOM 2564 N N . ASP A 1 325 ? 3.531 2.327 25.263 1.00 96.56 325 ASP A N 1
ATOM 2565 C CA . ASP A 1 325 ? 3.631 1.807 26.628 1.00 96.56 325 ASP A CA 1
ATOM 2566 C C . ASP A 1 325 ? 4.006 2.913 27.624 1.00 96.56 325 ASP A C 1
ATOM 2568 O O . ASP A 1 325 ? 3.512 2.949 28.750 1.00 96.56 325 ASP A O 1
ATOM 2572 N N . ALA A 1 326 ? 4.873 3.850 27.225 1.00 96.62 326 ALA A N 1
ATOM 2573 C CA . ALA A 1 326 ? 5.210 5.011 28.046 1.00 96.62 326 ALA A CA 1
ATOM 2574 C C . ALA A 1 326 ? 4.003 5.929 28.285 1.00 96.62 326 ALA A C 1
ATOM 2576 O O . ALA A 1 326 ? 3.834 6.431 29.399 1.00 96.62 326 ALA A O 1
ATOM 2577 N N . LEU A 1 327 ? 3.161 6.129 27.270 1.00 95.88 327 LEU A N 1
ATOM 2578 C CA . LEU A 1 327 ? 1.930 6.908 27.390 1.00 95.88 327 LEU A CA 1
ATOM 2579 C C . LEU A 1 327 ? 0.855 6.166 28.186 1.00 95.88 327 LEU A C 1
ATOM 2581 O O . LEU A 1 327 ? 0.168 6.797 28.983 1.00 95.88 327 LEU A O 1
ATOM 2585 N N . GLU A 1 328 ? 0.749 4.846 28.040 1.00 94.19 328 GLU A N 1
ATOM 2586 C CA . GLU A 1 328 ? -0.197 4.016 28.793 1.00 94.19 328 GLU A CA 1
ATOM 2587 C C . GLU A 1 328 ? 0.090 4.051 30.299 1.00 94.19 328 GLU A C 1
ATOM 2589 O O . GLU A 1 328 ? -0.825 4.198 31.103 1.00 94.19 328 GLU A O 1
ATOM 2594 N N . ARG A 1 329 ? 1.373 4.026 30.694 1.00 94.56 329 ARG A N 1
ATOM 2595 C CA . ARG A 1 329 ? 1.776 4.169 32.106 1.00 94.56 329 ARG A CA 1
ATOM 2596 C C . ARG A 1 329 ? 1.425 5.536 32.699 1.00 94.56 329 ARG A C 1
ATOM 2598 O O . ARG A 1 329 ? 1.198 5.632 33.899 1.00 94.56 329 ARG A O 1
ATOM 2605 N N . ARG A 1 330 ? 1.434 6.601 31.888 1.00 94.56 330 ARG A N 1
ATOM 2606 C CA . ARG A 1 330 ? 1.130 7.974 32.339 1.00 94.56 330 ARG A CA 1
ATOM 2607 C C . ARG A 1 330 ? -0.363 8.286 32.322 1.00 94.56 330 ARG A C 1
ATOM 2609 O O . ARG A 1 330 ? -0.835 9.053 33.153 1.00 94.56 330 ARG A O 1
ATOM 2616 N N . HIS A 1 331 ? -1.083 7.710 31.369 1.00 93.12 331 HIS A N 1
ATOM 2617 C CA . HIS A 1 331 ? -2.505 7.924 31.155 1.00 93.12 331 HIS A CA 1
ATOM 2618 C C . HIS A 1 331 ? -3.174 6.555 31.025 1.00 93.12 331 HIS A C 1
ATOM 2620 O O . HIS A 1 331 ? -3.299 6.068 29.904 1.00 93.12 331 HIS A O 1
ATOM 2626 N N . PRO A 1 332 ? -3.581 5.906 32.127 1.00 91.06 332 PRO A N 1
ATOM 2627 C CA . PRO A 1 332 ? -4.288 4.630 32.048 1.00 91.06 332 PRO A CA 1
ATOM 2628 C C . PRO A 1 332 ? -5.632 4.784 31.318 1.00 91.06 332 PRO A C 1
ATOM 2630 O O . PRO A 1 332 ? -6.176 5.890 31.230 1.00 91.06 332 PRO A O 1
ATOM 2633 N N . ARG A 1 333 ? -6.154 3.685 30.759 1.00 88.00 333 ARG A N 1
ATOM 2634 C CA . ARG A 1 333 ? -7.489 3.663 30.134 1.00 88.00 333 ARG A CA 1
ATOM 2635 C C . ARG A 1 333 ? -8.563 4.072 31.136 1.00 88.00 333 ARG A C 1
ATOM 2637 O O . ARG A 1 333 ? -8.508 3.704 32.308 1.00 88.00 333 ARG A O 1
ATOM 2644 N N . THR A 1 334 ? -9.530 4.845 30.659 1.00 90.25 334 THR A N 1
ATOM 2645 C CA . THR A 1 334 ? -10.723 5.175 31.440 1.00 90.25 334 THR A CA 1
ATOM 2646 C C . THR A 1 334 ? -11.806 4.122 31.206 1.00 90.25 334 THR A C 1
ATOM 2648 O O . THR A 1 334 ? -11.812 3.458 30.172 1.00 90.25 334 THR A O 1
ATOM 2651 N N . VAL A 1 335 ? -12.747 3.984 32.144 1.00 90.38 335 VAL A N 1
ATOM 2652 C CA . VAL A 1 335 ? -13.873 3.035 32.016 1.00 90.38 335 VAL A CA 1
ATOM 2653 C C . VAL A 1 335 ? -14.712 3.326 30.763 1.00 90.38 335 VAL A C 1
ATOM 2655 O O . VAL A 1 335 ? -15.189 2.405 30.111 1.00 90.38 335 VAL A O 1
ATOM 2658 N N . GLU A 1 336 ? -14.855 4.601 30.391 1.00 88.81 336 GLU A N 1
ATOM 2659 C CA . GLU A 1 336 ? -15.549 5.018 29.165 1.00 88.81 336 GLU A CA 1
ATOM 2660 C C . GLU A 1 336 ? -14.858 4.475 27.905 1.00 88.81 336 GLU A C 1
ATOM 2662 O O . GLU A 1 336 ? -15.531 3.998 26.993 1.00 88.81 336 GLU A O 1
ATOM 2667 N N . ASP A 1 337 ? -13.520 4.486 27.879 1.00 89.50 337 ASP A N 1
ATOM 2668 C CA . ASP A 1 337 ? -12.744 3.948 26.758 1.00 89.50 337 ASP A CA 1
ATOM 2669 C C . ASP A 1 337 ? -12.923 2.426 26.634 1.00 89.50 337 ASP A C 1
ATOM 2671 O O . ASP A 1 337 ? -13.073 1.919 25.527 1.00 89.50 337 ASP A O 1
ATOM 2675 N N . GLU A 1 338 ? -12.955 1.697 27.756 1.00 89.12 338 GLU A N 1
ATOM 2676 C CA . GLU A 1 338 ? -13.160 0.241 27.763 1.00 89.12 338 GLU A CA 1
ATOM 2677 C C . GLU A 1 338 ? -14.563 -0.163 27.298 1.00 89.12 338 GLU A C 1
ATOM 2679 O O . GLU A 1 338 ? -14.723 -1.165 26.604 1.00 89.12 338 GLU A O 1
ATOM 2684 N N . LEU A 1 339 ? -15.591 0.596 27.685 1.00 91.94 339 LEU A N 1
ATOM 2685 C CA . LEU A 1 339 ? -16.961 0.351 27.231 1.00 91.94 339 LEU A CA 1
ATOM 2686 C C . LEU A 1 339 ? -17.101 0.585 25.726 1.00 91.94 339 LEU A C 1
ATOM 2688 O O . LEU A 1 339 ? -17.802 -0.165 25.050 1.00 91.94 339 LEU A O 1
ATOM 2692 N N . GLU A 1 340 ? -16.425 1.601 25.197 1.00 88.94 340 GLU A N 1
ATOM 2693 C CA . GLU A 1 340 ? -16.430 1.867 23.763 1.00 88.94 340 GLU A CA 1
ATOM 2694 C C . GLU A 1 340 ? -15.575 0.859 22.981 1.00 88.94 340 GLU A C 1
ATOM 2696 O O . GLU A 1 340 ? -15.949 0.494 21.872 1.00 88.94 340 GLU A O 1
ATOM 2701 N N . ASP A 1 341 ? -14.458 0.374 23.537 1.00 89.19 341 ASP A N 1
ATOM 2702 C CA . ASP A 1 341 ? -13.689 -0.736 22.951 1.00 89.19 341 ASP A CA 1
ATOM 2703 C C . ASP A 1 341 ? -14.577 -1.989 22.822 1.00 89.19 341 ASP A C 1
ATOM 2705 O O . ASP A 1 341 ? -14.657 -2.566 21.739 1.00 89.19 341 ASP A O 1
ATOM 2709 N N . LYS A 1 342 ? -15.334 -2.343 23.872 1.00 93.31 342 LYS A N 1
ATOM 2710 C CA . LYS A 1 342 ? -16.290 -3.468 23.843 1.00 93.31 342 LYS A CA 1
ATOM 2711 C C . LYS A 1 342 ? -17.386 -3.284 22.798 1.00 93.31 342 LYS A C 1
ATOM 2713 O O . LYS A 1 342 ? -17.679 -4.214 22.058 1.00 93.31 342 LYS A O 1
ATOM 2718 N N . ARG A 1 343 ? -17.960 -2.080 22.696 1.00 90.62 343 ARG A N 1
ATOM 2719 C CA . ARG A 1 343 ? -18.964 -1.770 21.666 1.00 90.62 343 ARG A CA 1
ATOM 2720 C C . ARG A 1 343 ? -18.394 -1.971 20.258 1.00 90.62 343 ARG A C 1
ATOM 2722 O O . ARG A 1 343 ? -19.055 -2.561 19.413 1.00 90.62 343 ARG A O 1
ATOM 2729 N N . VAL A 1 344 ? -17.175 -1.493 20.002 1.00 89.69 344 VAL A N 1
ATOM 2730 C CA . VAL A 1 344 ? -16.517 -1.647 18.693 1.00 89.69 344 VAL A CA 1
ATOM 2731 C C . VAL A 1 344 ? -16.225 -3.117 18.385 1.00 89.69 344 VAL A C 1
ATOM 2733 O O . VAL A 1 344 ? -16.370 -3.537 17.239 1.00 89.69 344 VAL A O 1
ATOM 2736 N N . GLU A 1 345 ? -15.828 -3.905 19.384 1.00 92.12 345 GLU A N 1
ATOM 2737 C CA . GLU A 1 345 ? -15.644 -5.353 19.237 1.00 92.12 345 GLU A CA 1
ATOM 2738 C C . GLU A 1 345 ? -16.966 -6.054 18.886 1.00 92.12 345 GLU A C 1
ATOM 2740 O O . GLU A 1 345 ? -17.006 -6.811 17.917 1.00 92.12 345 GLU A O 1
ATOM 2745 N N . GLU A 1 346 ? -18.060 -5.737 19.584 1.00 94.50 346 GLU A N 1
ATOM 2746 C CA . GLU A 1 346 ? -19.403 -6.256 19.285 1.00 94.50 346 GLU A CA 1
ATOM 2747 C C . GLU A 1 346 ? -19.855 -5.885 17.859 1.00 94.50 346 GLU A C 1
ATOM 2749 O O . GLU A 1 346 ? -20.283 -6.754 17.098 1.00 94.50 346 GLU A O 1
ATOM 2754 N N . GLU A 1 347 ? -19.683 -4.625 17.446 1.00 92.50 347 GLU A N 1
ATOM 2755 C CA . GLU A 1 347 ? -19.995 -4.160 16.086 1.00 92.50 347 GLU A CA 1
ATOM 2756 C C . GLU A 1 347 ? -19.152 -4.881 15.019 1.00 92.50 347 GLU A C 1
ATOM 2758 O O . GLU A 1 347 ? -19.651 -5.224 13.943 1.00 92.50 347 GLU A O 1
ATOM 2763 N N . ALA A 1 348 ? -17.870 -5.137 15.298 1.00 90.25 348 ALA A N 1
ATOM 2764 C CA . ALA A 1 348 ? -16.990 -5.869 14.393 1.00 90.25 348 ALA A CA 1
ATOM 2765 C C . ALA A 1 348 ? -17.401 -7.343 14.268 1.00 90.25 348 ALA A C 1
ATOM 2767 O O . ALA A 1 348 ? -17.387 -7.893 13.162 1.00 90.25 348 ALA A O 1
ATOM 2768 N N . GLU A 1 349 ? -17.802 -7.979 15.369 1.00 91.88 349 GLU A N 1
ATOM 2769 C CA . GLU A 1 349 ? -18.344 -9.336 15.358 1.00 91.88 349 GLU A CA 1
ATOM 2770 C C . GLU A 1 349 ? -19.663 -9.415 14.585 1.00 91.88 349 GLU A C 1
ATOM 2772 O O . GLU A 1 349 ? -19.850 -10.322 13.773 1.00 91.88 349 GLU A O 1
ATOM 2777 N N . GLU A 1 350 ? -20.571 -8.461 14.788 1.00 92.12 350 GLU A N 1
ATOM 2778 C CA . GLU A 1 350 ? -21.825 -8.365 14.040 1.00 92.12 350 GLU A CA 1
ATOM 2779 C C . GLU A 1 350 ? -21.578 -8.146 12.546 1.00 92.12 350 GLU A C 1
ATOM 2781 O O . GLU A 1 350 ? -22.170 -8.839 11.715 1.00 92.12 350 GLU A O 1
ATOM 2786 N N . ALA A 1 351 ? -20.653 -7.252 12.185 1.00 85.56 351 ALA A N 1
ATOM 2787 C CA . ALA A 1 351 ? -20.255 -7.031 10.800 1.00 85.56 351 ALA A CA 1
ATOM 2788 C C . ALA A 1 351 ? -19.629 -8.289 10.182 1.00 85.56 351 ALA A C 1
ATOM 2790 O O . ALA A 1 351 ? -19.937 -8.626 9.037 1.00 85.56 351 ALA A O 1
ATOM 2791 N N . ALA A 1 352 ? -18.799 -9.023 10.929 1.00 82.56 352 ALA A N 1
ATOM 2792 C CA . ALA A 1 352 ? -18.224 -10.288 10.483 1.00 82.56 352 ALA A CA 1
ATOM 2793 C C . ALA A 1 352 ? -19.305 -11.365 10.282 1.00 82.56 352 ALA A C 1
ATOM 2795 O O . ALA A 1 352 ? -19.302 -12.052 9.258 1.00 82.56 352 ALA A O 1
ATOM 2796 N N . ARG A 1 353 ? -20.276 -11.476 11.201 1.00 85.56 353 ARG A N 1
ATOM 2797 C CA . ARG A 1 353 ? -21.443 -12.369 11.064 1.00 85.56 353 ARG A CA 1
ATOM 2798 C C . ARG A 1 353 ? -22.298 -11.986 9.855 1.00 85.56 353 ARG A C 1
ATOM 2800 O O . ARG A 1 353 ? -22.689 -12.864 9.091 1.00 85.56 353 ARG A O 1
ATOM 2807 N N . ALA A 1 354 ? -22.542 -10.695 9.633 1.00 79.38 354 ALA A N 1
ATOM 2808 C CA . ALA A 1 354 ? -23.300 -10.194 8.490 1.00 79.38 354 ALA A CA 1
ATOM 2809 C C . ALA A 1 354 ? -22.571 -10.442 7.160 1.00 79.38 354 ALA A C 1
ATOM 2811 O O . ALA A 1 354 ? -23.196 -10.861 6.187 1.00 79.38 354 ALA A O 1
ATOM 2812 N N . GLN A 1 355 ? -21.249 -10.248 7.112 1.00 76.94 355 GLN A N 1
ATOM 2813 C CA . GLN A 1 355 ? -20.425 -10.572 5.943 1.00 76.94 355 GLN A CA 1
ATOM 2814 C C . GLN A 1 355 ? -20.417 -12.077 5.657 1.00 76.94 355 GLN A C 1
ATOM 2816 O O . GLN A 1 355 ? -20.561 -12.470 4.499 1.00 76.94 355 GLN A O 1
ATOM 2821 N N . ALA A 1 356 ? -20.309 -12.919 6.689 1.00 74.00 356 ALA A N 1
ATOM 2822 C CA . ALA A 1 356 ? -20.420 -14.368 6.547 1.00 74.00 356 ALA A CA 1
ATOM 2823 C C . ALA A 1 356 ? -21.810 -14.769 6.027 1.00 74.00 356 ALA A C 1
ATOM 2825 O O . ALA A 1 356 ? -21.913 -15.498 5.042 1.00 74.00 356 ALA A O 1
ATOM 2826 N N . ALA A 1 357 ? -22.887 -14.229 6.604 1.00 75.38 357 ALA A N 1
ATOM 2827 C CA . ALA A 1 357 ? -24.256 -14.470 6.151 1.00 75.38 357 ALA A CA 1
ATOM 2828 C C . ALA A 1 357 ? -24.489 -13.999 4.703 1.00 75.38 357 ALA A C 1
ATOM 2830 O O . ALA A 1 357 ? -25.101 -14.719 3.914 1.00 75.38 357 ALA A O 1
ATOM 2831 N N . ALA A 1 358 ? -23.958 -12.835 4.318 1.00 69.94 358 ALA A N 1
ATOM 2832 C CA . ALA A 1 358 ? -24.024 -12.326 2.949 1.00 69.94 358 ALA A CA 1
ATOM 2833 C C . ALA A 1 358 ? -23.240 -13.212 1.967 1.00 69.94 358 ALA A C 1
ATOM 2835 O O . ALA A 1 358 ? -23.734 -13.503 0.876 1.00 69.94 358 ALA A O 1
ATOM 2836 N N . ALA A 1 359 ? -22.054 -13.691 2.356 1.00 62.84 359 ALA A N 1
ATOM 2837 C CA . ALA A 1 359 ? -21.287 -14.655 1.571 1.00 62.84 359 ALA A CA 1
ATOM 2838 C C . ALA A 1 359 ? -22.058 -15.977 1.395 1.00 62.84 359 ALA A C 1
ATOM 2840 O O . ALA A 1 359 ? -22.120 -16.514 0.288 1.00 62.84 359 ALA A O 1
ATOM 2841 N N . HIS A 1 360 ? -22.730 -16.459 2.446 1.00 58.06 360 HIS A N 1
ATOM 2842 C CA . HIS A 1 360 ? -23.586 -17.646 2.379 1.00 58.06 360 HIS A CA 1
ATOM 2843 C C . HIS A 1 360 ? -24.817 -17.449 1.488 1.00 58.06 360 HIS A C 1
ATOM 2845 O O . HIS A 1 360 ? -25.134 -18.329 0.687 1.00 58.06 360 HIS A O 1
ATOM 2851 N N . ALA A 1 361 ? -25.496 -16.304 1.575 1.00 63.59 361 ALA A N 1
ATOM 2852 C CA . ALA A 1 361 ? -26.635 -15.987 0.715 1.00 63.59 361 ALA A CA 1
ATOM 2853 C C . ALA A 1 361 ? -26.219 -15.879 -0.762 1.00 63.59 361 ALA A C 1
ATOM 2855 O O . ALA A 1 361 ? -26.905 -16.407 -1.640 1.00 63.59 361 ALA A O 1
ATOM 2856 N N . ALA A 1 362 ? -25.062 -15.268 -1.038 1.00 54.88 362 ALA A N 1
ATOM 2857 C CA . ALA A 1 362 ? -24.491 -15.220 -2.380 1.00 54.88 362 ALA A CA 1
ATOM 2858 C C . ALA A 1 362 ? -24.193 -16.631 -2.924 1.00 54.88 362 ALA A C 1
ATOM 2860 O O . ALA A 1 362 ? -24.506 -16.913 -4.080 1.00 54.88 362 ALA A O 1
ATOM 2861 N N . PHE A 1 363 ? -23.667 -17.537 -2.092 1.00 52.00 363 PHE A N 1
ATOM 2862 C CA . PHE A 1 363 ? -23.418 -18.932 -2.473 1.00 52.00 363 PHE A CA 1
ATOM 2863 C C . PHE A 1 363 ? -24.710 -19.739 -2.705 1.00 52.00 363 PHE A C 1
ATOM 2865 O O . PHE A 1 363 ? -24.805 -20.549 -3.630 1.00 52.00 363 PHE A O 1
ATOM 2872 N N . ALA A 1 364 ? -25.748 -19.507 -1.896 1.00 55.69 364 ALA A N 1
ATOM 2873 C CA . ALA A 1 364 ? -27.056 -20.129 -2.100 1.00 55.69 364 ALA A CA 1
ATOM 2874 C C . ALA A 1 364 ? -27.695 -19.700 -3.435 1.00 55.69 364 ALA A C 1
ATOM 2876 O O . ALA A 1 364 ? -28.390 -20.494 -4.064 1.00 55.69 364 ALA A O 1
ATOM 2877 N N . PHE A 1 365 ? -27.429 -18.472 -3.896 1.00 43.84 365 PHE A N 1
ATOM 2878 C CA . PHE A 1 365 ? -27.902 -17.980 -5.190 1.00 43.84 365 PHE A CA 1
ATOM 2879 C C . PHE A 1 365 ? -27.121 -18.573 -6.377 1.00 43.84 365 PHE A C 1
ATOM 2881 O O . PHE A 1 365 ? -27.723 -18.901 -7.397 1.00 43.84 365 PHE A O 1
ATOM 2888 N N . THR A 1 366 ? -25.800 -18.763 -6.259 1.00 43.97 366 THR A N 1
ATOM 2889 C CA . THR A 1 366 ? -24.973 -19.336 -7.344 1.00 43.97 366 THR A CA 1
ATOM 2890 C C . THR A 1 366 ? -25.126 -20.847 -7.509 1.00 43.97 366 THR A C 1
ATOM 2892 O O . THR A 1 366 ? -24.824 -21.373 -8.577 1.00 43.97 366 THR A O 1
ATOM 2895 N N . SER A 1 367 ? -25.614 -21.549 -6.485 1.00 43.53 367 SER A N 1
ATOM 2896 C CA . SER A 1 367 ? -25.845 -23.000 -6.518 1.00 43.53 367 SER A CA 1
ATOM 2897 C C . SER A 1 367 ? -27.242 -23.409 -7.009 1.00 43.53 367 SER A C 1
ATOM 2899 O O . SER A 1 367 ? -27.531 -24.604 -7.070 1.00 43.53 367 SER A O 1
ATOM 2901 N N . VAL A 1 368 ? -28.102 -22.464 -7.421 1.00 36.84 368 VAL A N 1
ATOM 2902 C CA . VAL A 1 368 ? -29.362 -22.801 -8.105 1.00 36.84 368 VAL A CA 1
ATOM 2903 C C . VAL A 1 368 ? -29.026 -23.348 -9.500 1.00 36.84 368 VAL A C 1
ATOM 2905 O O . VAL A 1 368 ? -28.472 -22.610 -10.319 1.00 36.84 368 VAL A O 1
ATOM 2908 N N . PRO A 1 369 ? -29.343 -24.620 -9.811 1.00 32.38 369 PRO A N 1
ATOM 2909 C CA . PRO A 1 369 ? -29.045 -25.191 -11.116 1.00 32.38 369 PRO A CA 1
ATOM 2910 C C . PRO A 1 369 ? -29.739 -24.372 -12.206 1.00 32.38 369 PRO A C 1
ATOM 2912 O O . PRO A 1 369 ? -30.950 -24.153 -12.146 1.00 32.38 369 PRO A O 1
ATOM 2915 N N . LEU A 1 370 ? -28.988 -23.955 -13.229 1.00 32.72 370 LEU A N 1
ATOM 2916 C CA . LEU A 1 370 ? -29.522 -23.502 -14.517 1.00 32.72 370 LEU A CA 1
ATOM 2917 C C . LEU A 1 370 ? -30.259 -24.682 -15.174 1.00 32.72 370 LEU A C 1
ATOM 2919 O O . LEU A 1 370 ? -29.732 -25.368 -16.043 1.00 32.72 370 LEU A O 1
ATOM 2923 N N . GLY A 1 371 ? -31.462 -24.979 -14.691 1.00 27.38 371 GLY A N 1
ATOM 2924 C CA . GLY A 1 371 ? -32.202 -26.180 -15.037 1.00 27.38 371 GLY A CA 1
ATOM 2925 C C . GLY A 1 371 ? -33.695 -25.997 -14.806 1.00 27.38 371 GLY A C 1
ATOM 2926 O O . GLY A 1 371 ? -34.183 -26.077 -13.686 1.00 27.38 371 GLY A O 1
ATOM 2927 N N . SER A 1 372 ? -34.416 -25.828 -15.914 1.00 26.05 372 SER A N 1
ATOM 2928 C CA . SER A 1 372 ? -35.877 -25.842 -16.062 1.00 26.05 372 SER A CA 1
ATOM 2929 C C . SER A 1 372 ? -36.651 -24.604 -15.584 1.00 26.05 372 SER A C 1
ATOM 2931 O O . SER A 1 372 ? -37.349 -24.586 -14.575 1.00 26.05 372 SER A O 1
ATOM 2933 N N . ALA A 1 373 ? -36.683 -23.598 -16.459 1.00 27.66 373 ALA A N 1
ATOM 2934 C CA . ALA A 1 373 ? -37.905 -22.835 -16.672 1.00 27.66 373 ALA A CA 1
ATOM 2935 C C . ALA A 1 373 ? -39.018 -23.801 -17.134 1.00 27.66 373 ALA A C 1
ATOM 2937 O O . ALA A 1 373 ? -39.187 -24.052 -18.323 1.00 27.66 373 ALA A O 1
ATOM 2938 N N . SER A 1 374 ? -39.758 -24.406 -16.204 1.00 27.11 374 SER A N 1
ATOM 2939 C CA . SER A 1 374 ? -41.016 -25.081 -16.524 1.00 27.11 374 SER A CA 1
ATOM 2940 C C . SER A 1 374 ? -41.928 -25.153 -15.306 1.00 27.11 374 SER A C 1
ATOM 2942 O O . SER A 1 374 ? -41.545 -25.642 -14.251 1.00 27.11 374 SER A O 1
ATOM 2944 N N . ARG A 1 375 ? -43.169 -24.712 -15.524 1.00 26.16 375 ARG A N 1
ATOM 2945 C CA . ARG A 1 375 ? -44.348 -24.835 -14.655 1.00 26.16 375 ARG A CA 1
ATOM 2946 C C . ARG A 1 375 ? -44.452 -23.874 -13.475 1.00 26.16 375 ARG A C 1
ATOM 2948 O O . ARG A 1 375 ? -44.548 -24.225 -12.308 1.00 26.16 375 ARG A O 1
ATOM 2955 N N . ARG A 1 376 ? -44.694 -22.630 -13.884 1.00 23.11 376 ARG A N 1
ATOM 2956 C CA . ARG A 1 376 ? -45.810 -21.819 -13.388 1.00 23.11 376 ARG A CA 1
ATOM 2957 C C . ARG A 1 376 ? -47.117 -22.644 -13.478 1.00 23.11 376 ARG A C 1
ATOM 2959 O O . ARG A 1 376 ? -47.670 -22.788 -14.562 1.00 23.11 376 ARG A O 1
ATOM 2966 N N . ALA A 1 377 ? -47.561 -23.224 -12.367 1.00 27.66 377 ALA A N 1
ATOM 2967 C CA . ALA A 1 377 ? -48.910 -23.763 -12.151 1.00 27.66 377 ALA A CA 1
ATOM 2968 C C . ALA A 1 377 ? -49.168 -23.677 -10.635 1.00 27.66 377 ALA A C 1
ATOM 2970 O O . ALA A 1 377 ? -48.519 -24.366 -9.860 1.00 27.66 377 ALA A O 1
ATOM 2971 N N . ALA A 1 378 ? -49.808 -22.608 -10.166 1.00 28.23 378 ALA A N 1
ATOM 2972 C CA . ALA A 1 378 ? -51.261 -22.463 -10.065 1.00 28.23 378 ALA A CA 1
ATOM 2973 C C . ALA A 1 378 ? -51.837 -23.196 -8.839 1.00 28.23 378 ALA A C 1
ATOM 2975 O O . ALA A 1 378 ? -51.607 -24.386 -8.651 1.00 28.23 378 ALA A O 1
ATOM 2976 N N . ASN A 1 379 ? -52.657 -22.445 -8.093 1.00 28.44 379 ASN A N 1
ATOM 2977 C CA . ASN A 1 379 ? -53.507 -22.832 -6.958 1.00 28.44 379 ASN A CA 1
ATOM 2978 C C . ASN A 1 379 ? -52.752 -22.947 -5.623 1.00 28.44 379 ASN A C 1
ATOM 2980 O O . ASN A 1 379 ? -51.762 -23.651 -5.510 1.00 28.44 379 ASN A O 1
ATOM 2984 N N . GLY A 1 380 ? -53.141 -22.291 -4.537 1.00 24.84 380 GLY A N 1
ATOM 2985 C CA . GLY A 1 380 ? -54.398 -21.655 -4.149 1.00 24.84 380 GLY A CA 1
ATOM 2986 C C . GLY A 1 380 ? -54.316 -21.341 -2.637 1.00 24.84 380 GLY A C 1
ATOM 2987 O O . GLY A 1 380 ? -53.276 -21.601 -2.033 1.00 24.84 380 GLY A O 1
ATOM 2988 N N . PRO A 1 381 ? -55.349 -20.740 -2.028 1.00 37.31 381 PRO A N 1
ATOM 2989 C CA . PRO A 1 381 ? -55.178 -19.633 -1.084 1.00 37.31 381 PRO A CA 1
ATOM 2990 C C . PRO A 1 381 ? -55.403 -19.987 0.395 1.00 37.31 381 PRO A C 1
ATOM 2992 O O . PRO A 1 381 ? -55.975 -21.022 0.722 1.00 37.31 381 PRO A O 1
ATOM 2995 N N . GLY A 1 382 ? -55.083 -19.023 1.266 1.00 24.73 382 GLY A N 1
ATOM 2996 C CA . GLY A 1 382 ? -55.808 -18.813 2.522 1.00 24.73 382 GLY A CA 1
ATOM 2997 C C . GLY A 1 382 ? -55.012 -19.142 3.784 1.00 24.73 382 GLY A C 1
ATOM 2998 O O . GLY A 1 382 ? -54.609 -20.280 3.994 1.00 24.73 382 GLY A O 1
ATOM 2999 N N . GLY A 1 383 ? -54.830 -18.143 4.651 1.00 25.72 383 GLY A N 1
ATOM 3000 C CA . GLY A 1 383 ? -54.342 -18.365 6.013 1.00 25.72 383 GLY A CA 1
ATOM 3001 C C . GLY A 1 383 ? -53.631 -17.172 6.634 1.00 25.72 383 GLY A C 1
ATOM 3002 O O . GLY A 1 383 ? -52.461 -17.269 6.982 1.00 25.72 383 GLY A O 1
ATOM 3003 N N . ALA A 1 384 ? -54.340 -16.052 6.756 1.00 24.95 384 ALA A N 1
ATOM 3004 C CA . ALA A 1 384 ? -54.000 -14.982 7.683 1.00 24.95 384 ALA A CA 1
ATOM 3005 C C . ALA A 1 384 ? -54.200 -15.463 9.136 1.00 24.95 384 ALA A C 1
ATOM 3007 O O . ALA A 1 384 ? -55.130 -16.221 9.407 1.00 24.95 384 ALA A O 1
ATOM 3008 N N . GLY A 1 385 ? -53.353 -15.005 10.058 1.00 26.69 385 GLY A N 1
ATOM 3009 C CA . GLY A 1 385 ? -53.411 -15.327 11.492 1.00 26.69 385 GLY A CA 1
ATOM 3010 C C . GLY A 1 385 ? -52.018 -15.208 12.108 1.00 26.69 385 GLY A C 1
ATOM 3011 O O . GLY A 1 385 ? -51.257 -16.163 12.078 1.00 26.69 385 GLY A O 1
ATOM 3012 N N . VAL A 1 386 ? -51.540 -13.991 12.380 1.00 25.80 386 VAL A N 1
ATOM 3013 C CA . VAL A 1 386 ? -51.702 -13.277 13.663 1.00 25.80 386 VAL A CA 1
ATOM 3014 C C . VAL A 1 386 ? -50.919 -13.936 14.800 1.00 25.80 386 VAL A C 1
ATOM 3016 O O . VAL A 1 386 ? -51.251 -15.025 15.249 1.00 25.80 386 VAL A O 1
ATOM 3019 N N . GLY A 1 387 ? -49.979 -13.158 15.341 1.00 23.59 387 GLY A N 1
ATOM 3020 C CA . GLY A 1 387 ? -49.842 -13.038 16.788 1.00 23.59 387 GLY A CA 1
ATOM 3021 C C . GLY A 1 387 ? -48.667 -13.765 17.428 1.00 23.59 387 GLY A C 1
ATOM 3022 O O . GLY A 1 387 ? -48.817 -14.883 17.891 1.00 23.59 387 GLY A O 1
ATOM 3023 N N . GLY A 1 388 ? -47.572 -13.020 17.590 1.00 23.36 388 GLY A N 1
ATOM 3024 C CA . GLY A 1 388 ? -47.094 -12.679 18.930 1.00 23.36 388 GLY A CA 1
ATOM 3025 C C . GLY A 1 388 ? -46.198 -13.683 19.653 1.00 23.36 388 GLY A C 1
ATOM 3026 O O . GLY A 1 388 ? -46.527 -14.851 19.812 1.00 23.36 388 GLY A O 1
ATOM 3027 N N . GLY A 1 389 ? -45.123 -13.144 20.228 1.00 23.75 389 GLY A N 1
ATOM 3028 C CA . GLY A 1 389 ? -44.483 -13.732 21.402 1.00 23.75 389 GLY A CA 1
ATOM 3029 C C . GLY A 1 389 ? -42.997 -13.997 21.246 1.00 23.75 389 GLY A C 1
ATOM 3030 O O . GLY A 1 389 ? -42.577 -15.145 21.220 1.00 23.75 389 GLY A O 1
ATOM 3031 N N . ALA A 1 390 ? -42.206 -12.926 21.223 1.00 27.77 390 ALA A N 1
ATOM 3032 C CA . ALA A 1 390 ? -40.815 -12.977 21.641 1.00 27.77 390 ALA A CA 1
ATOM 3033 C C . ALA A 1 390 ? -40.753 -13.409 23.116 1.00 27.77 390 ALA A C 1
ATOM 3035 O O . ALA A 1 390 ? -41.235 -12.668 23.974 1.00 27.77 390 ALA A O 1
ATOM 3036 N N . ARG A 1 391 ? -40.184 -14.585 23.403 1.00 27.78 391 ARG A N 1
ATOM 3037 C CA . ARG A 1 391 ? -39.636 -14.944 24.718 1.00 27.78 391 ARG A CA 1
ATOM 3038 C C . ARG A 1 391 ? -38.434 -15.872 24.552 1.00 27.78 391 ARG A C 1
ATOM 3040 O O . ARG A 1 391 ? -38.551 -16.942 23.969 1.00 27.78 391 ARG A O 1
ATOM 3047 N N . ASP A 1 392 ? -37.327 -15.390 25.105 1.00 28.27 392 ASP A N 1
ATOM 3048 C CA . ASP A 1 392 ? -36.159 -16.102 25.614 1.00 28.27 392 ASP A CA 1
ATOM 3049 C C . ASP A 1 392 ? -35.363 -16.980 24.642 1.00 28.27 392 ASP A C 1
ATOM 3051 O O . ASP A 1 392 ? -35.578 -18.182 24.486 1.00 28.27 392 ASP A O 1
ATOM 3055 N N . ALA A 1 393 ? -34.329 -16.348 24.079 1.00 30.30 393 ALA A N 1
ATOM 3056 C CA . ALA A 1 393 ? -33.157 -16.986 23.495 1.00 30.30 393 ALA A CA 1
ATOM 3057 C C . ALA A 1 393 ? -32.364 -17.740 24.585 1.00 30.30 393 ALA A C 1
ATOM 3059 O O . ALA A 1 393 ? -31.339 -17.283 25.085 1.00 30.30 393 ALA A O 1
ATOM 3060 N N . GLY A 1 394 ? -32.882 -18.901 24.987 1.00 26.42 394 GLY A N 1
ATOM 3061 C CA . GLY A 1 394 ? -32.178 -19.882 25.801 1.00 26.42 394 GLY A CA 1
ATOM 3062 C C . GLY A 1 394 ? -31.212 -20.690 24.940 1.00 26.42 394 GLY A C 1
ATOM 3063 O O . GLY A 1 394 ? -31.615 -21.362 23.992 1.00 26.42 394 GLY A O 1
ATOM 3064 N N . HIS A 1 395 ? -29.933 -20.603 25.290 1.00 29.19 395 HIS A N 1
ATOM 3065 C CA . HIS A 1 395 ? -28.780 -21.292 24.720 1.00 29.19 395 HIS A CA 1
ATOM 3066 C C . HIS A 1 395 ? -28.970 -22.827 24.755 1.00 29.19 395 HIS A C 1
ATOM 3068 O O . HIS A 1 395 ? -28.611 -23.495 25.721 1.00 29.19 395 HIS A O 1
ATOM 3074 N N . GLY A 1 396 ? -29.610 -23.387 23.726 1.00 27.95 396 GLY A N 1
ATOM 3075 C CA . GLY A 1 396 ? -29.828 -24.826 23.574 1.00 27.95 396 GLY A CA 1
ATOM 3076 C C . GLY A 1 396 ? -28.738 -25.438 22.707 1.00 27.95 396 GLY A C 1
ATOM 3077 O O . GLY A 1 396 ? -28.762 -25.265 21.490 1.00 27.95 396 GLY A O 1
ATOM 3078 N N . GLY A 1 397 ? -27.782 -26.116 23.344 1.00 28.34 397 GLY A N 1
ATOM 3079 C CA . GLY A 1 397 ? -26.701 -26.841 22.685 1.00 28.34 397 GLY A CA 1
ATOM 3080 C C . GLY A 1 397 ? -27.232 -27.822 21.642 1.00 28.34 397 GLY A C 1
ATOM 3081 O O . GLY A 1 397 ? -28.131 -28.614 21.914 1.00 28.34 397 GLY A O 1
ATOM 3082 N N . ILE A 1 398 ? -26.673 -27.745 20.440 1.00 34.16 398 ILE A N 1
ATOM 3083 C CA . ILE A 1 398 ? -26.926 -28.718 19.385 1.00 34.16 398 ILE A CA 1
ATOM 3084 C C . ILE A 1 398 ? -25.991 -29.886 19.690 1.00 34.16 398 ILE A C 1
ATOM 3086 O O . ILE A 1 398 ? -24.786 -29.803 19.465 1.00 34.16 398 ILE A O 1
ATOM 3090 N N . CYS A 1 399 ? -26.530 -30.932 20.308 1.00 32.16 399 CYS A N 1
ATOM 3091 C CA . CYS A 1 399 ? -25.806 -32.165 20.566 1.00 32.16 399 CYS A CA 1
ATOM 3092 C C . CYS A 1 399 ? -25.496 -32.825 19.214 1.00 32.16 399 CYS A C 1
ATOM 3094 O O . CYS A 1 399 ? -26.399 -33.268 18.510 1.00 32.16 399 CYS A O 1
ATOM 3096 N N . GLU A 1 400 ? -24.223 -32.875 18.824 1.00 34.22 400 GLU A N 1
ATOM 3097 C CA . GLU A 1 400 ? -23.771 -33.538 17.599 1.00 34.22 400 GLU A CA 1
ATOM 3098 C C . GLU A 1 400 ? -24.042 -35.049 17.670 1.00 34.22 400 GLU A C 1
ATOM 3100 O O . GLU A 1 400 ? -23.220 -35.833 18.140 1.00 34.22 400 GLU A O 1
ATOM 3105 N N . ARG A 1 401 ? -25.203 -35.500 17.186 1.00 47.62 401 ARG A N 1
ATOM 3106 C CA . ARG A 1 401 ? -25.399 -36.911 16.837 1.00 47.62 401 ARG A CA 1
ATOM 3107 C C . ARG A 1 401 ? -24.896 -37.123 15.410 1.00 47.62 401 ARG A C 1
ATOM 3109 O O . ARG A 1 401 ? -25.658 -37.010 14.445 1.00 47.62 401 ARG A O 1
ATOM 3116 N N . GLU A 1 402 ? -23.588 -37.369 15.301 1.00 43.91 402 GLU A N 1
ATOM 3117 C CA . GLU A 1 402 ? -22.844 -37.570 14.051 1.00 43.91 402 GLU A CA 1
ATOM 3118 C C . GLU A 1 402 ? -23.621 -38.465 13.065 1.00 43.91 402 GLU A C 1
ATOM 3120 O O . GLU A 1 402 ? -23.882 -39.641 13.316 1.00 43.91 402 GLU A O 1
ATOM 3125 N N . GLY A 1 403 ? -24.030 -37.889 11.931 1.00 54.56 403 GLY A N 1
ATOM 3126 C CA . GLY A 1 403 ? -24.557 -38.634 10.783 1.00 54.56 403 GLY A CA 1
ATOM 3127 C C . GLY A 1 403 ? -26.079 -38.752 10.645 1.00 54.56 403 GLY A C 1
ATOM 3128 O O . GLY A 1 403 ? -26.527 -39.329 9.657 1.00 54.56 403 GLY A O 1
ATOM 3129 N N . THR A 1 404 ? -26.900 -38.202 11.550 1.00 67.50 404 THR A N 1
ATOM 3130 C CA . THR A 1 404 ? -28.372 -38.276 11.394 1.00 67.50 404 THR A CA 1
ATOM 3131 C C . THR A 1 404 ? -28.959 -37.067 10.660 1.00 67.50 404 THR A C 1
ATOM 3133 O O . THR A 1 404 ? -28.970 -35.940 11.151 1.00 67.50 404 THR A O 1
ATOM 3136 N N . ASN A 1 405 ? -29.482 -37.296 9.453 1.00 82.88 405 ASN A N 1
ATOM 3137 C CA . ASN A 1 405 ? -30.225 -36.287 8.706 1.00 82.88 405 ASN A CA 1
ATOM 3138 C C . ASN A 1 405 ? -31.620 -36.095 9.334 1.00 82.88 405 ASN A C 1
ATOM 3140 O O . ASN A 1 405 ? -32.466 -36.984 9.255 1.00 82.88 405 ASN A O 1
ATOM 3144 N N . TYR A 1 406 ? -31.896 -34.925 9.914 1.00 88.38 406 TYR A N 1
ATOM 3145 C CA . TYR A 1 406 ? -33.178 -34.616 10.563 1.00 88.38 406 TYR A CA 1
ATOM 3146 C C . TYR A 1 406 ? -34.378 -34.747 9.616 1.00 88.38 406 TYR A C 1
ATOM 3148 O O . TYR A 1 406 ? -35.462 -35.158 10.038 1.00 88.38 406 TYR A O 1
ATOM 3156 N N . TYR A 1 407 ? -34.185 -34.494 8.319 1.00 89.44 407 TYR A N 1
ATOM 3157 C CA . TYR A 1 407 ? -35.218 -34.718 7.308 1.00 89.44 407 TYR A CA 1
ATOM 3158 C C . TYR A 1 407 ? -35.529 -36.214 7.136 1.00 89.44 407 TYR A C 1
ATOM 3160 O O . TYR A 1 407 ? -36.696 -36.591 7.038 1.00 89.44 407 TYR A O 1
ATOM 3168 N N . GLU A 1 408 ? -34.514 -37.082 7.177 1.00 87.06 408 GLU A N 1
ATOM 3169 C CA . GLU A 1 408 ? -34.685 -38.541 7.099 1.00 87.06 408 GLU A CA 1
ATOM 3170 C C . GLU A 1 408 ? -35.315 -39.116 8.372 1.00 87.06 408 GLU A C 1
ATOM 3172 O O . GLU A 1 408 ? -36.176 -39.992 8.281 1.00 87.06 408 GLU A O 1
ATOM 3177 N N . VAL A 1 409 ? -34.967 -38.579 9.548 1.00 88.69 409 VAL A N 1
ATOM 3178 C CA . VAL A 1 409 ? -35.565 -38.984 10.835 1.00 88.69 409 VAL A CA 1
ATOM 3179 C C . VAL A 1 409 ? -37.085 -38.778 10.818 1.00 88.69 409 VAL A C 1
ATOM 3181 O O . VAL A 1 409 ? -37.850 -39.682 11.176 1.00 88.69 409 VAL A O 1
ATOM 3184 N N . LEU A 1 410 ? -37.539 -37.615 10.340 1.00 89.00 410 LEU A N 1
ATOM 3185 C CA . LEU A 1 410 ? -38.965 -37.315 10.184 1.00 89.00 410 LEU A CA 1
ATOM 3186 C C . LEU A 1 410 ? -39.588 -37.954 8.929 1.00 89.00 410 LEU A C 1
ATOM 3188 O O . LEU A 1 410 ? -40.805 -38.125 8.883 1.00 89.00 410 LEU A O 1
ATOM 3192 N N . GLY A 1 411 ? -38.790 -38.354 7.937 1.00 86.06 411 GLY A N 1
ATOM 3193 C CA . GLY A 1 411 ? -39.269 -38.893 6.658 1.00 86.06 411 GLY A CA 1
ATOM 3194 C C . GLY A 1 411 ? -39.844 -37.823 5.725 1.00 86.06 411 GLY A C 1
ATOM 3195 O O . GLY A 1 411 ? -40.764 -38.096 4.956 1.00 86.06 411 GLY A O 1
ATOM 3196 N N . VAL A 1 412 ? -39.336 -36.595 5.819 1.00 89.44 412 VAL A N 1
ATOM 3197 C CA . VAL A 1 412 ? -39.738 -35.448 4.996 1.00 89.44 412 VAL A CA 1
ATOM 3198 C C . VAL A 1 412 ? -38.617 -35.069 4.034 1.00 89.44 412 VAL A C 1
ATOM 3200 O O . VAL A 1 412 ? -37.450 -35.355 4.270 1.00 89.44 412 VAL A O 1
ATOM 3203 N N . THR A 1 413 ? -38.952 -34.407 2.929 1.00 86.62 413 THR A N 1
ATOM 3204 C CA . THR A 1 413 ? -37.935 -33.869 2.011 1.00 86.62 413 THR A CA 1
ATOM 3205 C C . THR A 1 413 ? -37.452 -32.494 2.479 1.00 86.62 413 THR A C 1
ATOM 3207 O O . THR A 1 413 ? -38.180 -31.789 3.182 1.00 86.62 413 THR A O 1
ATOM 3210 N N . MET A 1 414 ? -36.271 -32.051 2.032 1.00 81.81 414 MET A N 1
ATOM 3211 C CA . MET A 1 414 ? -35.740 -30.715 2.360 1.00 81.81 414 MET A CA 1
ATOM 3212 C C . MET A 1 414 ? -36.658 -29.561 1.935 1.00 81.81 414 MET A C 1
ATOM 3214 O O . MET A 1 414 ? -36.594 -28.487 2.519 1.00 81.81 414 MET A O 1
ATOM 3218 N N . GLN A 1 415 ? -37.533 -29.779 0.949 1.00 80.56 415 GLN A N 1
ATOM 3219 C CA . GLN A 1 415 ? -38.478 -28.775 0.444 1.00 80.56 415 GLN A CA 1
ATOM 3220 C C . GLN A 1 415 ? -39.846 -28.825 1.144 1.00 80.56 415 GLN A C 1
ATOM 3222 O O . GLN A 1 415 ? -40.787 -28.142 0.737 1.00 80.56 415 GLN A O 1
ATOM 3227 N N . SER A 1 416 ? -39.979 -29.639 2.193 1.00 83.56 416 SER A N 1
ATOM 3228 C CA . SER A 1 416 ? -41.243 -29.806 2.910 1.00 83.56 416 SER A CA 1
ATOM 3229 C C . SER A 1 416 ? -41.608 -28.538 3.675 1.00 83.56 416 SER A C 1
ATOM 3231 O O . SER A 1 416 ? -40.765 -27.916 4.341 1.00 83.56 416 SER A O 1
ATOM 3233 N N . LYS A 1 417 ? -42.887 -28.156 3.591 1.00 88.19 417 LYS A N 1
ATOM 3234 C CA . LYS A 1 417 ? -43.419 -26.999 4.315 1.00 88.19 417 LYS A CA 1
ATOM 3235 C C . LYS A 1 417 ? -43.533 -27.333 5.801 1.00 88.19 417 LYS A C 1
ATOM 3237 O O . LYS A 1 417 ? -43.650 -28.493 6.189 1.00 88.19 417 LYS A O 1
ATOM 3242 N N . VAL A 1 418 ? -43.594 -26.302 6.645 1.00 87.56 418 VAL A N 1
ATOM 3243 C CA . VAL A 1 418 ? -43.763 -26.448 8.105 1.00 87.56 418 VAL A CA 1
ATOM 3244 C C . VAL A 1 418 ? -44.980 -27.319 8.468 1.00 87.56 418 VAL A C 1
ATOM 3246 O O . VAL A 1 418 ? -44.946 -28.078 9.436 1.00 87.56 418 VAL A O 1
ATOM 3249 N N . ALA A 1 419 ? -46.048 -27.263 7.667 1.00 87.31 419 ALA A N 1
ATOM 3250 C CA . ALA A 1 419 ? -47.231 -28.105 7.844 1.00 87.31 419 ALA A CA 1
ATOM 3251 C C . ALA A 1 419 ? -46.936 -29.608 7.662 1.00 87.31 419 ALA A C 1
ATOM 3253 O O . ALA A 1 419 ? -47.418 -30.426 8.449 1.00 87.31 419 ALA A O 1
ATOM 3254 N N . ASP A 1 420 ? -46.114 -29.967 6.674 1.00 91.00 420 ASP A N 1
ATOM 3255 C CA . ASP A 1 420 ? -45.738 -31.355 6.387 1.00 91.00 420 ASP A CA 1
ATOM 3256 C C . ASP A 1 420 ? -44.832 -31.914 7.490 1.00 91.00 420 ASP A C 1
ATOM 3258 O O . ASP A 1 420 ? -45.021 -33.045 7.934 1.00 91.00 420 ASP A O 1
ATOM 3262 N N . ILE A 1 421 ? -43.924 -31.081 8.011 1.00 90.81 421 ILE A N 1
ATOM 3263 C CA . ILE A 1 421 ? -43.047 -31.402 9.148 1.00 90.81 421 ILE A CA 1
ATOM 3264 C C . ILE A 1 421 ? -43.884 -31.711 10.399 1.00 90.81 421 ILE A C 1
ATOM 3266 O O . ILE A 1 421 ? -43.699 -32.751 11.031 1.00 90.81 421 ILE A O 1
ATOM 3270 N N . LYS A 1 422 ? -44.879 -30.869 10.717 1.00 91.00 422 LYS A N 1
ATOM 3271 C CA . LYS A 1 422 ? -45.812 -31.107 11.836 1.00 91.00 422 LYS A CA 1
ATOM 3272 C C . LYS A 1 422 ? -46.618 -32.393 11.662 1.00 91.00 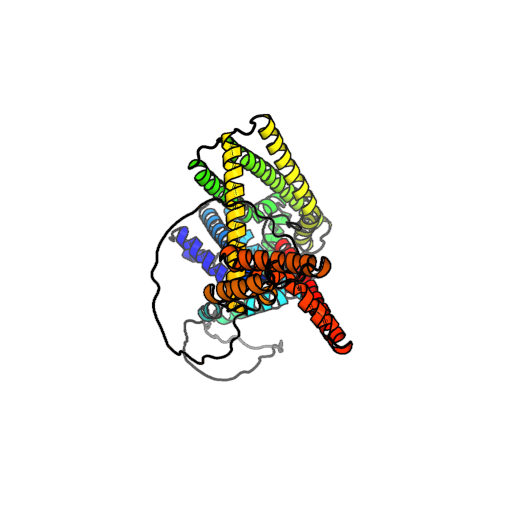422 LYS A C 1
ATOM 3274 O O . LYS A 1 422 ? -46.858 -33.106 12.637 1.00 91.00 422 LYS A O 1
ATOM 3279 N N . LYS A 1 423 ? -47.057 -32.698 10.438 1.00 91.44 423 LYS A N 1
ATOM 3280 C CA . LYS A 1 423 ? -47.806 -33.927 10.138 1.00 91.44 423 LYS A CA 1
ATOM 3281 C C . LYS A 1 423 ? -46.930 -35.171 10.305 1.00 91.44 423 LYS A C 1
ATOM 3283 O O . LYS A 1 423 ? -47.369 -36.135 10.930 1.00 91.44 423 LYS A O 1
ATOM 3288 N N . ALA A 1 424 ? -45.704 -35.132 9.789 1.00 90.94 424 ALA A N 1
ATOM 3289 C CA . ALA A 1 424 ? -44.736 -36.215 9.902 1.00 90.94 424 ALA A CA 1
ATOM 3290 C C . ALA A 1 424 ? -44.339 -36.482 11.360 1.00 90.94 424 ALA A C 1
ATOM 3292 O O . ALA A 1 424 ? -44.357 -37.633 11.796 1.00 90.94 424 ALA A O 1
ATOM 3293 N N . TYR A 1 425 ? -44.100 -35.421 12.138 1.00 92.94 425 TYR A N 1
ATOM 3294 C CA . TYR A 1 425 ? -43.840 -35.513 13.574 1.00 92.94 425 TYR A CA 1
ATOM 3295 C C . TYR A 1 425 ? -44.962 -36.248 14.312 1.00 92.94 425 TYR A C 1
ATOM 3297 O O . TYR A 1 425 ? -44.704 -37.238 14.990 1.00 92.94 425 TYR A O 1
ATOM 3305 N N . ARG A 1 426 ? -46.224 -35.834 14.120 1.00 91.06 426 ARG A N 1
ATOM 3306 C CA . ARG A 1 426 ? -47.380 -36.492 14.759 1.00 91.06 426 ARG A CA 1
ATOM 3307 C C . ARG A 1 426 ? -47.472 -37.971 14.391 1.00 91.06 426 ARG A C 1
ATOM 3309 O O . ARG A 1 426 ? -47.735 -38.796 15.258 1.00 91.06 426 ARG A O 1
ATOM 3316 N N . ALA A 1 427 ? -47.241 -38.316 13.124 1.00 90.94 427 ALA A N 1
ATOM 3317 C CA . ALA A 1 427 ? -47.268 -39.704 12.673 1.00 90.94 427 ALA A CA 1
ATOM 3318 C C . ALA A 1 427 ? -46.160 -40.546 13.331 1.00 90.94 427 ALA A C 1
ATOM 3320 O O . ALA A 1 427 ? -46.431 -41.639 13.822 1.00 90.94 427 ALA A O 1
ATOM 3321 N N . LYS A 1 428 ? -44.929 -40.027 13.385 1.00 89.69 428 LYS A N 1
ATOM 3322 C CA . LYS A 1 428 ? -43.770 -40.702 13.988 1.00 89.69 428 LYS A CA 1
ATOM 3323 C C . LYS A 1 428 ? -43.873 -40.805 15.514 1.00 89.69 428 LYS A C 1
ATOM 3325 O O . LYS A 1 428 ? -43.590 -41.863 16.068 1.00 89.69 428 LYS A O 1
ATOM 3330 N N . ALA A 1 429 ? -44.343 -39.755 16.183 1.00 89.19 429 ALA A N 1
ATOM 3331 C CA . ALA A 1 429 ? -44.560 -39.751 17.627 1.00 89.19 429 ALA A CA 1
ATOM 3332 C C . ALA A 1 429 ? -45.640 -40.762 18.042 1.00 89.19 429 ALA A C 1
ATOM 3334 O O . ALA A 1 429 ? -45.463 -41.492 19.011 1.00 89.19 429 ALA A O 1
ATOM 3335 N N . LEU A 1 430 ? -46.730 -40.881 17.274 1.00 87.88 430 LEU A N 1
ATOM 3336 C CA . LEU A 1 430 ? -47.759 -41.890 17.545 1.00 87.88 430 LEU A CA 1
ATOM 3337 C C . LEU A 1 430 ? -47.232 -43.323 17.415 1.00 87.88 430 LEU A C 1
ATOM 3339 O O . LEU A 1 430 ? -47.674 -44.191 18.159 1.00 87.88 430 LEU A O 1
ATOM 3343 N N . LEU A 1 431 ? -46.311 -43.587 16.483 1.00 85.88 431 LEU A N 1
ATOM 3344 C CA . LEU A 1 431 ? -45.703 -44.912 16.314 1.00 85.88 431 LEU A CA 1
ATOM 3345 C C . LEU A 1 431 ? -44.787 -45.286 17.485 1.00 85.88 431 LEU A C 1
ATOM 3347 O O . LEU A 1 431 ? -44.820 -46.429 17.926 1.00 85.88 431 LEU A O 1
ATOM 3351 N N . ASN A 1 432 ? -44.035 -44.317 18.008 1.00 85.31 432 ASN A N 1
ATOM 3352 C CA . ASN A 1 432 ? -43.058 -44.526 19.081 1.00 85.31 432 ASN A CA 1
ATOM 3353 C C . ASN A 1 432 ? -43.604 -44.210 20.483 1.00 85.31 432 ASN A C 1
ATOM 3355 O O . ASN A 1 432 ? -42.836 -44.102 21.439 1.00 85.31 432 ASN A O 1
ATOM 3359 N N . HIS A 1 433 ? -44.920 -44.036 20.622 1.00 81.06 433 HIS A N 1
ATOM 3360 C CA . HIS A 1 433 ? -45.553 -43.785 21.913 1.00 81.06 433 HIS A CA 1
ATOM 3361 C C . HIS A 1 433 ? -45.460 -45.034 22.815 1.00 81.06 433 HIS A C 1
ATOM 3363 O O . HIS A 1 433 ? -45.673 -46.145 22.315 1.00 81.06 433 HIS A O 1
ATOM 3369 N N . PRO A 1 434 ? -45.213 -44.889 24.135 1.00 78.81 434 PRO A N 1
ATOM 3370 C CA . PRO A 1 434 ? -45.118 -46.020 25.069 1.00 78.81 434 PRO A CA 1
ATOM 3371 C C . PRO A 1 434 ? -46.371 -46.907 25.116 1.00 78.81 434 PRO A C 1
ATOM 3373 O O . PRO A 1 434 ? -46.272 -48.064 25.494 1.00 78.81 434 PRO A O 1
ATOM 3376 N N . ASP A 1 435 ? -47.535 -46.400 24.700 1.00 81.88 435 ASP A N 1
ATOM 3377 C CA . ASP A 1 435 ? -48.764 -47.209 24.634 1.00 81.88 435 ASP A CA 1
ATOM 3378 C C . ASP A 1 435 ? -48.787 -48.196 23.456 1.00 81.88 435 ASP A C 1
ATOM 3380 O O . ASP A 1 435 ? -49.507 -49.191 23.502 1.00 81.88 435 ASP A O 1
ATOM 3384 N N . ARG A 1 436 ? -48.046 -47.920 22.372 1.00 81.12 436 ARG A N 1
ATOM 3385 C CA . ARG A 1 436 ? -48.001 -48.788 21.178 1.00 81.12 436 ARG A CA 1
ATOM 3386 C C . ARG A 1 436 ? -46.834 -49.755 21.186 1.00 81.12 436 ARG A C 1
ATOM 3388 O O . ARG A 1 436 ? -46.921 -50.831 20.600 1.00 81.12 436 ARG A O 1
ATOM 3395 N N . VAL A 1 437 ? -45.739 -49.349 21.807 1.00 75.75 437 VAL A N 1
ATOM 3396 C CA . VAL A 1 437 ? -44.548 -50.172 21.946 1.00 75.75 437 VAL A CA 1
ATOM 3397 C C . VAL A 1 437 ? -44.769 -51.020 23.189 1.00 75.75 437 VAL A C 1
ATOM 3399 O O . VAL A 1 437 ? -44.913 -50.483 24.280 1.00 75.75 437 VAL A O 1
ATOM 3402 N N . GLY A 1 438 ? -44.901 -52.336 23.007 1.00 76.19 438 GLY A N 1
ATOM 3403 C CA . GLY A 1 438 ? -45.181 -53.272 24.097 1.00 76.19 438 GLY A CA 1
ATOM 3404 C C . GLY A 1 438 ? -44.201 -53.147 25.271 1.00 76.19 438 GLY A C 1
ATOM 3405 O O . GLY A 1 438 ? -43.165 -52.494 25.184 1.00 76.19 438 GLY A O 1
ATOM 3406 N N . LYS A 1 439 ? -44.510 -53.820 26.384 1.00 76.81 439 LYS A N 1
ATOM 3407 C CA . LYS A 1 439 ? -43.748 -53.739 27.649 1.00 76.81 439 LYS A CA 1
ATOM 3408 C C . LYS A 1 439 ? -42.347 -54.376 27.600 1.00 76.81 439 LYS A C 1
ATOM 3410 O O . LYS A 1 439 ? -41.736 -54.571 28.649 1.00 76.81 439 LYS A O 1
ATOM 3415 N N . ASP A 1 440 ? -41.843 -54.710 26.415 1.00 81.31 440 ASP A N 1
ATOM 3416 C CA . ASP A 1 440 ? -40.507 -55.262 26.250 1.00 81.31 440 ASP A CA 1
ATOM 3417 C C . ASP A 1 440 ? -39.469 -54.160 26.508 1.00 81.31 440 ASP A C 1
ATOM 3419 O O . ASP A 1 440 ? -39.475 -53.137 25.814 1.00 81.31 440 ASP A O 1
ATOM 3423 N N . PRO A 1 441 ? -38.543 -54.347 27.465 1.00 80.19 441 PRO A N 1
ATOM 3424 C CA . PRO A 1 441 ? -37.607 -53.297 27.866 1.00 80.19 441 PRO A CA 1
ATOM 3425 C C . PRO A 1 441 ? -36.711 -52.836 26.706 1.00 80.19 441 PRO A C 1
ATOM 3427 O O . PRO A 1 441 ? -36.427 -51.647 26.581 1.00 80.19 441 PRO A O 1
ATOM 3430 N N . VAL A 1 442 ? -36.332 -53.753 25.807 1.00 81.44 442 VAL A N 1
ATOM 3431 C CA . VAL A 1 442 ? -35.526 -53.443 24.612 1.00 81.44 442 VAL A CA 1
ATOM 3432 C C . VAL A 1 442 ? -36.306 -52.576 23.621 1.00 81.44 442 VAL A C 1
ATOM 3434 O O . VAL A 1 442 ? -35.773 -51.597 23.098 1.00 81.44 442 VAL A O 1
ATOM 3437 N N . ALA A 1 443 ? -37.578 -52.900 23.375 1.00 78.69 443 ALA A N 1
ATOM 3438 C CA . ALA A 1 443 ? -38.419 -52.133 22.462 1.00 78.69 443 ALA A CA 1
ATOM 3439 C C . ALA A 1 443 ? -38.713 -50.737 23.031 1.00 78.69 443 ALA A C 1
ATOM 3441 O O . ALA A 1 443 ? -38.635 -49.743 22.308 1.00 78.69 443 ALA A O 1
ATOM 3442 N N . GLN A 1 444 ? -38.975 -50.648 24.339 1.00 81.25 444 GLN A N 1
ATOM 3443 C CA . GLN A 1 444 ? -39.209 -49.384 25.031 1.00 81.25 444 GLN A CA 1
ATOM 3444 C C . GLN A 1 444 ? -37.982 -48.464 24.972 1.00 81.25 444 GLN A C 1
ATOM 3446 O O . GLN A 1 444 ? -38.116 -47.259 24.740 1.00 81.25 444 GLN A O 1
ATOM 3451 N N . GLU A 1 445 ? -36.778 -49.017 25.133 1.00 83.38 445 GLU A N 1
ATOM 3452 C CA . GLU A 1 445 ? -35.547 -48.242 25.017 1.00 83.38 445 GLU A CA 1
ATOM 3453 C C . GLU A 1 445 ? -35.315 -47.735 23.586 1.00 83.38 445 GLU A C 1
ATOM 3455 O O . GLU A 1 445 ? -35.036 -46.547 23.398 1.00 83.38 445 GLU A O 1
ATOM 3460 N N . GLN A 1 446 ? -35.508 -48.586 22.573 1.00 83.00 446 GLN A N 1
ATOM 3461 C CA . GLN A 1 446 ? -35.408 -48.187 21.164 1.00 83.00 446 GLN A CA 1
ATOM 3462 C C . GLN A 1 446 ? -36.423 -47.094 20.806 1.00 83.00 446 GLN A C 1
ATOM 3464 O O . GLN A 1 446 ? -36.067 -46.101 20.168 1.00 83.00 446 GLN A O 1
ATOM 3469 N N . ALA A 1 447 ? -37.668 -47.223 21.268 1.00 83.31 447 ALA A N 1
ATOM 3470 C CA . ALA A 1 447 ? -38.710 -46.224 21.059 1.00 83.31 447 ALA A CA 1
ATOM 3471 C C . ALA A 1 447 ? -38.365 -44.885 21.719 1.00 83.31 447 ALA A C 1
ATOM 3473 O O . ALA A 1 447 ? -38.523 -43.836 21.095 1.00 83.31 447 ALA A O 1
ATOM 3474 N N . ARG A 1 448 ? -37.816 -44.908 22.942 1.00 85.12 448 ARG A N 1
ATOM 3475 C CA . ARG A 1 448 ? -37.344 -43.701 23.636 1.00 85.12 448 ARG A CA 1
ATOM 3476 C C . ARG A 1 448 ? -36.217 -43.010 22.865 1.00 85.12 448 ARG A C 1
ATOM 3478 O O . ARG A 1 448 ? -36.261 -41.795 22.687 1.00 85.12 448 ARG A O 1
ATOM 3485 N N . GLN A 1 449 ? -35.232 -43.766 22.375 1.00 85.38 449 GLN A N 1
ATOM 3486 C CA . GLN A 1 449 ? -34.117 -43.216 21.594 1.00 85.38 449 GLN A CA 1
ATOM 3487 C C . GLN A 1 449 ? -34.580 -42.609 20.263 1.00 85.38 449 GLN A C 1
ATOM 3489 O O . GLN A 1 449 ? -34.107 -41.538 19.876 1.00 85.38 449 GLN A O 1
ATOM 3494 N N . GLN A 1 450 ? -35.510 -43.268 19.568 1.00 85.50 450 GLN A N 1
ATOM 3495 C CA . GLN A 1 450 ? -36.089 -42.742 18.332 1.00 85.50 450 GLN A CA 1
ATOM 3496 C C . GLN A 1 450 ? -36.954 -41.508 18.596 1.00 85.50 450 GLN A C 1
ATOM 3498 O O . GLN A 1 450 ? -36.854 -40.535 17.855 1.00 85.50 450 GLN A O 1
ATOM 3503 N N . MET A 1 451 ? -37.768 -41.515 19.656 1.00 87.69 451 MET A N 1
ATOM 3504 C CA . MET A 1 451 ? -38.585 -40.365 20.052 1.00 87.69 451 MET A CA 1
ATOM 3505 C C . MET A 1 451 ? -37.717 -39.142 20.358 1.00 87.69 451 MET A C 1
ATOM 3507 O O . MET A 1 451 ? -38.029 -38.045 19.905 1.00 87.69 451 MET A O 1
ATOM 3511 N N . SER A 1 452 ? -36.597 -39.331 21.063 1.00 87.56 452 SER A 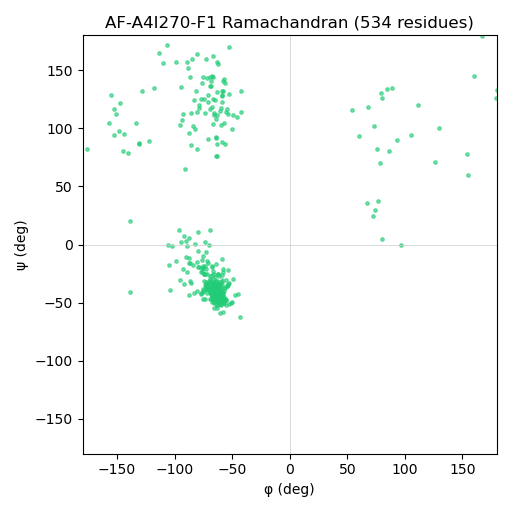N 1
ATOM 3512 C CA . SER A 1 452 ? -35.635 -38.257 21.327 1.00 87.56 452 SER A CA 1
ATOM 3513 C C . SER A 1 452 ? -35.100 -37.643 20.030 1.00 87.56 452 SER A C 1
ATOM 3515 O O . SER A 1 452 ? -35.102 -36.424 19.893 1.00 87.56 452 SER A O 1
ATOM 3517 N N . ALA A 1 453 ? -34.714 -38.474 19.054 1.00 87.75 453 ALA A N 1
ATOM 3518 C CA . ALA A 1 453 ? -34.232 -38.001 17.754 1.00 87.75 453 ALA A CA 1
ATOM 3519 C C . ALA A 1 453 ? -35.327 -37.287 16.940 1.00 87.75 453 ALA A C 1
ATOM 3521 O O . ALA A 1 453 ? -35.059 -36.301 16.263 1.00 87.75 453 ALA A O 1
ATOM 3522 N N . ILE A 1 454 ? -36.570 -37.775 17.006 1.00 90.44 454 ILE A N 1
ATOM 3523 C CA . ILE A 1 454 ? -37.727 -37.163 16.339 1.00 90.44 454 ILE A CA 1
ATOM 3524 C C . ILE A 1 454 ? -38.034 -35.782 16.930 1.00 90.44 454 ILE A C 1
ATOM 3526 O O . ILE A 1 454 ? -38.313 -34.856 16.170 1.00 90.44 454 ILE A O 1
ATOM 3530 N N . ASN A 1 455 ? -37.983 -35.640 18.258 1.00 91.75 455 ASN A N 1
ATOM 3531 C CA . ASN A 1 455 ? -38.201 -34.363 18.939 1.00 91.75 455 ASN A CA 1
ATOM 3532 C C . ASN A 1 455 ? -37.111 -33.350 18.568 1.00 91.75 455 ASN A C 1
ATOM 3534 O O . ASN A 1 455 ? -37.432 -32.244 18.152 1.00 91.75 455 ASN A O 1
ATOM 3538 N N . GLU A 1 456 ? -35.842 -33.753 18.612 1.00 89.38 456 GLU A N 1
ATOM 3539 C CA . GLU A 1 456 ? -34.714 -32.896 18.228 1.00 89.38 456 GLU A CA 1
ATOM 3540 C C . GLU A 1 456 ? -34.787 -32.454 16.754 1.00 89.38 456 GLU A C 1
ATOM 3542 O O . GLU A 1 456 ? -34.644 -31.270 16.434 1.00 89.38 456 GLU A O 1
ATOM 3547 N N . ALA A 1 457 ? -35.096 -33.386 15.845 1.00 89.06 457 ALA A N 1
ATOM 3548 C CA . ALA A 1 457 ? -35.312 -33.082 14.432 1.00 89.06 457 ALA A CA 1
ATOM 3549 C C . ALA A 1 457 ? -36.504 -32.133 14.219 1.00 89.06 457 ALA A C 1
ATOM 3551 O O . ALA A 1 457 ? -36.465 -31.257 13.358 1.00 89.06 457 ALA A O 1
ATOM 3552 N N . TYR A 1 458 ? -37.580 -32.289 14.989 1.00 91.75 458 TYR A N 1
ATOM 3553 C CA . TYR A 1 458 ? -38.742 -31.410 14.909 1.00 91.75 458 TYR A CA 1
ATOM 3554 C C . TYR A 1 458 ? -38.431 -30.000 15.419 1.00 91.75 458 TYR A C 1
ATOM 3556 O O . TYR A 1 458 ? -38.738 -29.034 14.723 1.00 91.75 458 TYR A O 1
ATOM 3564 N N . ASP A 1 459 ? -37.775 -29.873 16.572 1.00 90.19 459 ASP A N 1
ATOM 3565 C CA . ASP A 1 459 ? -37.455 -28.582 17.190 1.00 90.19 459 ASP A CA 1
ATOM 3566 C C . ASP A 1 459 ? -36.484 -27.754 16.336 1.00 90.19 459 ASP A C 1
ATOM 3568 O O . ASP A 1 459 ? -36.606 -26.531 16.248 1.00 90.19 459 ASP A O 1
ATOM 3572 N N . THR A 1 460 ? -35.542 -28.418 15.662 1.00 90.12 460 THR A N 1
ATOM 3573 C CA . THR A 1 460 ? -34.596 -27.775 14.738 1.00 90.12 460 THR A CA 1
ATOM 3574 C C . THR A 1 460 ? -35.228 -27.393 13.399 1.00 90.12 460 THR A C 1
ATOM 3576 O O . THR A 1 460 ? -34.938 -26.316 12.885 1.00 90.12 460 THR A O 1
ATOM 3579 N N . LEU A 1 461 ? -36.100 -28.234 12.825 1.00 89.31 461 LEU A N 1
ATOM 3580 C CA . LEU A 1 461 ? -36.718 -27.984 11.514 1.00 89.31 461 LEU A CA 1
ATOM 3581 C C . LEU A 1 461 ? -37.960 -27.078 11.564 1.00 89.31 461 LEU A C 1
ATOM 3583 O O . LEU A 1 461 ? -38.382 -26.563 10.521 1.00 89.31 461 LEU A O 1
ATOM 3587 N N . LEU A 1 462 ? -38.572 -26.907 12.739 1.00 88.88 462 LEU A N 1
ATOM 3588 C CA . LEU A 1 462 ? -39.738 -26.046 12.942 1.00 88.88 462 LEU A CA 1
ATOM 3589 C C . LEU A 1 462 ? -39.365 -24.557 12.959 1.00 88.88 462 LEU A C 1
ATOM 3591 O O . LEU A 1 462 ? -40.104 -23.741 12.405 1.00 88.88 462 LEU A O 1
ATOM 3595 N N . ASP A 1 463 ? -38.246 -24.221 13.599 1.00 87.50 463 ASP A N 1
ATOM 3596 C CA . ASP A 1 463 ? -37.724 -22.859 13.698 1.00 87.50 463 ASP A CA 1
ATOM 3597 C C . ASP A 1 463 ? -36.924 -22.508 12.435 1.00 87.50 463 ASP A C 1
ATOM 3599 O O . ASP A 1 463 ? -35.988 -23.211 12.051 1.00 87.50 463 ASP A O 1
ATOM 3603 N N . SER A 1 464 ? -37.295 -21.413 11.769 1.00 82.50 464 SER A N 1
ATOM 3604 C CA . SER A 1 464 ? -36.643 -20.969 10.537 1.00 82.50 464 SER A CA 1
ATOM 3605 C C . SER A 1 464 ? -35.163 -20.644 10.721 1.00 82.50 464 SER A C 1
ATOM 3607 O O . SER A 1 464 ? -34.378 -20.916 9.813 1.00 82.50 464 SER A O 1
ATOM 3609 N N . GLU A 1 465 ? -34.772 -20.082 11.867 1.00 81.69 465 GLU A N 1
ATOM 3610 C CA . GLU A 1 465 ? -33.377 -19.716 12.121 1.00 81.69 465 GLU A CA 1
ATOM 3611 C C . GLU A 1 465 ? -32.531 -20.961 12.384 1.00 81.69 465 GLU A C 1
ATOM 3613 O O . GLU A 1 465 ? -31.487 -21.147 11.756 1.00 81.69 465 GLU A O 1
ATOM 3618 N N . LYS A 1 466 ? -33.019 -21.870 13.236 1.00 85.81 466 LYS A N 1
ATOM 3619 C CA . LYS A 1 466 ? -32.340 -23.145 13.516 1.00 85.81 466 LYS A CA 1
ATOM 3620 C C . LYS A 1 466 ? -32.260 -24.034 12.284 1.00 85.81 466 LYS A C 1
ATOM 3622 O O . LYS A 1 466 ? -31.218 -24.639 12.048 1.00 85.81 466 LYS A O 1
ATOM 3627 N N . ARG A 1 467 ? -33.310 -24.075 11.459 1.00 87.56 467 ARG A N 1
ATOM 3628 C CA . ARG A 1 467 ? -33.299 -24.805 10.186 1.00 87.56 467 ARG A CA 1
ATOM 3629 C C . ARG A 1 467 ? -32.250 -24.243 9.237 1.00 87.56 467 ARG A C 1
ATOM 3631 O O . ARG A 1 467 ? -31.503 -25.017 8.652 1.00 87.56 467 ARG A O 1
ATOM 3638 N N . ALA A 1 468 ? -32.151 -22.919 9.122 1.00 81.31 468 ALA A N 1
ATOM 3639 C CA . ALA A 1 468 ? -31.130 -22.284 8.295 1.00 81.31 468 ALA A CA 1
ATOM 3640 C C . ALA A 1 468 ? -29.708 -22.588 8.802 1.00 81.31 468 ALA A C 1
ATOM 3642 O O . ALA A 1 468 ? -28.833 -22.907 7.998 1.00 81.31 468 ALA A O 1
ATOM 3643 N N . GLN A 1 469 ? -29.485 -22.547 10.120 1.00 79.62 469 GLN A N 1
ATOM 3644 C CA . GLN A 1 469 ? -28.205 -22.917 10.735 1.00 79.62 469 GLN A CA 1
ATOM 3645 C C . GLN A 1 469 ? -27.872 -24.401 10.527 1.00 79.62 469 GLN A C 1
ATOM 3647 O O . GLN A 1 469 ? -26.747 -24.728 10.163 1.00 79.62 469 GLN A O 1
ATOM 3652 N N . TYR A 1 470 ? -28.843 -25.301 10.699 1.00 81.56 470 TYR A N 1
ATOM 3653 C CA . TYR A 1 470 ? -28.676 -26.735 10.463 1.00 81.56 470 TYR A CA 1
ATOM 3654 C C . TYR A 1 470 ? -28.378 -27.045 8.993 1.00 81.56 470 TYR A C 1
ATOM 3656 O O . TYR A 1 470 ? -27.423 -27.760 8.696 1.00 81.56 470 TYR A O 1
ATOM 3664 N N . ASP A 1 471 ? -29.143 -26.465 8.065 1.00 83.19 471 ASP A N 1
ATOM 3665 C CA . ASP A 1 471 ? -28.910 -26.605 6.626 1.00 83.19 471 ASP A CA 1
ATOM 3666 C C . ASP A 1 471 ? -27.525 -26.046 6.235 1.00 83.19 471 ASP A C 1
ATOM 3668 O O . ASP A 1 471 ? -26.852 -26.605 5.366 1.00 83.19 471 ASP A O 1
ATOM 3672 N N . ALA A 1 472 ? -27.057 -24.979 6.897 1.00 71.50 472 ALA A N 1
ATOM 3673 C CA . ALA A 1 472 ? -25.712 -24.436 6.712 1.00 71.50 472 ALA A CA 1
ATOM 3674 C C . ALA A 1 472 ? -24.616 -25.365 7.264 1.00 71.50 472 ALA A C 1
ATOM 3676 O O . ALA A 1 472 ? -23.647 -25.646 6.557 1.00 71.50 472 ALA A O 1
ATOM 3677 N N . MET A 1 473 ? -24.777 -25.886 8.485 1.00 75.31 473 MET A N 1
ATOM 3678 C CA . MET A 1 473 ? -23.843 -26.848 9.080 1.00 75.31 473 MET A CA 1
ATOM 3679 C C . MET A 1 473 ? -23.754 -28.125 8.252 1.00 75.31 473 MET A C 1
ATOM 3681 O O . MET A 1 473 ? -22.656 -28.618 8.011 1.00 75.31 473 MET A O 1
ATOM 3685 N N . ARG A 1 474 ? -24.884 -28.637 7.749 1.00 72.88 474 ARG A N 1
ATOM 3686 C CA . ARG A 1 474 ? -24.892 -29.800 6.857 1.00 72.88 474 ARG A CA 1
ATOM 3687 C C . ARG A 1 474 ? -24.128 -29.549 5.570 1.00 72.88 474 ARG A C 1
ATOM 3689 O O . ARG A 1 474 ? -23.355 -30.410 5.187 1.00 72.88 474 ARG A O 1
ATOM 3696 N N . ARG A 1 475 ? -24.275 -28.381 4.940 1.00 61.25 475 ARG A N 1
ATOM 3697 C CA . ARG A 1 475 ? -23.495 -28.033 3.738 1.00 61.25 475 ARG A CA 1
ATOM 3698 C C . ARG A 1 475 ? -21.992 -27.973 4.007 1.00 61.25 475 ARG A C 1
ATOM 3700 O O . ARG A 1 475 ? -21.210 -28.377 3.155 1.00 61.25 475 ARG A O 1
ATOM 3707 N N . PHE A 1 476 ? -21.571 -27.506 5.181 1.00 58.72 476 PHE A N 1
ATOM 3708 C CA . PHE A 1 476 ? -20.160 -27.587 5.582 1.00 58.72 476 PHE A CA 1
ATOM 3709 C C . PHE A 1 476 ? -19.722 -29.027 5.872 1.00 58.72 476 PHE A C 1
ATOM 3711 O O . PHE A 1 476 ? -18.637 -29.441 5.469 1.00 58.72 476 PHE A O 1
ATOM 3718 N N . SER A 1 477 ? -20.597 -29.807 6.504 1.00 58.28 477 SER A N 1
ATOM 3719 C CA . SER A 1 477 ? -20.418 -31.235 6.771 1.00 58.28 477 SER A CA 1
ATOM 3720 C C . SER A 1 477 ? -20.717 -32.128 5.552 1.00 58.28 477 SER A C 1
ATOM 3722 O O . SER A 1 477 ? -20.741 -33.346 5.670 1.00 58.28 477 SER A O 1
ATOM 3724 N N . GLU A 1 478 ? -20.882 -31.561 4.350 1.00 51.81 478 GLU A N 1
ATOM 3725 C CA . GLU A 1 478 ? -20.810 -32.278 3.065 1.00 51.81 478 GLU A CA 1
ATOM 3726 C C . GLU A 1 478 ? -19.370 -32.299 2.505 1.00 51.81 478 GLU A C 1
ATOM 3728 O O . GLU A 1 478 ? -19.098 -32.965 1.508 1.00 51.81 478 GLU A O 1
ATOM 3733 N N . GLY A 1 479 ? -18.397 -31.676 3.184 1.00 56.41 479 GLY A N 1
ATOM 3734 C CA . GLY A 1 479 ? -16.968 -31.975 3.000 1.00 56.41 479 GLY A CA 1
ATOM 3735 C C . GLY A 1 479 ? -16.620 -33.482 2.946 1.00 56.41 479 GLY A C 1
ATOM 3736 O O . GLY A 1 479 ? -15.867 -33.883 2.054 1.00 56.41 479 GLY A O 1
ATOM 3737 N N . PRO A 1 480 ? -17.187 -34.359 3.801 1.00 54.31 480 PRO A N 1
ATOM 3738 C CA . PRO A 1 480 ? -17.028 -35.802 3.684 1.00 54.31 480 PRO A CA 1
ATOM 3739 C C . PRO A 1 480 ? -17.772 -36.432 2.499 1.00 54.31 480 PRO A C 1
ATOM 3741 O O . PRO A 1 480 ? -17.407 -37.536 2.126 1.00 54.31 480 PRO A O 1
ATOM 3744 N N . GLU A 1 481 ? -18.738 -35.779 1.839 1.00 52.84 481 GLU A N 1
ATOM 3745 C CA . GLU A 1 481 ? -19.281 -36.288 0.564 1.00 52.84 481 GLU A CA 1
ATOM 3746 C C . GLU A 1 481 ? -18.276 -36.108 -0.575 1.00 52.84 481 GLU A C 1
ATOM 3748 O O . GLU A 1 481 ? -18.162 -36.975 -1.438 1.00 52.84 481 GLU A O 1
ATOM 3753 N N . PHE A 1 482 ? -17.471 -35.039 -0.560 1.00 60.41 482 PHE A N 1
ATOM 3754 C CA . PHE A 1 482 ? -16.324 -34.944 -1.465 1.00 60.41 482 PHE A CA 1
ATOM 3755 C C . PHE A 1 482 ? -15.310 -36.061 -1.189 1.00 60.41 482 PHE A C 1
ATOM 3757 O O . PHE A 1 482 ? -14.845 -36.692 -2.136 1.00 60.41 482 PHE A O 1
ATOM 3764 N N . LEU A 1 483 ? -15.023 -36.361 0.084 1.00 62.06 483 LEU A N 1
ATOM 3765 C CA . LEU A 1 483 ? -14.150 -37.481 0.458 1.00 62.06 483 LEU A CA 1
ATOM 3766 C C . LEU A 1 483 ? -14.742 -38.838 0.054 1.00 62.06 483 LEU A C 1
ATOM 3768 O O . LEU A 1 483 ? -14.044 -39.614 -0.582 1.00 62.06 483 LEU A O 1
ATOM 3772 N N . LYS A 1 484 ? -16.033 -39.098 0.289 1.00 65.12 484 LYS A N 1
ATOM 3773 C CA . LYS A 1 484 ? -16.721 -40.304 -0.206 1.00 65.12 484 LYS A CA 1
ATOM 3774 C C . LYS A 1 484 ? -16.708 -40.382 -1.726 1.00 65.12 484 LYS A C 1
ATOM 3776 O O . LYS A 1 484 ? -16.570 -41.459 -2.294 1.00 65.12 484 LYS A O 1
ATOM 3781 N N . ARG A 1 485 ? -16.836 -39.246 -2.419 1.00 68.44 485 ARG A N 1
ATOM 3782 C CA . ARG A 1 485 ? -16.740 -39.203 -3.879 1.00 68.44 485 ARG A CA 1
ATOM 3783 C C . ARG A 1 485 ? -15.324 -39.541 -4.333 1.00 68.44 485 ARG A C 1
ATOM 3785 O O . ARG A 1 485 ? -15.195 -40.299 -5.286 1.00 68.44 485 ARG A O 1
ATOM 3792 N N . LEU A 1 486 ? -14.294 -39.054 -3.636 1.00 67.94 486 LEU A N 1
ATOM 3793 C CA . LEU A 1 486 ? -12.899 -39.455 -3.848 1.00 67.94 486 LEU A CA 1
ATOM 3794 C C . LEU A 1 486 ? -12.674 -40.944 -3.541 1.00 67.94 486 LEU A C 1
ATOM 3796 O O . LEU A 1 486 ? -11.971 -41.602 -4.298 1.00 67.94 486 LEU A O 1
ATOM 3800 N N . GLU A 1 487 ? -13.299 -41.491 -2.499 1.00 72.69 487 GLU A N 1
ATOM 3801 C CA . GLU A 1 487 ? -13.263 -42.925 -2.177 1.00 72.69 487 GLU A CA 1
ATOM 3802 C C . GLU A 1 487 ? -13.980 -43.771 -3.240 1.00 72.69 487 GLU A C 1
ATOM 3804 O O . GLU A 1 487 ? -13.534 -44.868 -3.565 1.00 72.69 487 GLU A O 1
ATOM 3809 N N . SER A 1 488 ? -15.065 -43.253 -3.829 1.00 79.12 488 SER A N 1
ATOM 3810 C CA . SER A 1 488 ? -15.799 -43.910 -4.919 1.00 79.12 488 SER A CA 1
ATOM 3811 C C . SER A 1 488 ? -15.100 -43.808 -6.281 1.00 79.12 488 SER A C 1
ATOM 3813 O O . SER A 1 488 ? -15.495 -44.490 -7.229 1.00 79.12 488 SER A O 1
ATOM 3815 N N . MET A 1 489 ? -14.089 -42.940 -6.413 1.00 77.56 489 MET A N 1
ATOM 3816 C CA . MET A 1 489 ? -13.352 -42.765 -7.661 1.00 77.56 489 MET A CA 1
ATOM 3817 C C . MET A 1 489 ? -12.384 -43.924 -7.888 1.00 77.56 489 MET A C 1
ATOM 3819 O O . MET A 1 489 ? -11.670 -44.376 -6.997 1.00 77.56 489 MET A O 1
ATOM 3823 N N . THR A 1 490 ? -12.305 -44.371 -9.138 1.00 82.62 490 THR A N 1
ATOM 3824 C CA . THR A 1 490 ? -11.283 -45.337 -9.566 1.00 82.62 490 THR A CA 1
ATOM 3825 C C . THR A 1 490 ? -9.875 -44.753 -9.398 1.00 82.62 490 THR A C 1
ATOM 3827 O O . THR A 1 490 ? -9.687 -43.538 -9.468 1.00 82.62 490 THR A O 1
ATOM 3830 N N . THR A 1 491 ? -8.852 -45.601 -9.243 1.00 81.31 491 THR A N 1
ATOM 3831 C CA . THR A 1 491 ? -7.448 -45.159 -9.095 1.00 81.31 491 THR A CA 1
ATOM 3832 C C . THR A 1 491 ? -6.993 -44.221 -10.222 1.00 81.31 491 THR A C 1
ATOM 3834 O O . THR A 1 491 ? -6.267 -43.262 -9.969 1.00 81.31 491 THR A O 1
ATOM 3837 N N . ALA A 1 492 ? -7.474 -44.437 -11.452 1.00 82.31 492 ALA A N 1
ATOM 3838 C CA . ALA A 1 492 ? -7.215 -43.563 -12.598 1.00 82.31 492 ALA A CA 1
ATOM 3839 C C . ALA A 1 492 ? -7.883 -42.182 -12.463 1.00 82.31 492 ALA A C 1
ATOM 3841 O O . ALA A 1 492 ? -7.269 -41.163 -12.778 1.00 82.31 492 ALA A O 1
ATOM 3842 N N . GLN A 1 493 ? -9.122 -42.128 -11.967 1.00 81.44 493 GLN A N 1
ATOM 3843 C CA . GLN A 1 493 ? -9.823 -40.867 -11.705 1.00 81.44 493 GLN A CA 1
ATOM 3844 C C . GLN A 1 493 ? -9.187 -40.103 -10.542 1.00 81.44 493 GLN A C 1
ATOM 3846 O O . GLN A 1 493 ? -8.996 -38.895 -10.649 1.00 81.44 493 GLN A O 1
ATOM 3851 N N . LEU A 1 494 ? -8.787 -40.801 -9.475 1.00 81.12 494 LEU A N 1
ATOM 3852 C CA . LEU A 1 494 ? -8.063 -40.206 -8.355 1.00 81.12 494 LEU A CA 1
ATOM 3853 C C . LEU A 1 494 ? -6.718 -39.618 -8.812 1.00 81.12 494 LEU A C 1
ATOM 3855 O O . LEU A 1 494 ? -6.380 -38.502 -8.427 1.00 81.12 494 LEU A O 1
ATOM 3859 N N . ALA A 1 495 ? -5.978 -40.326 -9.673 1.00 80.06 495 ALA A N 1
ATOM 3860 C CA . ALA A 1 495 ? -4.736 -39.829 -10.267 1.00 80.06 495 ALA A CA 1
ATOM 3861 C C . ALA A 1 495 ? -4.967 -38.604 -11.173 1.00 80.06 495 ALA A C 1
ATOM 3863 O O . ALA A 1 495 ? -4.182 -37.657 -11.160 1.00 80.06 495 ALA A O 1
ATOM 3864 N N . ALA A 1 496 ? -6.059 -38.575 -11.940 1.00 81.38 496 ALA A N 1
ATOM 3865 C CA . ALA A 1 496 ? -6.421 -37.412 -12.748 1.00 81.38 496 ALA A CA 1
ATOM 3866 C C . ALA A 1 496 ? -6.782 -36.196 -11.874 1.00 81.38 496 ALA A C 1
ATOM 3868 O O . ALA A 1 496 ? -6.315 -35.089 -12.126 1.00 81.38 496 ALA A O 1
ATOM 3869 N N . VAL A 1 497 ? -7.562 -36.387 -10.808 1.00 80.00 497 VAL A N 1
ATOM 3870 C CA . VAL A 1 497 ? -7.905 -35.302 -9.877 1.00 80.00 497 VAL A CA 1
ATOM 3871 C C . VAL A 1 497 ? -6.665 -34.821 -9.127 1.00 80.00 497 VAL A C 1
ATOM 3873 O O . VAL A 1 497 ? -6.448 -33.617 -9.041 1.00 80.00 497 VAL A O 1
ATOM 3876 N N . SER A 1 498 ? -5.815 -35.726 -8.637 1.00 79.62 498 SER A N 1
ATOM 3877 C CA . SER A 1 498 ? -4.593 -35.344 -7.925 1.00 79.62 498 SER A CA 1
ATOM 3878 C C . SER A 1 498 ? -3.608 -34.612 -8.833 1.00 79.62 498 SER A C 1
ATOM 3880 O O . SER A 1 498 ? -3.054 -33.600 -8.419 1.00 79.62 498 SER A O 1
ATOM 3882 N N . THR A 1 499 ? -3.441 -35.035 -10.090 1.00 80.75 499 THR A N 1
ATOM 3883 C CA . THR A 1 499 ? -2.602 -34.314 -11.061 1.00 80.75 499 THR A CA 1
ATOM 3884 C C . THR A 1 499 ? -3.166 -32.939 -11.392 1.00 80.75 499 THR A C 1
ATOM 3886 O O . THR A 1 499 ? -2.406 -31.977 -11.394 1.00 80.75 499 THR A O 1
ATOM 3889 N N . VAL A 1 500 ? -4.480 -32.800 -11.594 1.00 81.62 500 VAL A N 1
ATOM 3890 C CA . VAL A 1 500 ? -5.114 -31.488 -11.801 1.00 81.62 500 VAL A CA 1
ATOM 3891 C C . VAL A 1 500 ? -4.944 -30.601 -10.571 1.00 81.62 500 VAL A C 1
ATOM 3893 O O . VAL A 1 500 ? -4.551 -29.451 -10.717 1.00 81.62 500 VAL A O 1
ATOM 3896 N N . VAL A 1 501 ? -5.153 -31.121 -9.360 1.00 79.69 501 VAL A N 1
ATOM 3897 C CA . VAL A 1 501 ? -4.965 -30.365 -8.113 1.00 79.69 501 VAL A CA 1
ATOM 3898 C C . VAL A 1 501 ? -3.504 -29.955 -7.929 1.00 79.69 501 VAL A C 1
ATOM 3900 O O . VAL A 1 501 ? -3.249 -28.804 -7.595 1.00 79.69 501 VAL A O 1
ATOM 3903 N N . VAL A 1 502 ? -2.539 -30.839 -8.198 1.00 82.12 502 VAL A N 1
ATOM 3904 C CA . VAL A 1 502 ? -1.101 -30.529 -8.124 1.00 82.12 502 VAL A CA 1
ATOM 3905 C C . VAL A 1 502 ? -0.698 -29.517 -9.194 1.00 82.12 502 VAL A C 1
ATOM 3907 O O . VAL A 1 502 ? 0.073 -28.610 -8.901 1.00 82.12 502 VAL A O 1
ATOM 3910 N N . LEU A 1 503 ? -1.235 -29.609 -10.412 1.00 79.56 503 LEU A N 1
ATOM 3911 C CA . LEU A 1 503 ? -1.000 -28.624 -11.469 1.00 79.56 503 LEU A CA 1
ATOM 3912 C C . LEU A 1 503 ? -1.638 -27.276 -11.126 1.00 79.56 503 LEU A C 1
ATOM 3914 O O . LEU A 1 503 ? -0.998 -26.242 -11.295 1.00 79.56 503 LEU A O 1
ATOM 3918 N N . CYS A 1 504 ? -2.860 -27.257 -10.596 1.00 75.19 504 CYS A N 1
ATOM 3919 C CA . CYS A 1 504 ? -3.518 -26.042 -10.123 1.00 75.19 504 CYS A CA 1
ATOM 3920 C C . CYS A 1 504 ? -2.752 -25.421 -8.951 1.00 75.19 504 CYS A C 1
ATOM 3922 O O . CYS A 1 504 ? -2.469 -24.232 -8.976 1.00 75.19 504 CYS A O 1
ATOM 3924 N N . LEU A 1 505 ? -2.336 -26.210 -7.960 1.00 80.44 505 LEU A N 1
ATOM 3925 C CA . LEU A 1 505 ? -1.556 -25.731 -6.819 1.00 80.44 505 LEU A CA 1
ATOM 3926 C C . LEU A 1 505 ? -0.148 -25.283 -7.241 1.00 80.44 505 LEU A C 1
ATOM 3928 O O . LEU A 1 505 ? 0.349 -24.263 -6.771 1.00 80.44 505 LEU A O 1
ATOM 3932 N N . GLY A 1 506 ? 0.490 -25.998 -8.165 1.00 74.88 506 GLY A N 1
ATOM 3933 C CA . GLY A 1 506 ? 1.796 -25.654 -8.727 1.00 74.88 506 GLY A CA 1
ATOM 3934 C C . GLY A 1 506 ? 1.748 -24.376 -9.564 1.00 74.88 506 GLY A C 1
ATOM 3935 O O . GLY A 1 506 ? 2.589 -23.496 -9.409 1.00 74.88 506 GLY A O 1
ATOM 3936 N N . THR A 1 507 ? 0.725 -24.217 -10.405 1.00 74.50 507 THR A N 1
ATOM 3937 C CA . THR A 1 507 ? 0.507 -22.975 -11.165 1.00 74.50 507 THR A CA 1
ATOM 3938 C C . THR A 1 507 ? 0.140 -21.816 -10.247 1.00 74.50 507 THR A C 1
ATOM 3940 O O . THR A 1 507 ? 0.633 -20.712 -10.462 1.00 74.50 507 THR A O 1
ATOM 3943 N N . LEU A 1 508 ? -0.632 -22.056 -9.183 1.00 73.44 508 LEU A N 1
ATOM 3944 C CA . LEU A 1 508 ? -0.962 -21.042 -8.185 1.00 73.44 508 LEU A CA 1
ATOM 3945 C C . LEU A 1 508 ? 0.261 -20.603 -7.376 1.00 73.44 508 LEU A C 1
ATOM 3947 O O . LEU A 1 508 ? 0.472 -19.411 -7.181 1.00 73.44 508 LEU A O 1
ATOM 3951 N N . THR A 1 509 ? 1.090 -21.544 -6.923 1.00 72.06 509 THR A N 1
ATOM 3952 C CA . THR A 1 509 ? 2.323 -21.236 -6.180 1.00 72.06 509 THR A CA 1
ATOM 3953 C C . THR A 1 509 ? 3.342 -20.533 -7.070 1.00 72.06 509 THR A C 1
ATOM 3955 O O . THR A 1 509 ? 3.940 -19.554 -6.632 1.00 72.06 509 THR A O 1
ATOM 3958 N N . ALA A 1 510 ? 3.486 -20.941 -8.334 1.00 71.50 510 ALA A N 1
ATOM 3959 C CA . ALA A 1 510 ? 4.313 -20.237 -9.310 1.00 71.50 510 ALA A CA 1
ATOM 3960 C C . ALA A 1 510 ? 3.778 -18.826 -9.602 1.00 71.50 510 ALA A C 1
ATOM 3962 O O . ALA A 1 510 ? 4.559 -17.878 -9.617 1.00 71.50 510 ALA A O 1
ATOM 3963 N N . ALA A 1 511 ? 2.463 -18.660 -9.776 1.00 66.75 511 ALA A N 1
ATOM 3964 C CA . ALA A 1 511 ? 1.829 -17.354 -9.960 1.00 66.75 511 ALA A CA 1
ATOM 3965 C C . ALA A 1 511 ? 1.975 -16.465 -8.717 1.00 66.75 511 ALA A C 1
ATOM 3967 O O . ALA A 1 511 ? 2.236 -15.275 -8.853 1.00 66.75 511 ALA A O 1
ATOM 3968 N N . SER A 1 512 ? 1.886 -17.043 -7.517 1.00 69.94 512 SER A N 1
ATOM 3969 C CA . SER A 1 512 ? 2.109 -16.370 -6.235 1.00 69.94 512 SER A CA 1
ATOM 3970 C C . SER A 1 512 ? 3.560 -15.926 -6.072 1.00 69.94 512 SER A C 1
ATOM 3972 O O . SER A 1 512 ? 3.817 -14.765 -5.778 1.00 69.94 512 SER A O 1
ATOM 3974 N N . ALA A 1 513 ? 4.523 -16.822 -6.297 1.00 67.81 513 ALA A N 1
ATOM 3975 C CA . ALA A 1 513 ? 5.948 -16.502 -6.237 1.00 67.81 513 ALA A CA 1
ATOM 3976 C C . ALA A 1 513 ? 6.324 -15.456 -7.294 1.00 67.81 513 ALA A C 1
ATOM 3978 O O . ALA A 1 513 ? 7.091 -14.534 -7.020 1.00 67.81 513 ALA A O 1
ATOM 3979 N N . TYR A 1 514 ? 5.740 -15.561 -8.489 1.00 65.44 514 TYR A N 1
ATOM 3980 C CA . TYR A 1 514 ? 5.885 -14.566 -9.540 1.00 65.44 514 TYR A CA 1
ATOM 3981 C C . TYR A 1 514 ? 5.260 -13.225 -9.137 1.00 65.44 514 TYR A C 1
ATOM 3983 O O . TYR A 1 514 ? 5.904 -12.194 -9.298 1.00 65.44 514 TYR A O 1
ATOM 3991 N N . GLY A 1 515 ? 4.061 -13.221 -8.551 1.00 65.50 515 GLY A N 1
ATOM 3992 C CA . GLY A 1 515 ? 3.397 -12.020 -8.048 1.00 65.50 515 GLY A CA 1
ATOM 3993 C C . GLY A 1 515 ? 4.189 -11.342 -6.932 1.00 65.50 515 GLY A C 1
ATOM 3994 O O . GLY A 1 515 ? 4.455 -10.149 -7.010 1.00 65.50 515 GLY A O 1
ATOM 3995 N N . GLN A 1 516 ? 4.692 -12.101 -5.959 1.00 67.38 516 GLN A N 1
ATOM 3996 C CA . GLN A 1 516 ? 5.591 -11.597 -4.917 1.00 67.38 516 GLN A CA 1
ATOM 3997 C C . GLN A 1 516 ? 6.898 -11.049 -5.499 1.00 67.38 516 GLN A C 1
ATOM 3999 O O . GLN A 1 516 ? 7.339 -9.966 -5.127 1.00 67.38 516 GLN A O 1
ATOM 4004 N N . TYR A 1 517 ? 7.514 -11.752 -6.452 1.00 65.62 517 TYR A N 1
ATOM 4005 C CA . TYR A 1 517 ? 8.684 -11.236 -7.158 1.00 65.62 517 TYR A CA 1
ATOM 4006 C C . TYR A 1 517 ? 8.366 -9.910 -7.858 1.00 65.62 517 TYR A C 1
ATOM 4008 O O . TYR A 1 517 ? 9.168 -8.979 -7.793 1.00 65.62 517 TYR A O 1
ATOM 4016 N N . LEU A 1 518 ? 7.207 -9.808 -8.513 1.00 62.06 518 LEU A N 1
ATOM 4017 C CA . LEU A 1 518 ? 6.771 -8.603 -9.208 1.00 62.06 518 LEU A CA 1
ATOM 4018 C C . LEU A 1 518 ? 6.506 -7.444 -8.252 1.00 62.06 518 LEU A C 1
ATOM 4020 O O . LEU A 1 518 ? 6.974 -6.346 -8.536 1.00 62.06 518 LEU A O 1
ATOM 4024 N N . THR A 1 519 ? 5.838 -7.671 -7.122 1.00 65.12 519 THR A N 1
ATOM 4025 C CA . THR A 1 519 ? 5.605 -6.628 -6.112 1.00 65.12 519 THR A CA 1
ATOM 4026 C C . THR A 1 519 ? 6.920 -6.167 -5.490 1.00 65.12 519 THR A C 1
ATOM 4028 O O . THR A 1 519 ? 7.160 -4.964 -5.386 1.00 65.12 519 THR A O 1
ATOM 4031 N N . ILE A 1 520 ? 7.827 -7.095 -5.160 1.00 65.94 520 ILE A N 1
ATOM 4032 C CA . ILE A 1 520 ? 9.176 -6.785 -4.665 1.00 65.94 520 ILE A CA 1
ATOM 4033 C C . ILE A 1 520 ? 9.946 -5.974 -5.706 1.00 65.94 520 ILE A C 1
ATOM 4035 O O . ILE A 1 520 ? 10.507 -4.925 -5.394 1.00 65.94 520 ILE A O 1
ATOM 4039 N N . PHE A 1 521 ? 9.943 -6.424 -6.959 1.00 63.94 521 PHE A N 1
ATOM 4040 C CA . PHE A 1 521 ? 10.587 -5.737 -8.066 1.00 63.94 521 PHE A CA 1
ATOM 4041 C C . PHE A 1 521 ? 10.009 -4.334 -8.260 1.00 63.94 521 PHE A C 1
ATOM 4043 O O . PHE A 1 521 ? 10.759 -3.362 -8.247 1.00 63.94 521 PHE A O 1
ATOM 4050 N N . GLN A 1 522 ? 8.690 -4.197 -8.373 1.00 61.41 522 GLN A N 1
ATOM 4051 C CA . GLN A 1 522 ? 8.029 -2.917 -8.595 1.00 61.41 522 GLN A CA 1
ATOM 4052 C C . GLN A 1 522 ? 8.283 -1.944 -7.447 1.00 61.41 522 GLN A C 1
ATOM 4054 O O . GLN A 1 522 ? 8.677 -0.817 -7.738 1.00 61.41 522 GLN A O 1
ATOM 4059 N N . ARG A 1 523 ? 8.204 -2.383 -6.183 1.00 62.97 523 ARG A N 1
ATOM 4060 C CA . ARG A 1 523 ? 8.545 -1.550 -5.016 1.00 62.97 523 ARG A CA 1
ATOM 4061 C C . ARG A 1 523 ? 10.033 -1.191 -4.941 1.00 62.97 523 ARG A C 1
ATOM 4063 O O . ARG A 1 523 ? 10.365 -0.078 -4.547 1.00 62.97 523 ARG A O 1
ATOM 4070 N N . MET A 1 524 ? 10.944 -2.071 -5.371 1.00 59.75 524 MET A N 1
ATOM 4071 C CA . MET A 1 524 ? 12.360 -1.704 -5.545 1.00 59.75 524 MET A CA 1
ATOM 4072 C C . MET A 1 524 ? 12.545 -0.653 -6.645 1.00 59.75 524 MET A C 1
ATOM 4074 O O . MET A 1 524 ? 13.446 0.181 -6.561 1.00 59.75 524 MET A O 1
ATOM 4078 N N . THR A 1 525 ? 11.714 -0.710 -7.689 1.00 57.31 525 THR A N 1
ATOM 4079 C CA . THR A 1 525 ? 11.794 0.183 -8.847 1.00 57.31 525 THR A CA 1
ATOM 4080 C C . THR A 1 525 ? 10.968 1.463 -8.717 1.00 57.31 525 THR A C 1
ATOM 4082 O O . THR A 1 525 ? 11.098 2.318 -9.586 1.00 57.31 525 THR A O 1
ATOM 4085 N N . SER A 1 526 ? 10.092 1.614 -7.720 1.00 61.00 526 SER A N 1
ATOM 4086 C CA . SER A 1 526 ? 9.230 2.790 -7.556 1.00 61.00 526 SER A CA 1
ATOM 4087 C C . SER A 1 526 ? 9.918 3.885 -6.732 1.00 61.00 526 SER A C 1
ATOM 4089 O O . SER A 1 526 ? 10.778 3.626 -5.886 1.00 61.00 526 SER A O 1
ATOM 4091 N N . LEU A 1 527 ? 9.553 5.147 -6.972 1.00 50.66 527 LEU A N 1
ATOM 4092 C CA . LEU A 1 527 ? 9.863 6.229 -6.032 1.00 50.66 527 LEU A CA 1
ATOM 4093 C C . LEU A 1 527 ? 9.052 5.980 -4.757 1.00 50.66 527 LEU A C 1
ATOM 4095 O O . LEU A 1 527 ? 7.845 5.780 -4.836 1.00 50.66 527 LEU A O 1
ATOM 4099 N N . GLY A 1 528 ? 9.707 5.925 -3.599 1.00 51.44 528 GLY A N 1
ATOM 4100 C CA . GLY A 1 528 ? 9.014 5.723 -2.328 1.00 51.44 528 GLY A CA 1
ATOM 4101 C C . GLY A 1 528 ? 9.921 5.224 -1.206 1.00 51.44 528 GLY A C 1
ATOM 4102 O O . GLY A 1 528 ? 10.851 4.450 -1.446 1.00 51.44 528 GLY A O 1
ATOM 4103 N N . ARG A 1 529 ? 9.632 5.691 0.017 1.00 51.94 529 ARG A N 1
ATOM 4104 C CA . ARG A 1 529 ? 10.260 5.269 1.282 1.00 51.94 529 ARG A CA 1
ATOM 4105 C C . ARG A 1 529 ? 9.724 3.952 1.839 1.00 51.94 529 ARG A C 1
ATOM 4107 O O . ARG A 1 529 ? 10.376 3.386 2.711 1.00 51.94 529 ARG A O 1
ATOM 4114 N N . GLY A 1 530 ? 8.534 3.517 1.415 1.00 51.62 530 GLY A N 1
ATOM 4115 C CA . GLY A 1 530 ? 7.825 2.403 2.044 1.00 51.62 530 GLY A CA 1
ATOM 4116 C C . GLY A 1 530 ? 8.713 1.158 2.118 1.00 51.62 530 GLY A C 1
ATOM 4117 O O . GLY A 1 530 ? 9.041 0.616 1.059 1.00 51.62 530 GLY A O 1
ATOM 4118 N N . PRO A 1 531 ? 9.130 0.700 3.317 1.00 45.59 531 PRO A N 1
ATOM 4119 C CA . PRO A 1 531 ? 9.788 -0.585 3.433 1.00 45.59 531 PRO A CA 1
ATOM 4120 C C . PRO A 1 531 ? 8.837 -1.632 2.865 1.00 45.59 531 PRO A C 1
ATOM 4122 O O . PRO A 1 531 ? 7.613 -1.535 3.005 1.00 45.59 531 PRO A O 1
ATOM 4125 N N . LEU A 1 532 ? 9.397 -2.622 2.182 1.00 42.53 532 LEU A N 1
ATOM 4126 C CA . LEU A 1 532 ? 8.630 -3.773 1.749 1.00 42.53 532 LEU A CA 1
ATOM 4127 C C . LEU A 1 532 ? 7.999 -4.395 2.996 1.00 42.53 532 LEU A C 1
ATOM 4129 O O . LEU A 1 532 ? 8.694 -5.032 3.781 1.00 42.53 532 LEU A O 1
ATOM 4133 N N . MET A 1 533 ? 6.695 -4.198 3.209 1.00 42.38 533 MET A N 1
ATOM 4134 C CA . MET A 1 533 ? 5.907 -5.077 4.072 1.00 42.38 533 MET A CA 1
ATOM 4135 C C . MET A 1 533 ? 5.943 -6.449 3.391 1.00 42.38 533 MET A C 1
ATOM 4137 O O . MET A 1 533 ? 5.140 -6.712 2.501 1.00 42.38 533 MET A O 1
ATOM 4141 N N . LEU A 1 534 ? 6.975 -7.246 3.687 1.00 34.31 534 LEU A N 1
ATOM 4142 C CA . LEU A 1 534 ? 7.100 -8.634 3.225 1.00 34.31 534 LEU A CA 1
ATOM 4143 C C . LEU A 1 534 ? 6.112 -9.538 3.973 1.00 34.31 534 LEU A C 1
ATOM 4145 O O . LEU A 1 534 ? 5.768 -10.604 3.477 1.00 34.31 534 LEU A O 1
ATOM 4149 N N . PHE A 1 535 ? 5.650 -9.089 5.143 1.00 28.17 535 PHE A N 1
ATOM 4150 C CA . PHE A 1 535 ? 4.757 -9.814 6.032 1.00 28.17 535 PHE A CA 1
ATOM 4151 C C . PHE A 1 535 ? 3.795 -8.820 6.692 1.00 28.17 535 PHE A C 1
ATOM 4153 O O . PHE A 1 535 ? 4.141 -8.182 7.685 1.00 28.17 535 PHE A O 1
ATOM 4160 N N . SER A 1 536 ? 2.606 -8.654 6.122 1.00 28.69 536 SER A N 1
ATOM 4161 C CA . SER A 1 536 ? 1.427 -8.200 6.866 1.00 28.69 536 SER A CA 1
ATOM 4162 C C . SER A 1 536 ? 0.254 -9.068 6.472 1.00 28.69 536 SER A C 1
ATOM 4164 O O . SER A 1 536 ? 0.013 -9.123 5.241 1.00 28.69 536 SER A O 1
#